Protein AF-G2XDV9-F1 (afdb_monomer)

Nearest PDB structures (foldseek):
  8iwf-assembly1_A  TM=9.002E-01  e=3.139E-41  Aspergillus niger
  8iwd-assembly1_A  TM=8.915E-01  e=2.566E-41  Aspergillus niger
  8hmm-assembly1_A  TM=8.867E-01  e=1.184E-39  Aspergillus oryzae
  6i60-assembly2_B  TM=7.124E-01  e=4.767E-10  Dictyoglomus thermophilum H-6-12
  6i60-assembly1_A  TM=6.905E-01  e=2.738E-10  Dictyoglomus thermophilum H-6-12

InterPro domains:
  IPR008928 Six-hairpin glycosidase superfamily [SSF48208] (320-596)
  IPR012341 Six-hairpin glycosidase-like superfamily [G3DSA:1.50.10.10] (250-614)

Mean predicted aligned error: 11.82 Å

pLDDT: mean 77.3, std 23.19, range [18.5, 98.44]

Structure (mmCIF, N/CA/C/O backbone):
data_AF-G2XDV9-F1
#
_entry.id   AF-G2XDV9-F1
#
loop_
_atom_site.group_PDB
_atom_site.id
_atom_site.type_symbol
_atom_site.label_atom_id
_atom_site.label_alt_id
_atom_site.label_comp_id
_atom_site.label_asym_id
_atom_site.label_entity_id
_atom_site.label_seq_id
_atom_site.pdbx_PDB_ins_code
_atom_site.Cartn_x
_atom_site.Cartn_y
_atom_site.Cartn_z
_atom_site.occupancy
_atom_site.B_iso_or_equiv
_atom_site.auth_seq_id
_atom_site.auth_comp_id
_atom_site.auth_asym_id
_atom_site.auth_atom_id
_atom_site.pdbx_PDB_model_num
ATOM 1 N N . MET A 1 1 ? 11.248 -58.256 -5.709 1.00 43.44 1 MET A N 1
ATOM 2 C CA . MET A 1 1 ? 10.356 -57.790 -6.803 1.00 43.44 1 MET A CA 1
ATOM 3 C C . MET A 1 1 ? 9.010 -57.218 -6.330 1.00 43.44 1 MET A C 1
ATOM 5 O O . MET A 1 1 ? 8.464 -56.381 -7.036 1.00 43.44 1 MET A O 1
ATOM 9 N N . ALA A 1 2 ? 8.487 -57.565 -5.144 1.00 38.88 2 ALA A N 1
ATOM 10 C CA . ALA A 1 2 ? 7.235 -56.987 -4.617 1.00 38.88 2 ALA A CA 1
ATOM 11 C C . ALA A 1 2 ? 7.352 -55.524 -4.117 1.00 38.88 2 ALA A C 1
ATOM 13 O O . ALA A 1 2 ? 6.370 -54.787 -4.118 1.00 38.88 2 ALA A O 1
ATOM 14 N N . THR A 1 3 ? 8.554 -55.069 -3.756 1.00 36.50 3 THR A N 1
ATOM 15 C CA . THR A 1 3 ? 8.840 -53.697 -3.292 1.00 36.50 3 THR A CA 1
ATOM 16 C C . THR A 1 3 ? 8.934 -52.665 -4.421 1.00 36.50 3 THR A C 1
ATOM 18 O O . THR A 1 3 ? 8.594 -51.505 -4.214 1.00 36.50 3 THR A O 1
ATOM 21 N N . ILE A 1 4 ? 9.285 -53.082 -5.641 1.00 38.97 4 ILE A N 1
ATOM 22 C CA . ILE A 1 4 ? 9.376 -52.187 -6.812 1.00 38.97 4 ILE A CA 1
ATOM 23 C C . ILE A 1 4 ? 7.982 -51.889 -7.398 1.00 38.97 4 ILE A C 1
ATOM 25 O O . ILE A 1 4 ? 7.730 -50.784 -7.869 1.00 38.97 4 ILE A O 1
ATOM 29 N N . ARG A 1 5 ? 7.023 -52.821 -7.275 1.00 36.06 5 ARG A N 1
ATOM 30 C CA . ARG A 1 5 ? 5.629 -52.598 -7.707 1.00 36.06 5 ARG A CA 1
ATOM 31 C C . ARG A 1 5 ? 4.846 -51.638 -6.799 1.00 36.06 5 ARG A C 1
ATOM 33 O O . ARG A 1 5 ? 3.952 -50.961 -7.291 1.00 36.06 5 ARG A O 1
ATOM 40 N N . ARG A 1 6 ? 5.197 -51.519 -5.510 1.00 36.56 6 ARG A N 1
ATOM 41 C CA . ARG A 1 6 ? 4.569 -50.539 -4.598 1.00 36.56 6 ARG A CA 1
ATOM 42 C C . ARG A 1 6 ? 5.089 -49.112 -4.805 1.00 36.56 6 ARG A C 1
ATOM 44 O O . ARG A 1 6 ? 4.310 -48.178 -4.668 1.00 36.56 6 ARG A O 1
ATOM 51 N N . LEU A 1 7 ? 6.349 -48.945 -5.219 1.00 34.62 7 LEU A N 1
ATOM 52 C CA . LEU A 1 7 ? 6.898 -47.629 -5.575 1.00 34.62 7 LEU A CA 1
ATOM 53 C C . LEU A 1 7 ? 6.308 -47.098 -6.894 1.00 34.62 7 LEU A C 1
ATOM 55 O O . LEU A 1 7 ? 6.000 -45.917 -6.998 1.00 34.62 7 LEU A O 1
ATOM 59 N N . ALA A 1 8 ? 6.080 -47.979 -7.875 1.00 34.00 8 ALA A N 1
ATOM 60 C CA . ALA A 1 8 ? 5.455 -47.606 -9.144 1.00 34.00 8 ALA A CA 1
ATOM 61 C C . ALA A 1 8 ? 3.977 -47.204 -8.984 1.00 34.00 8 ALA A C 1
ATOM 63 O O . ALA A 1 8 ? 3.538 -46.268 -9.639 1.00 34.00 8 ALA A O 1
ATOM 64 N N . ALA A 1 9 ? 3.227 -47.837 -8.074 1.00 33.62 9 ALA A N 1
ATOM 65 C CA . ALA A 1 9 ? 1.855 -47.427 -7.761 1.00 33.62 9 ALA A CA 1
ATOM 66 C C . ALA A 1 9 ? 1.796 -46.066 -7.036 1.00 33.62 9 ALA A C 1
ATOM 68 O O . ALA A 1 9 ? 0.880 -45.290 -7.281 1.00 33.62 9 ALA A O 1
ATOM 69 N N . PHE A 1 10 ? 2.795 -45.743 -6.206 1.00 35.25 10 PHE A N 1
ATOM 70 C CA . PHE A 1 10 ? 2.893 -44.441 -5.533 1.00 35.25 10 PHE A CA 1
ATOM 71 C C . PHE A 1 10 ? 3.323 -43.315 -6.491 1.00 35.25 10 PHE A C 1
ATOM 73 O O . PHE A 1 10 ? 2.856 -42.189 -6.369 1.00 35.25 10 PHE A O 1
ATOM 80 N N . ILE A 1 11 ? 4.158 -43.628 -7.489 1.00 38.69 11 ILE A N 1
ATOM 81 C CA . ILE A 1 11 ? 4.560 -42.683 -8.544 1.00 38.69 11 ILE A CA 1
ATOM 82 C C . ILE A 1 11 ? 3.448 -42.508 -9.592 1.00 38.69 11 ILE A C 1
ATOM 84 O O . ILE A 1 11 ? 3.249 -41.396 -10.065 1.00 38.69 11 ILE A O 1
ATOM 88 N N . LEU A 1 12 ? 2.656 -43.543 -9.907 1.00 29.66 12 LEU A N 1
ATOM 89 C CA . LEU A 1 12 ? 1.487 -43.391 -10.786 1.00 29.66 12 LEU A CA 1
ATOM 90 C C . LEU A 1 12 ? 0.306 -42.664 -10.118 1.00 29.66 12 LEU A C 1
ATOM 92 O O . LEU A 1 12 ? -0.451 -42.008 -10.824 1.00 29.66 12 LEU A O 1
ATOM 96 N N . LEU A 1 13 ? 0.179 -42.696 -8.786 1.00 31.47 13 LEU A N 1
ATOM 97 C CA . LEU A 1 13 ? -0.764 -41.843 -8.037 1.00 31.47 13 LEU A CA 1
ATOM 98 C C . LEU A 1 13 ? -0.297 -40.381 -7.909 1.00 31.47 13 LEU A C 1
ATOM 100 O O . LEU A 1 13 ? -1.106 -39.509 -7.617 1.00 31.47 13 LEU A O 1
ATOM 104 N N . LEU A 1 14 ? 0.983 -40.095 -8.177 1.00 33.75 14 LEU A N 1
ATOM 105 C CA . LEU A 1 14 ? 1.517 -38.731 -8.312 1.00 33.75 14 LEU A CA 1
ATOM 106 C C . LEU A 1 14 ? 1.452 -38.199 -9.757 1.00 33.75 14 LEU A C 1
ATOM 108 O O . LEU A 1 14 ? 1.726 -37.024 -9.982 1.00 33.75 14 LEU A O 1
ATOM 112 N N . VAL A 1 15 ? 1.078 -39.043 -10.728 1.00 33.62 15 VAL A N 1
ATOM 113 C CA . VAL A 1 15 ? 0.924 -38.683 -12.153 1.00 33.62 15 VAL A CA 1
ATOM 114 C C . VAL A 1 15 ? -0.518 -38.900 -12.639 1.00 33.62 15 VAL A C 1
ATOM 116 O O . VAL A 1 15 ? -0.808 -38.763 -13.824 1.00 33.62 15 VAL A O 1
ATOM 119 N N . SER A 1 16 ? -1.481 -39.133 -11.738 1.00 28.83 16 SER A N 1
ATOM 120 C CA . SER A 1 16 ? -2.850 -38.704 -12.023 1.00 28.83 16 SER A CA 1
ATOM 121 C C . SER A 1 16 ? -2.833 -37.183 -12.028 1.00 28.83 16 SER A C 1
ATOM 123 O O . SER A 1 16 ? -2.873 -36.543 -10.977 1.00 28.83 16 SER A O 1
ATOM 125 N N . SER A 1 17 ? -2.701 -36.631 -13.229 1.00 35.69 17 SER A N 1
ATOM 126 C CA . SER A 1 17 ? -3.070 -35.275 -13.581 1.00 35.69 17 SER A CA 1
ATOM 127 C C . SER A 1 17 ? -4.449 -34.988 -13.000 1.00 35.69 17 SER A C 1
ATOM 129 O O . SER A 1 17 ? -5.481 -35.191 -13.638 1.00 35.69 17 SER A O 1
ATOM 131 N N . VAL A 1 18 ? -4.467 -34.456 -11.778 1.00 32.19 18 VAL A N 1
ATOM 132 C CA . VAL A 1 18 ? -5.367 -33.350 -11.526 1.00 32.19 18 VAL A CA 1
ATOM 133 C C . VAL A 1 18 ? -4.889 -32.319 -12.531 1.00 32.19 18 VAL A C 1
ATOM 135 O O . VAL A 1 18 ? -3.884 -31.642 -12.320 1.00 32.19 18 VAL A O 1
ATOM 138 N N . ASP A 1 19 ? -5.557 -32.277 -13.680 1.00 31.42 19 ASP A N 1
ATOM 139 C CA . ASP A 1 19 ? -5.714 -31.036 -14.405 1.00 31.42 19 ASP A CA 1
ATOM 140 C C . ASP A 1 19 ? -6.297 -30.058 -13.380 1.00 31.42 19 ASP A C 1
ATOM 142 O O . ASP A 1 19 ? -7.503 -29.825 -13.313 1.00 31.42 19 ASP A O 1
ATOM 146 N N . VAL A 1 20 ? -5.430 -29.455 -12.561 1.00 35.72 20 VAL A N 1
ATOM 147 C CA . VAL A 1 20 ? -5.667 -28.123 -12.038 1.00 35.72 20 VAL A CA 1
ATOM 148 C C . VAL A 1 20 ? -5.490 -27.234 -13.260 1.00 35.72 20 VAL A C 1
ATOM 150 O O . VAL A 1 20 ? -4.555 -26.450 -13.384 1.00 35.72 20 VAL A O 1
ATOM 153 N N . ARG A 1 21 ? -6.426 -27.366 -14.207 1.00 32.84 21 ARG A N 1
ATOM 154 C CA . ARG A 1 21 ? -6.928 -26.212 -14.922 1.00 32.84 21 ARG A CA 1
ATOM 155 C C . ARG A 1 21 ? -7.231 -25.265 -13.780 1.00 32.84 21 ARG A C 1
ATOM 157 O O . ARG A 1 21 ? -8.092 -25.609 -12.968 1.00 32.84 21 ARG A O 1
ATOM 164 N N . ALA A 1 22 ? -6.411 -24.224 -13.611 1.00 42.19 22 ALA A N 1
ATOM 165 C CA . ALA A 1 22 ? -6.617 -23.239 -12.565 1.00 42.19 22 ALA A CA 1
ATOM 166 C C . ALA A 1 22 ? -8.118 -22.967 -12.571 1.00 42.19 22 ALA A C 1
ATOM 168 O O . ALA A 1 22 ? -8.659 -22.534 -13.592 1.00 42.19 22 ALA A O 1
ATOM 169 N N . LYS A 1 23 ? -8.830 -23.389 -11.517 1.00 44.78 23 LYS A N 1
ATOM 170 C CA . LYS A 1 23 ? -10.194 -22.920 -11.333 1.00 44.78 23 LYS A CA 1
ATOM 171 C C . LYS A 1 23 ? -9.968 -21.428 -11.215 1.00 44.78 23 LYS A C 1
ATOM 173 O O . LYS A 1 23 ? -9.404 -21.009 -10.209 1.00 44.78 23 LYS A O 1
ATOM 178 N N . ASN A 1 24 ? -10.230 -20.684 -12.291 1.00 60.16 24 ASN A N 1
ATOM 179 C CA . ASN A 1 24 ? -10.074 -19.241 -12.294 1.00 60.16 24 ASN A CA 1
ATOM 180 C C . ASN A 1 24 ? -10.861 -18.774 -11.078 1.00 60.16 24 ASN A C 1
ATOM 182 O O . ASN A 1 24 ? -12.074 -18.986 -11.031 1.00 60.16 24 ASN A O 1
ATOM 186 N N . ILE A 1 25 ? -10.158 -18.288 -10.055 1.00 68.56 25 ILE A N 1
ATOM 187 C CA . ILE A 1 25 ? -10.817 -17.741 -8.882 1.00 68.56 25 ILE A CA 1
ATOM 188 C C . ILE A 1 25 ? -11.606 -16.570 -9.436 1.00 68.56 25 ILE A C 1
ATOM 190 O O . ILE A 1 25 ? -11.028 -15.641 -10.008 1.00 68.56 25 ILE A O 1
ATOM 194 N N . ASP A 1 26 ? -12.928 -16.655 -9.341 1.00 79.44 26 ASP A N 1
ATOM 195 C CA . ASP A 1 26 ? -13.757 -15.522 -9.684 1.00 79.44 26 ASP A CA 1
ATOM 196 C C . ASP A 1 26 ? -13.510 -14.468 -8.612 1.00 79.44 26 ASP A C 1
ATOM 198 O O . ASP A 1 26 ? -14.063 -14.513 -7.519 1.00 79.44 26 ASP A O 1
ATOM 202 N N . TYR A 1 27 ? -12.619 -13.527 -8.901 1.00 80.94 27 TYR A N 1
ATOM 203 C CA . TYR A 1 27 ? -12.292 -12.463 -7.965 1.00 80.94 27 TYR A CA 1
ATOM 204 C C . TYR A 1 27 ? -13.477 -11.500 -7.745 1.00 80.94 27 TYR A C 1
ATOM 206 O O . TYR A 1 27 ? -13.374 -10.604 -6.910 1.00 80.94 27 TYR A O 1
ATOM 214 N N . ALA A 1 28 ? -14.594 -11.652 -8.474 1.00 76.06 28 ALA A N 1
ATOM 215 C CA . ALA A 1 28 ? -15.863 -10.993 -8.165 1.00 76.06 28 ALA A CA 1
ATOM 216 C C . ALA A 1 28 ? -16.699 -11.748 -7.110 1.00 76.06 28 ALA A C 1
ATOM 218 O O . ALA A 1 28 ? -17.626 -11.162 -6.552 1.00 76.06 28 ALA A O 1
ATOM 219 N N . ALA A 1 29 ? -16.361 -13.006 -6.816 1.00 83.69 29 ALA A N 1
ATOM 220 C CA . ALA A 1 29 ? -17.000 -13.870 -5.828 1.00 83.69 29 ALA A CA 1
ATOM 221 C C . ALA A 1 29 ? -15.931 -14.708 -5.097 1.00 83.69 29 ALA A C 1
ATOM 223 O O . ALA A 1 29 ? -15.752 -15.900 -5.358 1.00 83.69 29 ALA A O 1
ATOM 224 N N . LEU A 1 30 ? -15.183 -14.050 -4.204 1.00 88.94 30 LEU A N 1
ATOM 225 C CA . LEU A 1 30 ? -14.141 -14.697 -3.405 1.00 88.94 30 LEU A CA 1
ATOM 226 C C . LEU A 1 30 ? -14.729 -15.825 -2.538 1.00 88.94 30 LEU A C 1
ATOM 228 O O . LEU A 1 30 ? -15.885 -15.738 -2.128 1.00 88.94 30 LEU A O 1
ATOM 232 N N . PRO A 1 31 ? -13.953 -16.887 -2.261 1.00 84.94 31 PRO A N 1
ATOM 233 C CA . PRO A 1 31 ? -14.451 -18.021 -1.497 1.00 84.94 31 PRO A CA 1
ATOM 234 C C . PRO A 1 31 ? -14.746 -17.632 -0.042 1.00 84.94 31 PRO A C 1
ATOM 236 O O . PRO A 1 31 ? -13.997 -16.880 0.578 1.00 84.94 31 PRO A O 1
ATOM 239 N N . ASP A 1 32 ? -15.809 -18.214 0.515 1.00 88.50 32 ASP A N 1
ATOM 240 C CA . ASP A 1 32 ? -16.180 -18.058 1.930 1.00 88.50 32 ASP A CA 1
ATOM 241 C C . ASP A 1 32 ? -15.477 -19.078 2.847 1.00 88.50 32 ASP A C 1
ATOM 243 O O . ASP A 1 32 ? -15.557 -18.996 4.072 1.00 88.50 32 ASP A O 1
ATOM 247 N N . GLU A 1 33 ? -14.739 -20.022 2.260 1.00 89.81 33 GLU A N 1
ATOM 248 C CA . GLU A 1 33 ? -13.895 -20.987 2.960 1.00 89.81 33 GLU A CA 1
ATOM 249 C C . GLU A 1 33 ? -12.459 -20.931 2.430 1.00 89.81 33 GLU A C 1
ATOM 251 O O . GLU A 1 33 ? -12.198 -20.588 1.276 1.00 89.81 33 GLU A O 1
ATOM 256 N N . THR A 1 34 ? -11.504 -21.279 3.289 1.00 90.00 34 THR A N 1
ATOM 257 C CA . THR A 1 34 ? -10.095 -21.432 2.912 1.00 90.00 34 THR A CA 1
ATOM 258 C C . THR A 1 34 ? -9.958 -22.446 1.769 1.00 90.00 34 THR A C 1
ATOM 260 O O . THR A 1 34 ? -10.478 -23.561 1.843 1.00 90.00 34 THR A O 1
ATOM 263 N N . LEU A 1 35 ? -9.253 -22.091 0.691 1.00 89.19 35 LEU A N 1
ATOM 264 C CA . LEU A 1 35 ? -9.034 -23.044 -0.411 1.00 89.19 35 LEU A CA 1
ATOM 265 C C . LEU A 1 35 ? -8.011 -24.123 -0.037 1.00 89.19 35 LEU A C 1
ATOM 267 O O . LEU A 1 35 ? -8.008 -25.214 -0.606 1.00 89.19 35 LEU A O 1
ATOM 271 N N . PHE A 1 36 ? -7.149 -23.809 0.930 1.00 89.50 36 PHE A N 1
ATOM 272 C CA . PHE A 1 36 ? -6.073 -24.667 1.399 1.00 89.50 36 PHE A CA 1
ATOM 273 C C . PHE A 1 36 ? -6.065 -24.672 2.937 1.00 89.50 36 PHE A C 1
ATOM 275 O O . PHE A 1 36 ? -5.301 -23.919 3.551 1.00 89.50 36 PHE A O 1
ATOM 282 N N . PRO A 1 37 ? -6.912 -25.499 3.577 1.00 92.44 37 PRO A N 1
ATOM 283 C CA . PRO A 1 37 ? -6.923 -25.631 5.030 1.00 92.44 37 PRO A CA 1
ATOM 284 C C . PRO A 1 37 ? -5.638 -26.307 5.513 1.00 92.44 37 PRO A C 1
ATOM 286 O O . PRO A 1 37 ? -5.152 -27.262 4.900 1.00 92.44 37 PRO A O 1
ATOM 289 N N . GLY A 1 38 ? -5.088 -25.853 6.640 1.00 93.38 38 GLY A N 1
ATOM 290 C CA . GLY A 1 38 ? -3.859 -26.442 7.160 1.00 93.38 38 GLY A CA 1
ATOM 291 C C . GLY A 1 38 ? -3.318 -25.817 8.444 1.00 93.38 38 GLY A C 1
ATOM 292 O O . GLY A 1 38 ? -3.852 -24.840 8.969 1.00 93.38 38 GLY A O 1
ATOM 293 N N . PRO A 1 39 ? -2.204 -26.351 8.977 1.00 93.38 39 PRO A N 1
ATOM 294 C CA . PRO A 1 39 ? -1.637 -25.900 10.247 1.00 93.38 39 PRO A CA 1
ATOM 295 C C . PRO A 1 39 ? -1.184 -24.432 10.229 1.00 93.38 39 PRO A C 1
ATOM 297 O O . PRO A 1 39 ? -0.995 -23.841 11.295 1.00 93.38 39 PRO A O 1
ATOM 300 N N . TRP A 1 40 ? -0.982 -23.844 9.049 1.00 92.44 40 TRP A N 1
ATOM 301 C CA . TRP A 1 40 ? -0.597 -22.446 8.867 1.00 92.44 40 TRP A CA 1
ATOM 302 C C . TRP A 1 40 ? -1.709 -21.446 9.194 1.00 92.44 40 TRP A C 1
ATOM 304 O O . TRP A 1 40 ? -1.410 -20.288 9.472 1.00 92.44 40 TRP A O 1
ATOM 314 N N . GLU A 1 41 ? -2.970 -21.871 9.256 1.00 94.38 41 GLU A N 1
ATOM 315 C CA . GLU A 1 41 ? -4.101 -20.978 9.536 1.00 94.38 41 GLU A CA 1
ATOM 316 C C . GLU A 1 41 ? -4.032 -20.319 10.918 1.00 94.38 41 GLU A C 1
ATOM 318 O O . GLU A 1 41 ? -4.579 -19.235 11.130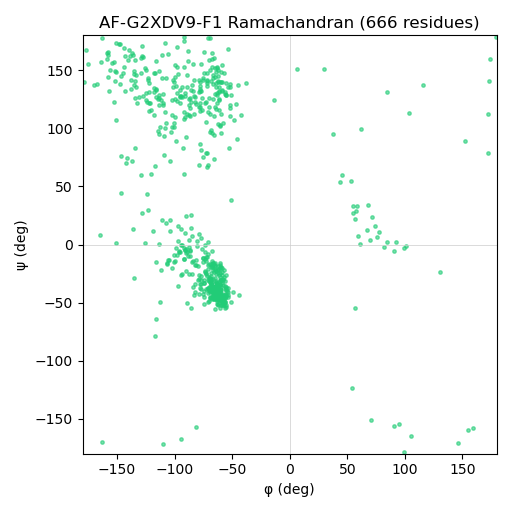 1.00 94.38 41 GLU A O 1
ATOM 323 N N . ARG A 1 42 ? -3.266 -20.905 11.849 1.00 95.25 42 ARG A N 1
ATOM 324 C CA . ARG A 1 42 ? -2.942 -20.292 13.149 1.00 95.25 42 ARG A CA 1
ATOM 325 C C . ARG A 1 42 ? -2.184 -18.964 13.036 1.00 95.25 42 ARG A C 1
ATOM 327 O O . ARG A 1 42 ? -2.099 -18.233 14.015 1.00 95.25 42 ARG A O 1
ATOM 334 N N . TYR A 1 43 ? -1.582 -18.676 11.881 1.00 95.50 43 TYR A N 1
ATOM 335 C CA . TYR A 1 43 ? -0.892 -17.414 11.625 1.00 95.50 43 TYR A CA 1
ATOM 336 C C . TYR A 1 43 ? -1.803 -16.357 10.991 1.00 95.50 43 TYR A C 1
ATOM 338 O O . TYR A 1 43 ? -1.408 -15.193 10.971 1.00 95.50 43 TYR A O 1
ATOM 346 N N . ILE A 1 44 ? -2.997 -16.719 10.499 1.00 95.62 44 ILE A N 1
ATOM 347 C CA . ILE A 1 44 ? -3.944 -15.763 9.910 1.00 95.62 44 ILE A CA 1
ATOM 348 C C . ILE A 1 44 ? -4.378 -14.765 10.982 1.00 95.62 44 ILE A C 1
ATOM 350 O O . ILE A 1 44 ? -4.928 -15.152 12.016 1.00 95.62 44 ILE A O 1
ATOM 354 N N . LYS A 1 45 ? -4.139 -13.481 10.701 1.00 95.56 45 LYS A N 1
ATOM 355 C CA . LYS A 1 45 ? -4.420 -12.358 11.605 1.00 95.56 45 LYS A CA 1
ATOM 356 C C . LYS A 1 45 ? -5.800 -11.736 11.411 1.00 95.56 45 LYS A C 1
ATOM 358 O O . LYS A 1 45 ? -6.244 -10.980 12.267 1.00 95.56 45 LYS A O 1
ATOM 363 N N . ALA A 1 46 ? -6.482 -12.077 10.318 1.00 95.19 46 ALA A N 1
ATOM 364 C CA . ALA A 1 46 ? -7.849 -11.641 10.094 1.00 95.19 46 ALA A CA 1
ATOM 365 C C . ALA A 1 46 ? -8.788 -12.154 11.203 1.00 95.19 46 ALA A C 1
ATOM 367 O O . ALA A 1 46 ? -8.655 -13.312 11.634 1.00 95.19 46 ALA A O 1
ATOM 368 N N . PRO A 1 47 ? -9.734 -11.314 11.661 1.00 93.75 47 PRO A N 1
ATOM 369 C CA . PRO A 1 47 ? -10.691 -11.682 12.697 1.00 93.75 47 PRO A CA 1
ATOM 370 C C . PRO A 1 47 ? -11.571 -12.844 12.228 1.00 93.75 47 PRO A C 1
ATOM 372 O O . PRO A 1 47 ? -11.909 -12.943 11.049 1.00 93.75 47 PRO A O 1
ATOM 375 N N . ALA A 1 48 ? -11.939 -13.729 13.156 1.00 90.56 48 ALA A N 1
ATOM 376 C CA . ALA A 1 48 ? -12.876 -14.816 12.870 1.00 90.56 48 ALA A CA 1
ATOM 377 C C . ALA A 1 48 ? -14.310 -14.304 12.680 1.00 90.56 48 ALA A C 1
ATOM 379 O O . ALA A 1 48 ? -15.014 -14.791 11.805 1.00 90.56 48 ALA A O 1
ATOM 380 N N . ASP A 1 49 ? -14.703 -13.298 13.462 1.00 91.94 49 ASP A N 1
ATOM 381 C CA . ASP A 1 49 ? -15.969 -12.584 13.327 1.00 91.94 49 ASP A CA 1
ATOM 382 C C . ASP A 1 49 ? -15.677 -11.110 13.024 1.00 91.94 49 ASP A C 1
ATOM 384 O O . ASP A 1 49 ? -15.151 -10.378 13.866 1.00 91.94 49 ASP A O 1
ATOM 388 N N . LYS A 1 50 ? -15.994 -10.678 11.798 1.00 93.00 50 LYS A N 1
ATOM 389 C CA . LYS A 1 50 ? -15.831 -9.280 11.373 1.00 93.00 50 LYS A CA 1
ATOM 390 C C . LYS A 1 50 ? -16.796 -8.342 12.093 1.00 93.00 50 LYS A C 1
ATOM 392 O O . LYS A 1 50 ? -16.458 -7.181 12.283 1.00 93.00 50 LYS A O 1
ATOM 397 N N . THR A 1 51 ? -17.969 -8.828 12.485 1.00 93.06 51 THR A N 1
ATOM 398 C CA . THR A 1 51 ? -19.053 -7.994 13.020 1.00 93.06 51 THR A CA 1
ATOM 399 C C . THR A 1 51 ? -18.838 -7.626 14.485 1.00 93.06 51 THR A C 1
ATOM 401 O O . THR A 1 51 ? -19.435 -6.671 14.987 1.00 93.06 51 THR A O 1
ATOM 404 N N . ARG A 1 52 ? -17.975 -8.374 15.188 1.00 92.94 52 ARG A N 1
ATOM 405 C CA . ARG A 1 52 ? -17.791 -8.227 16.631 1.00 92.94 52 ARG A CA 1
ATOM 406 C C . ARG A 1 52 ? -16.360 -8.502 17.091 1.00 92.94 52 ARG A C 1
ATOM 408 O O . ARG A 1 52 ? -16.068 -9.511 17.726 1.00 92.94 52 ARG A O 1
ATOM 415 N N . ILE A 1 53 ? -15.465 -7.547 16.850 1.00 94.25 53 ILE A N 1
ATOM 416 C CA . ILE A 1 53 ? -14.084 -7.595 17.355 1.00 94.25 53 ILE A CA 1
ATOM 417 C C . ILE A 1 53 ? -14.013 -6.886 18.708 1.00 94.25 53 ILE A C 1
ATOM 419 O O . ILE A 1 53 ? -14.191 -5.672 18.789 1.00 94.25 53 ILE A O 1
ATOM 423 N N . THR A 1 54 ? -13.738 -7.618 19.783 1.00 93.00 54 THR A N 1
ATOM 424 C CA . THR A 1 54 ? -13.674 -7.066 21.146 1.00 93.00 54 THR A CA 1
ATOM 425 C C . THR A 1 54 ? -12.236 -6.771 21.571 1.00 93.00 54 THR A C 1
ATOM 427 O O . THR A 1 54 ? -11.316 -7.446 21.102 1.00 93.00 54 THR A O 1
ATOM 430 N N . PRO A 1 55 ? -12.000 -5.805 22.474 1.00 92.25 55 PRO A N 1
ATOM 431 C CA . PRO A 1 55 ? -10.664 -5.582 23.005 1.00 92.25 55 PRO A CA 1
ATOM 432 C C . PRO A 1 55 ? -10.181 -6.787 23.819 1.00 92.25 55 PRO A C 1
ATOM 434 O O . PRO A 1 55 ? -10.947 -7.415 24.546 1.00 92.25 55 PRO A O 1
ATOM 437 N N . ALA A 1 56 ? -8.888 -7.079 23.728 1.00 90.25 56 ALA A N 1
ATOM 438 C CA . ALA A 1 56 ? -8.245 -8.178 24.435 1.00 90.25 56 ALA A CA 1
ATOM 439 C C . ALA A 1 56 ? -8.000 -7.843 25.911 1.00 90.25 56 ALA A C 1
ATOM 441 O O . ALA A 1 56 ? -8.139 -8.692 26.791 1.00 90.25 56 ALA A O 1
ATOM 442 N N . ARG A 1 57 ? -7.628 -6.588 26.198 1.00 85.75 57 ARG A N 1
ATOM 443 C CA . ARG A 1 57 ? -7.337 -6.129 27.562 1.00 85.75 57 ARG A CA 1
ATOM 444 C C . ARG A 1 57 ? -7.445 -4.618 27.726 1.00 85.75 57 ARG A C 1
ATOM 446 O O . ARG A 1 57 ? -7.395 -3.855 26.760 1.00 85.75 57 ARG A O 1
ATOM 453 N N . ILE A 1 58 ? -7.508 -4.196 28.985 1.00 88.94 58 ILE A N 1
ATOM 454 C CA . ILE A 1 58 ? -7.298 -2.806 29.386 1.00 88.94 58 ILE A CA 1
ATOM 455 C C . ILE A 1 58 ? -5.789 -2.555 29.486 1.00 88.94 58 ILE A C 1
ATOM 457 O O . ILE A 1 58 ? -5.084 -3.239 30.225 1.00 88.94 58 ILE A O 1
ATOM 461 N N . LEU A 1 59 ? -5.284 -1.578 28.732 1.00 86.00 59 LEU A N 1
ATOM 462 C CA . LEU A 1 59 ? -3.878 -1.175 28.768 1.00 86.00 59 LEU A CA 1
ATOM 463 C C . LEU A 1 59 ? -3.602 -0.202 29.919 1.00 86.00 59 LEU A C 1
ATOM 465 O O . LEU A 1 59 ? -2.570 -0.300 30.581 1.00 86.00 59 LEU A O 1
ATOM 469 N N . THR A 1 60 ? -4.480 0.781 30.128 1.00 86.50 60 THR A N 1
ATOM 470 C CA . THR A 1 60 ? -4.304 1.821 31.155 1.00 86.50 60 THR A CA 1
ATOM 471 C C . THR A 1 60 ? -5.646 2.447 31.521 1.00 86.50 60 THR A C 1
ATOM 473 O O . THR A 1 60 ? -6.479 2.669 30.640 1.00 86.50 60 THR A O 1
ATOM 476 N N . THR A 1 61 ? -5.818 2.786 32.797 1.00 85.94 61 THR A N 1
ATOM 477 C CA . THR A 1 61 ? -6.916 3.610 33.317 1.00 85.94 61 THR A CA 1
ATOM 478 C C . THR A 1 61 ? -6.369 4.807 34.090 1.00 85.94 61 THR A C 1
ATOM 480 O O . THR A 1 61 ? -5.274 4.752 34.652 1.00 85.94 61 THR A O 1
ATOM 483 N N . PHE A 1 62 ? -7.115 5.907 34.095 1.00 82.81 62 PHE A N 1
ATOM 484 C CA . PHE A 1 62 ? -6.827 7.107 34.875 1.00 82.81 62 PHE A CA 1
ATOM 485 C C . PHE A 1 62 ? -8.136 7.835 35.204 1.00 82.81 62 PHE A C 1
ATOM 487 O O . PHE A 1 62 ? -9.058 7.803 34.394 1.00 82.81 62 PHE A O 1
ATOM 494 N N . GLY A 1 63 ? -8.194 8.528 36.342 1.00 83.94 63 GLY A N 1
ATOM 495 C CA . GLY A 1 63 ? -9.363 9.321 36.733 1.00 83.94 63 GLY A CA 1
ATOM 496 C C . GLY A 1 63 ? -10.572 8.463 37.106 1.00 83.94 63 GLY A C 1
ATOM 497 O O . GLY A 1 63 ? -10.414 7.338 37.584 1.00 83.94 63 GLY A O 1
ATOM 498 N N . ASP A 1 64 ? -11.768 9.009 36.893 1.00 82.00 64 ASP A N 1
ATOM 499 C CA . ASP A 1 64 ? -13.038 8.364 37.232 1.00 82.00 64 ASP A CA 1
ATOM 500 C C . ASP A 1 64 ? -13.414 7.280 36.208 1.00 82.00 64 ASP A C 1
ATOM 502 O O . ASP A 1 64 ? -14.158 7.503 35.250 1.00 82.00 64 ASP A O 1
ATOM 506 N N . VAL A 1 65 ? -12.816 6.098 36.369 1.00 84.06 65 VAL A N 1
ATOM 507 C CA . VAL A 1 65 ? -13.129 4.900 35.584 1.00 84.06 65 VAL A CA 1
ATOM 508 C C . VAL A 1 65 ? -13.297 3.718 36.526 1.00 84.06 65 VAL A C 1
ATOM 510 O O . VAL A 1 65 ? -12.358 3.341 37.227 1.00 84.06 65 VAL A O 1
ATOM 513 N N . THR A 1 66 ? -14.465 3.081 36.485 1.00 80.62 66 THR A N 1
ATOM 514 C CA . THR A 1 66 ? -14.728 1.841 37.226 1.00 80.62 66 THR A CA 1
ATOM 515 C C . THR A 1 66 ? -14.937 0.696 36.245 1.00 80.62 66 THR A C 1
ATOM 517 O O . THR A 1 66 ? -15.744 0.799 35.323 1.00 80.62 66 THR A O 1
ATOM 520 N N . THR A 1 67 ? -14.211 -0.408 36.434 1.00 75.94 67 THR A N 1
ATOM 521 C CA . THR A 1 67 ? -14.332 -1.610 35.596 1.00 75.94 67 THR A CA 1
ATOM 522 C C . THR A 1 67 ? -14.567 -2.832 36.467 1.00 75.94 67 THR A C 1
ATOM 524 O O . THR A 1 67 ? -13.784 -3.105 37.375 1.00 75.94 67 THR A O 1
ATOM 527 N N . SER A 1 68 ? -15.608 -3.600 36.163 1.00 63.66 68 SER A N 1
ATOM 528 C CA . SER A 1 68 ? -15.964 -4.818 36.904 1.00 63.66 68 SER A CA 1
ATOM 529 C C . SER A 1 68 ? -15.045 -6.019 36.643 1.00 63.66 68 SER A C 1
ATOM 531 O O . SER A 1 68 ? -15.111 -7.009 37.370 1.00 63.66 68 SER A O 1
ATOM 533 N N . SER A 1 69 ? -14.186 -5.964 35.617 1.00 56.97 69 SER A N 1
ATOM 534 C CA . SER A 1 69 ? -13.176 -6.992 35.346 1.00 56.97 69 SER A CA 1
ATOM 535 C C . SER A 1 69 ? -11.951 -6.431 34.609 1.00 56.97 69 SER A C 1
ATOM 537 O O . SER A 1 69 ? -12.029 -5.405 33.937 1.00 56.97 69 SER A O 1
ATOM 539 N N . ALA A 1 70 ? -10.806 -7.115 34.731 1.00 49.25 70 ALA A N 1
ATOM 540 C CA . ALA A 1 70 ? -9.541 -6.724 34.091 1.00 49.25 70 ALA A CA 1
ATOM 541 C C . ALA A 1 70 ? -9.521 -6.944 32.560 1.00 49.25 70 ALA A C 1
ATOM 543 O O . ALA A 1 70 ? -8.609 -6.482 31.870 1.00 49.25 70 ALA A O 1
ATOM 544 N N . THR A 1 71 ? -10.522 -7.645 32.024 1.00 50.50 71 THR A N 1
ATOM 545 C CA . THR A 1 71 ? -10.702 -7.917 30.594 1.00 50.50 71 THR A CA 1
ATOM 546 C C . THR A 1 71 ? -12.062 -7.379 30.164 1.00 50.50 71 THR A C 1
ATOM 548 O O . THR A 1 71 ? -13.057 -7.837 30.717 1.00 50.50 71 THR A O 1
ATOM 551 N N . PRO A 1 72 ? -12.163 -6.468 29.184 1.00 54.56 72 PRO A N 1
ATOM 552 C CA . PRO A 1 72 ? -13.448 -5.995 28.676 1.00 54.56 72 PRO A CA 1
ATOM 553 C C . PRO A 1 72 ? -14.090 -7.127 27.861 1.00 54.56 72 PRO A C 1
ATOM 555 O O . PRO A 1 72 ? -13.965 -7.198 26.643 1.00 54.56 72 PRO A O 1
ATOM 558 N N . ARG A 1 73 ? -14.688 -8.098 28.549 1.00 49.91 73 ARG A N 1
ATOM 559 C CA . ARG A 1 73 ? -15.283 -9.270 27.916 1.00 49.91 73 ARG A CA 1
ATOM 560 C C . ARG A 1 73 ? -16.632 -8.861 27.338 1.00 49.91 73 ARG A C 1
ATOM 562 O O . ARG A 1 73 ? -17.414 -8.219 28.032 1.00 49.91 73 ARG A O 1
ATOM 569 N N . ALA A 1 74 ? -16.909 -9.253 26.095 1.00 42.53 74 ALA A N 1
ATOM 570 C CA . ALA A 1 74 ? -18.267 -9.189 25.577 1.00 42.53 74 ALA A CA 1
ATOM 571 C C . ALA A 1 74 ? -19.165 -10.066 26.451 1.00 42.53 74 ALA A C 1
ATOM 573 O O . ALA A 1 74 ? -19.020 -11.287 26.467 1.00 42.53 74 ALA A O 1
ATOM 574 N N . VAL A 1 75 ? -20.080 -9.439 27.178 1.00 44.72 75 VAL A N 1
ATOM 575 C CA . VAL A 1 75 ? -21.190 -10.128 27.815 1.00 44.72 75 VAL A CA 1
ATOM 576 C C . VAL A 1 75 ? -22.172 -10.492 26.704 1.00 44.72 75 VAL A C 1
ATOM 578 O O . VAL A 1 75 ? -22.615 -9.635 25.930 1.00 44.72 75 VAL A O 1
ATOM 581 N N . THR A 1 76 ? -22.453 -11.781 26.562 1.00 41.72 76 THR A N 1
ATOM 582 C CA . THR A 1 76 ? -23.499 -12.309 25.685 1.00 41.72 76 THR A CA 1
ATOM 583 C C . THR A 1 76 ? -24.852 -11.722 26.104 1.00 41.72 76 THR A C 1
ATOM 585 O O . THR A 1 76 ? -25.098 -11.603 27.307 1.00 41.72 76 THR A O 1
ATOM 588 N N . PRO A 1 77 ? -25.743 -11.344 25.162 1.00 37.31 77 PRO A N 1
ATOM 589 C CA . PRO A 1 77 ? -27.086 -10.888 25.514 1.00 37.31 77 PRO A CA 1
ATOM 590 C C . PRO A 1 77 ? -27.805 -11.988 26.312 1.00 37.31 77 PRO A C 1
ATOM 592 O O . PRO A 1 77 ? -28.174 -13.014 25.748 1.00 37.31 77 PRO A O 1
ATOM 595 N N . GLY A 1 78 ? -27.931 -11.806 27.629 1.00 39.06 78 GLY A N 1
ATOM 596 C CA . GLY A 1 78 ? -28.509 -12.797 28.550 1.00 39.06 78 GLY A CA 1
ATOM 597 C C . GLY A 1 78 ? -27.676 -13.092 29.804 1.00 39.06 78 GLY A C 1
ATOM 598 O O . GLY A 1 78 ? -28.258 -13.444 30.822 1.00 39.06 78 GLY A O 1
ATOM 599 N N . ASP A 1 79 ? -26.359 -12.854 29.779 1.00 44.25 79 ASP A N 1
ATOM 600 C CA . ASP A 1 79 ? -25.449 -13.122 30.915 1.00 44.25 79 ASP A CA 1
ATOM 601 C C . ASP A 1 79 ? -25.157 -11.870 31.770 1.00 44.25 79 ASP A C 1
ATOM 603 O O . ASP A 1 79 ? -24.197 -11.825 32.543 1.00 44.25 79 ASP A O 1
ATOM 607 N N . HIS A 1 80 ? -25.960 -10.813 31.623 1.00 42.50 80 HIS A N 1
ATOM 608 C CA . HIS A 1 80 ? -25.745 -9.554 32.333 1.00 42.50 80 HIS A CA 1
ATOM 609 C C . H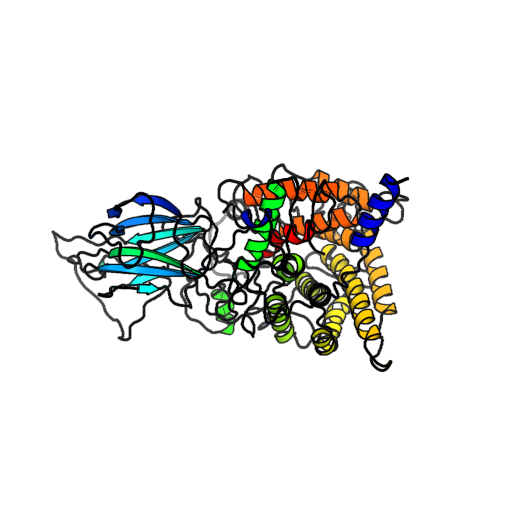IS A 1 80 ? -26.012 -9.697 33.833 1.00 42.50 80 HIS A C 1
ATOM 611 O O . HIS A 1 80 ? -27.158 -9.800 34.267 1.00 42.50 80 HIS A O 1
ATOM 617 N N . VAL A 1 81 ? -24.951 -9.592 34.632 1.00 48.16 81 VAL A N 1
ATOM 618 C CA . VAL A 1 81 ? -25.056 -9.257 36.054 1.00 48.16 81 VAL A CA 1
ATOM 619 C C . VAL A 1 81 ? -25.053 -7.725 36.171 1.00 48.16 81 VAL A C 1
ATOM 621 O O . VAL A 1 81 ? -24.078 -7.101 35.741 1.00 48.16 81 VAL A O 1
ATOM 624 N N . PRO A 1 82 ? -26.105 -7.089 36.724 1.00 43.00 82 PRO A N 1
ATOM 625 C CA . PRO A 1 82 ? -26.111 -5.651 36.994 1.00 43.00 82 PRO A CA 1
ATOM 626 C C . PRO A 1 82 ? -24.855 -5.236 37.776 1.00 43.00 82 PRO A C 1
ATOM 628 O O . PRO A 1 82 ? -24.517 -5.863 38.779 1.00 43.00 82 PRO A O 1
ATOM 631 N N . GLY A 1 83 ? -24.140 -4.213 37.300 1.00 47.94 83 GLY A N 1
ATOM 632 C CA . GLY A 1 83 ? -22.855 -3.787 37.874 1.00 47.94 83 GLY A CA 1
ATOM 633 C C . GLY A 1 83 ? -21.610 -4.427 37.243 1.00 47.94 83 GLY A C 1
ATOM 634 O O . GLY A 1 83 ? -20.496 -4.121 37.667 1.00 47.94 83 GLY A O 1
ATOM 635 N N . GLN A 1 84 ? -21.759 -5.276 36.215 1.00 59.03 84 GLN A N 1
ATOM 636 C CA . GLN A 1 84 ? -20.647 -5.724 35.376 1.00 59.03 84 GLN A CA 1
ATOM 637 C C . GLN A 1 84 ? -20.562 -4.926 34.062 1.00 59.03 84 GLN A C 1
ATOM 639 O O . GLN A 1 84 ? -21.126 -5.329 33.050 1.00 59.03 84 GLN A O 1
ATOM 644 N N . GLY A 1 85 ? -19.832 -3.806 34.082 1.00 71.31 85 GLY A N 1
ATOM 645 C CA . GLY A 1 85 ? -19.614 -2.934 32.923 1.00 71.31 85 GLY A CA 1
ATOM 646 C C . GLY A 1 85 ? -18.438 -1.970 33.115 1.00 71.31 85 GLY A C 1
ATOM 647 O O . GLY A 1 85 ? -17.654 -2.097 34.063 1.00 71.31 85 GLY A O 1
ATOM 648 N N . ILE A 1 86 ? -18.306 -1.018 32.193 1.00 85.94 86 ILE A N 1
ATOM 649 C CA . ILE A 1 86 ? -17.331 0.076 32.253 1.00 85.94 86 ILE A CA 1
ATOM 650 C C . ILE A 1 86 ? -18.094 1.365 32.554 1.00 85.94 86 ILE A C 1
ATOM 652 O O . ILE A 1 86 ? -18.858 1.831 31.712 1.00 85.94 86 ILE A O 1
ATOM 656 N N . LEU A 1 87 ? -17.852 1.957 33.721 1.00 86.94 87 LEU A N 1
ATOM 657 C CA . LEU A 1 87 ? -18.314 3.303 34.049 1.00 86.94 87 LEU A CA 1
ATOM 658 C C . LEU A 1 87 ? -17.193 4.300 33.748 1.00 86.94 87 LEU A C 1
ATOM 660 O O . LEU A 1 87 ? -16.071 4.118 34.226 1.00 86.94 87 LEU A O 1
ATOM 664 N N . ILE A 1 88 ? -17.492 5.345 32.979 1.00 87.62 88 ILE A N 1
ATOM 665 C CA . ILE A 1 88 ? -16.573 6.456 32.704 1.00 87.62 88 ILE A CA 1
ATOM 666 C C . ILE A 1 88 ? -17.241 7.750 33.162 1.00 87.62 88 ILE A C 1
ATOM 668 O O . ILE A 1 88 ? -18.264 8.139 32.598 1.00 87.62 88 ILE A O 1
ATOM 672 N N . GLY A 1 89 ? -16.659 8.396 34.168 1.00 86.69 89 GLY A N 1
ATOM 673 C CA . GLY A 1 89 ? -17.058 9.706 34.679 1.00 86.69 89 GLY A CA 1
ATOM 674 C C . GLY A 1 89 ? -16.033 10.800 34.351 1.00 86.69 89 GLY A C 1
ATOM 675 O O . GLY A 1 89 ? -15.100 10.561 33.573 1.00 86.69 89 GLY A O 1
ATOM 676 N N . PRO A 1 90 ? -16.186 12.013 34.913 1.00 85.62 90 PRO A N 1
ATOM 677 C CA . PRO A 1 90 ? -15.360 13.174 34.589 1.00 85.62 90 PRO A CA 1
ATOM 678 C C . PRO A 1 90 ? -13.863 12.912 34.779 1.00 85.62 90 PRO A C 1
ATOM 680 O O . PRO A 1 90 ? -13.436 12.286 35.744 1.00 85.62 90 PRO A O 1
ATOM 683 N N . GLU A 1 91 ? -13.043 13.402 33.846 1.00 85.06 91 GLU A N 1
ATOM 684 C CA . GLU A 1 91 ? -11.591 13.135 33.785 1.00 85.06 91 GLU A CA 1
ATOM 685 C C . GLU A 1 91 ? -11.188 11.656 33.618 1.00 85.06 91 GLU A C 1
ATOM 687 O O . GLU A 1 91 ? -9.992 11.353 33.523 1.00 85.06 91 GLU A O 1
ATOM 692 N N . GLY A 1 92 ? -12.160 10.743 33.532 1.00 85.31 92 GLY A N 1
ATOM 693 C CA . GLY A 1 92 ? -11.943 9.332 33.274 1.00 85.31 92 GLY A CA 1
ATOM 694 C C . GLY A 1 92 ? -11.285 9.108 31.916 1.00 85.31 92 GLY A C 1
ATOM 695 O O . GLY A 1 92 ? -11.700 9.659 30.894 1.00 85.31 92 GLY A O 1
ATOM 696 N N . LEU A 1 93 ? -10.238 8.288 31.894 1.00 89.81 93 LEU A N 1
ATOM 697 C CA . LEU A 1 93 ? -9.533 7.865 30.692 1.00 89.81 93 LEU A CA 1
ATOM 698 C C . LEU A 1 93 ? -9.287 6.363 30.748 1.00 89.81 93 LEU A C 1
ATOM 700 O O . LEU A 1 93 ? -8.664 5.851 31.674 1.00 89.81 93 LEU A O 1
ATOM 704 N N . LEU A 1 94 ? -9.720 5.673 29.703 1.00 91.19 94 LEU A N 1
ATOM 705 C CA . LEU A 1 94 ? -9.578 4.238 29.523 1.00 91.19 94 LEU A CA 1
ATOM 706 C C . LEU A 1 94 ? -8.883 3.969 28.193 1.00 91.19 94 LEU A C 1
ATOM 708 O O . LEU A 1 94 ? -9.356 4.409 27.153 1.00 91.19 94 LEU A O 1
ATOM 712 N N . THR A 1 95 ? -7.775 3.231 28.201 1.00 91.44 95 THR A N 1
ATOM 713 C CA . THR A 1 95 ? -7.119 2.756 26.975 1.00 91.44 95 THR A CA 1
ATOM 714 C C . THR A 1 95 ? -7.247 1.249 26.858 1.00 91.44 95 THR A C 1
ATOM 716 O O . THR A 1 95 ? -6.836 0.511 27.751 1.00 91.44 95 THR A O 1
ATOM 719 N N . LEU A 1 96 ? -7.793 0.808 25.733 1.00 93.50 96 LEU A N 1
ATOM 720 C CA . LEU A 1 96 ? -8.061 -0.576 25.375 1.00 93.50 96 LEU A CA 1
ATOM 721 C C . LEU A 1 96 ? -7.069 -1.036 24.305 1.00 93.50 96 LEU A C 1
ATOM 723 O O . LEU A 1 96 ? -6.712 -0.256 23.421 1.00 93.50 96 LEU A O 1
ATOM 727 N N . GLU A 1 97 ? -6.645 -2.296 24.375 1.00 92.44 97 GLU A N 1
ATOM 728 C CA . GLU A 1 97 ? -5.822 -2.954 23.355 1.00 92.44 97 GLU A CA 1
ATOM 729 C C . GLU A 1 97 ? -6.593 -4.116 22.722 1.00 92.44 97 GLU A C 1
ATOM 731 O O . GLU A 1 97 ? -7.169 -4.940 23.432 1.00 92.44 97 GLU A O 1
ATOM 736 N N . PHE A 1 98 ? -6.569 -4.193 21.394 1.00 94.19 98 PHE A N 1
ATOM 737 C CA . PHE A 1 98 ? -7.042 -5.331 20.603 1.00 94.19 98 PHE A CA 1
ATOM 738 C C . PHE A 1 98 ? -5.886 -6.306 20.332 1.00 94.19 98 PHE A C 1
ATOM 740 O O . PHE A 1 98 ? -4.732 -5.882 20.291 1.00 94.19 98 PHE A O 1
ATOM 747 N N . ASP A 1 99 ? -6.169 -7.598 20.131 1.00 92.75 99 ASP A N 1
ATOM 748 C CA . ASP A 1 99 ? -5.122 -8.608 19.877 1.00 92.75 99 ASP A CA 1
ATOM 749 C C . ASP A 1 99 ? -4.312 -8.291 18.613 1.00 92.75 99 ASP A C 1
ATOM 751 O O . ASP A 1 99 ? -3.074 -8.250 18.618 1.00 92.75 99 ASP A O 1
ATOM 755 N N . GLU A 1 100 ? -5.032 -7.978 17.540 1.00 95.06 100 GLU A N 1
ATOM 756 C CA . GLU A 1 100 ? -4.500 -7.645 16.227 1.00 95.06 100 GLU A CA 1
ATOM 757 C C . GLU A 1 100 ? -4.865 -6.189 15.878 1.00 95.06 100 GLU A C 1
ATOM 759 O O . GLU A 1 100 ? -5.808 -5.615 16.425 1.00 95.06 100 GLU A O 1
ATOM 764 N N . ASN A 1 101 ? -4.116 -5.561 14.966 1.00 94.81 101 ASN A N 1
ATOM 765 C CA . ASN A 1 101 ? -4.520 -4.277 14.389 1.00 94.81 101 ASN A CA 1
ATOM 766 C C . ASN A 1 101 ? -5.881 -4.467 13.701 1.00 94.81 101 ASN A C 1
ATOM 768 O O . ASN A 1 101 ? -6.052 -5.433 12.969 1.00 94.81 101 ASN A O 1
ATOM 772 N N . THR A 1 102 ? -6.846 -3.587 13.916 1.00 94.25 102 THR A N 1
ATOM 773 C CA . THR A 1 102 ? -8.202 -3.705 13.359 1.00 94.25 102 THR A CA 1
ATOM 774 C C . THR A 1 102 ? -8.609 -2.415 12.658 1.00 94.25 102 THR A C 1
ATOM 776 O O . THR A 1 102 ? -7.895 -1.425 12.725 1.00 94.25 102 THR A O 1
ATOM 779 N N . GLY A 1 103 ? -9.723 -2.405 11.937 1.00 92.38 103 GLY A N 1
ATOM 780 C CA . GLY A 1 103 ? -10.220 -1.227 11.235 1.00 92.38 103 GLY A CA 1
ATOM 781 C C . GLY A 1 103 ? -11.714 -1.352 10.999 1.00 92.38 103 GLY A C 1
ATOM 782 O O . GLY A 1 103 ? -12.185 -2.401 10.563 1.00 92.38 103 GLY A O 1
ATOM 783 N N . GLY A 1 104 ? -12.457 -0.297 11.317 1.00 92.31 104 GLY A N 1
ATOM 784 C CA . GLY A 1 104 ? -13.911 -0.315 11.245 1.00 92.31 104 GLY A CA 1
ATOM 785 C C . GLY A 1 104 ? -14.571 0.686 12.182 1.00 92.31 104 GLY A C 1
ATOM 786 O O . GLY A 1 104 ? -13.944 1.658 12.619 1.00 92.31 104 GLY A O 1
ATOM 787 N N . ARG A 1 105 ? -15.846 0.440 12.480 1.00 93.06 105 ARG A N 1
ATOM 788 C CA . ARG A 1 105 ? -16.696 1.297 13.313 1.00 93.06 105 ARG A CA 1
ATOM 789 C C . ARG A 1 105 ? -16.672 0.799 14.747 1.00 93.06 105 ARG A C 1
ATOM 791 O O . ARG A 1 105 ? -16.902 -0.376 15.003 1.00 93.06 105 ARG A O 1
ATOM 798 N N . VAL A 1 106 ? -16.387 1.697 15.686 1.00 93.75 106 VAL A N 1
ATOM 799 C CA . VAL A 1 106 ? -16.484 1.383 17.116 1.00 93.75 106 VAL A CA 1
ATOM 800 C C . VAL A 1 106 ? -17.949 1.443 17.519 1.00 93.75 106 VAL A C 1
ATOM 802 O O . VAL A 1 106 ? -18.624 2.425 17.214 1.00 93.75 106 VAL A O 1
ATOM 805 N N . CYS A 1 107 ? -18.413 0.413 18.212 1.00 92.62 107 CYS A N 1
ATOM 806 C CA . CYS A 1 107 ? -19.767 0.293 18.722 1.00 92.62 107 CYS A CA 1
ATOM 807 C C . CYS A 1 107 ? -19.751 0.081 20.237 1.00 92.62 107 CYS A C 1
ATOM 809 O O . CYS A 1 107 ? -18.889 -0.615 20.779 1.00 92.62 107 CYS A O 1
ATOM 811 N N . PHE A 1 108 ? -20.730 0.683 20.900 1.00 89.44 108 PHE A N 1
ATOM 812 C CA . PHE A 1 108 ? -20.965 0.631 22.333 1.00 89.44 108 PHE A CA 1
ATOM 813 C C . PHE A 1 108 ? -22.363 0.078 22.575 1.00 89.44 108 PHE A C 1
ATOM 815 O O . PHE A 1 108 ? -23.298 0.467 21.887 1.00 89.44 108 PHE A O 1
ATOM 822 N N . ASP A 1 109 ? -22.514 -0.783 23.570 1.00 89.25 109 ASP A N 1
ATOM 823 C CA . ASP A 1 109 ? -23.808 -1.105 24.168 1.00 89.25 109 ASP A CA 1
ATOM 824 C C . ASP A 1 109 ? -23.927 -0.306 25.467 1.00 89.25 109 ASP A C 1
ATOM 826 O O . ASP A 1 109 ? -23.272 -0.620 26.465 1.00 89.25 109 ASP A O 1
ATOM 830 N N . VAL A 1 110 ? -24.670 0.795 25.411 1.00 88.81 110 VAL A N 1
ATOM 831 C CA . VAL A 1 110 ? -24.781 1.782 26.485 1.00 88.81 110 VAL A CA 1
ATOM 832 C C . VAL A 1 110 ? -25.881 1.350 27.448 1.00 88.81 110 VAL A C 1
ATOM 834 O O . VAL A 1 110 ? -27.050 1.265 27.077 1.00 88.81 110 VAL A O 1
ATOM 837 N N . GLU A 1 111 ? -25.518 1.089 28.702 1.00 86.38 111 GLU A N 1
ATOM 838 C CA . GLU A 1 111 ? -26.474 0.706 29.743 1.00 86.38 111 GLU A CA 1
ATOM 839 C C . GLU A 1 111 ? -27.302 1.894 30.215 1.00 86.38 111 GLU A C 1
ATOM 841 O O . GLU A 1 111 ? -28.526 1.818 30.289 1.00 86.38 111 GLU A O 1
ATOM 846 N N . SER A 1 112 ? -26.609 2.971 30.571 1.00 86.12 112 SER A N 1
ATOM 847 C CA . SER A 1 112 ? -27.193 4.165 31.161 1.00 86.12 112 SER A CA 1
ATOM 848 C C . SER A 1 112 ? -26.210 5.325 31.067 1.00 86.12 112 SER A C 1
ATOM 850 O O . SER A 1 112 ? -24.996 5.131 30.952 1.00 86.12 112 SER A O 1
ATOM 852 N N . VAL A 1 113 ? -26.749 6.535 31.126 1.00 87.38 113 VAL A N 1
ATOM 853 C CA . VAL A 1 113 ? -26.017 7.789 30.965 1.00 87.38 113 VAL A CA 1
ATOM 854 C C . VAL A 1 113 ? -26.427 8.773 32.057 1.00 87.38 113 VAL A C 1
ATOM 856 O O . VAL A 1 113 ? -27.576 8.757 32.500 1.00 87.38 113 VAL A O 1
ATOM 859 N N . GLY A 1 114 ? -25.477 9.594 32.498 1.00 84.50 114 GLY A N 1
ATOM 860 C CA . GLY A 1 114 ? -25.710 10.749 33.364 1.00 84.50 114 GLY A CA 1
ATOM 861 C C . GLY A 1 114 ? -26.177 11.979 32.581 1.00 84.50 114 GLY A C 1
ATOM 862 O O . GLY A 1 114 ? -26.693 11.862 31.470 1.00 84.50 114 GLY A O 1
ATOM 863 N N . ASP A 1 115 ? -25.967 13.166 33.146 1.00 82.12 115 ASP A N 1
ATOM 864 C CA . ASP A 1 115 ? -26.410 14.425 32.534 1.00 82.12 115 ASP A CA 1
ATOM 865 C C . ASP A 1 115 ? -25.464 14.873 31.405 1.00 82.12 115 ASP A C 1
ATOM 867 O O . ASP A 1 115 ? -24.292 15.144 31.659 1.00 82.12 115 ASP A O 1
ATOM 871 N N . ASP A 1 116 ? -25.970 14.971 30.169 1.00 78.00 116 ASP A N 1
ATOM 872 C CA . ASP A 1 116 ? -25.245 15.455 28.971 1.00 78.00 116 ASP A CA 1
ATOM 873 C C . ASP A 1 116 ? -23.797 14.912 28.824 1.00 78.00 116 ASP A C 1
ATOM 875 O O . ASP A 1 116 ? -22.834 15.689 28.722 1.00 78.00 116 ASP A O 1
ATOM 879 N N . PRO A 1 117 ? -23.579 13.578 28.858 1.00 83.00 117 PRO A N 1
ATOM 880 C CA . PRO A 1 117 ? -22.233 13.046 28.794 1.00 83.00 117 PRO A CA 1
ATOM 881 C C . PRO A 1 117 ? -21.701 13.067 27.364 1.00 83.00 117 PRO A C 1
ATOM 883 O O . PRO A 1 117 ? -22.372 12.689 26.397 1.00 83.00 117 PRO A O 1
ATOM 886 N N . GLU A 1 118 ? -20.424 13.417 27.256 1.00 84.94 118 GLU A N 1
ATOM 887 C CA . GLU A 1 118 ? -19.655 13.296 26.026 1.00 84.94 118 GLU A CA 1
ATOM 888 C C . GLU A 1 118 ? -18.406 12.440 26.251 1.00 84.94 118 GLU A C 1
ATOM 890 O O . GLU A 1 118 ? -17.723 12.541 27.277 1.00 84.94 118 GLU A O 1
ATOM 895 N N . LEU A 1 119 ? -18.078 11.616 25.260 1.00 88.56 119 LEU A N 1
ATOM 896 C CA . LEU A 1 119 ? -16.826 10.872 25.219 1.00 88.56 119 LEU A CA 1
ATOM 897 C C . LEU A 1 119 ? -16.005 11.287 24.005 1.00 88.56 119 LEU A C 1
ATOM 899 O O . LEU A 1 119 ? -16.526 11.593 22.938 1.00 88.56 119 LEU A O 1
ATOM 903 N N . TYR A 1 120 ? -14.689 11.247 24.167 1.00 90.19 120 TYR A N 1
ATOM 904 C CA . TYR A 1 120 ? -13.732 11.487 23.098 1.00 90.19 120 TYR A CA 1
ATOM 905 C C . TYR A 1 120 ? -12.951 10.212 22.823 1.00 90.19 120 TYR A C 1
ATOM 907 O O . TYR A 1 120 ? -12.307 9.660 23.720 1.00 90.19 120 TYR A O 1
ATOM 915 N N . LEU A 1 121 ? -12.972 9.777 21.568 1.00 92.44 121 LEU A N 1
ATOM 916 C CA . LEU A 1 121 ? -12.248 8.610 21.094 1.00 92.44 121 LEU A CA 1
ATOM 917 C C . LEU A 1 121 ? -10.937 9.021 20.433 1.00 92.44 121 LEU A C 1
ATOM 919 O O . LEU A 1 121 ? -10.889 9.885 19.554 1.00 92.44 121 LEU A O 1
ATOM 923 N N . SER A 1 122 ? -9.862 8.361 20.843 1.00 91.75 122 SER A N 1
ATOM 924 C CA . SER A 1 122 ? -8.537 8.477 20.249 1.00 91.75 122 SER A CA 1
ATOM 925 C C . SER A 1 122 ? -8.040 7.104 19.838 1.00 91.75 122 SER A C 1
ATOM 927 O O . SER A 1 122 ? -8.062 6.154 20.611 1.00 91.75 122 SER A O 1
ATOM 929 N N . TYR A 1 123 ? -7.566 7.008 18.608 1.00 92.38 123 TYR A N 1
ATOM 930 C CA . TYR A 1 123 ? -7.139 5.762 17.996 1.00 92.38 123 TYR A CA 1
ATOM 931 C C . TYR A 1 123 ? -5.627 5.775 17.819 1.00 92.38 123 TYR A C 1
ATOM 933 O O . TYR A 1 123 ? -5.063 6.813 17.472 1.00 92.38 123 TYR A O 1
ATOM 941 N N . SER A 1 124 ? -4.974 4.631 18.011 1.00 91.25 124 SER A N 1
ATOM 942 C CA . SER A 1 124 ? -3.540 4.490 17.769 1.00 91.25 124 SER A CA 1
ATOM 943 C C . SER A 1 124 ? -3.171 3.101 17.256 1.00 91.25 124 SER A C 1
ATOM 945 O O . SER A 1 124 ? -3.752 2.095 17.650 1.00 91.25 124 SER A O 1
ATOM 947 N N . GLU A 1 125 ? -2.178 3.027 16.372 1.00 89.94 125 GLU A N 1
ATOM 948 C CA . GLU A 1 125 ? -1.538 1.757 15.976 1.00 89.94 125 GLU A CA 1
ATOM 949 C C . GLU A 1 125 ? -0.314 1.417 16.828 1.00 89.94 125 GLU A C 1
ATOM 951 O O . GLU A 1 125 ? 0.299 0.370 16.652 1.00 89.94 125 GLU A O 1
ATOM 956 N N . SER A 1 126 ? 0.059 2.301 17.754 1.00 87.19 126 SER A N 1
ATOM 957 C CA . SER A 1 126 ? 1.223 2.121 18.612 1.00 87.19 126 SER A CA 1
ATOM 958 C C . SER A 1 126 ? 0.886 2.429 20.068 1.00 87.19 126 SER A C 1
ATOM 960 O O . SER A 1 126 ? 0.322 3.495 20.341 1.00 87.19 126 SER A O 1
ATOM 962 N N . PRO A 1 127 ? 1.325 1.596 21.024 1.00 82.06 127 PRO A N 1
ATOM 963 C CA . PRO A 1 127 ? 1.182 1.918 22.442 1.00 82.06 127 PRO A CA 1
ATOM 964 C C . PRO A 1 127 ? 2.018 3.152 22.830 1.00 82.06 127 PRO A C 1
ATOM 966 O O . PRO A 1 127 ? 1.733 3.829 23.808 1.00 82.06 127 PRO A O 1
ATOM 969 N N . LEU A 1 128 ? 3.039 3.505 22.039 1.00 83.44 128 LEU A N 1
ATOM 970 C CA . LEU A 1 128 ? 3.866 4.698 22.270 1.00 83.44 128 LEU A CA 1
ATOM 971 C C . LEU A 1 128 ? 3.157 6.006 21.891 1.00 83.44 128 LEU A C 1
ATOM 973 O O . LEU A 1 128 ? 3.674 7.094 22.144 1.00 83.44 128 LEU A O 1
ATOM 977 N N . LEU A 1 129 ? 2.026 5.890 21.198 1.00 82.25 129 LEU A N 1
ATOM 978 C CA . LEU A 1 129 ? 1.252 6.997 20.649 1.00 82.25 129 LEU A CA 1
ATOM 979 C C . LEU A 1 129 ? -0.208 6.948 21.118 1.00 82.25 129 LEU A C 1
ATOM 981 O O . LEU A 1 129 ? -0.991 7.798 20.707 1.00 82.25 129 LEU A O 1
ATOM 985 N N . SER A 1 130 ? -0.577 5.971 21.955 1.00 83.94 130 SER A N 1
ATOM 986 C CA . SER A 1 130 ? -1.886 5.932 22.605 1.00 83.94 130 SER A CA 1
ATOM 987 C C . SER A 1 130 ? -1.975 7.014 23.678 1.00 83.94 130 SER A C 1
ATOM 989 O O . SER A 1 130 ? -1.009 7.270 24.398 1.00 83.94 130 SER A O 1
ATOM 991 N N . GLY A 1 131 ? -3.135 7.650 23.790 1.00 83.12 131 GLY A N 1
ATOM 992 C CA . GLY A 1 131 ? -3.363 8.741 24.725 1.00 83.12 131 GLY A CA 1
ATOM 993 C C . GLY A 1 131 ? -4.547 9.603 24.305 1.00 83.12 131 GLY A C 1
ATOM 994 O O . GLY A 1 131 ? -5.408 9.172 23.547 1.00 83.12 131 GLY A O 1
ATOM 995 N N . LYS A 1 132 ? -4.577 10.846 24.798 1.00 83.56 132 LYS A N 1
ATOM 996 C CA . LYS A 1 132 ? -5.696 11.787 24.589 1.00 83.56 132 LYS A CA 1
ATOM 997 C C . LYS A 1 132 ? -5.870 12.271 23.148 1.00 83.56 132 LYS A C 1
ATOM 999 O O . LYS A 1 132 ? -6.919 12.827 22.837 1.00 83.56 132 LYS A O 1
ATOM 1004 N N . LEU A 1 133 ? -4.828 12.155 22.326 1.00 82.81 133 LEU A N 1
ATOM 1005 C CA . LEU A 1 133 ? -4.863 12.542 20.922 1.00 82.81 133 LEU A CA 1
ATOM 1006 C C . LEU A 1 133 ? -4.661 11.300 20.055 1.00 82.81 133 LEU A C 1
ATOM 1008 O O . LEU A 1 133 ? -3.731 10.533 20.327 1.00 82.81 133 LEU A O 1
ATOM 1012 N N . PRO A 1 134 ? -5.470 11.115 19.001 1.00 83.38 134 PRO A N 1
ATOM 1013 C CA . PRO A 1 134 ? -5.225 10.079 18.020 1.00 83.38 134 PRO A CA 1
ATOM 1014 C C . PRO A 1 134 ? -3.922 10.338 17.264 1.00 83.38 134 PRO A C 1
ATOM 1016 O O . PRO A 1 134 ? -3.478 11.469 17.043 1.00 83.38 134 PRO A O 1
ATOM 1019 N N . ASP A 1 135 ? -3.318 9.255 16.806 1.00 81.94 135 ASP A N 1
ATOM 1020 C CA . ASP A 1 135 ? -2.103 9.283 16.017 1.00 81.94 135 ASP A CA 1
ATOM 1021 C C . ASP A 1 135 ? -2.379 9.847 14.603 1.00 81.94 135 ASP A C 1
ATOM 1023 O O . ASP A 1 135 ? -3.218 9.334 13.892 1.00 81.94 135 ASP A O 1
ATOM 1027 N N . ALA A 1 136 ? -1.660 10.872 14.136 1.00 76.44 136 ALA A N 1
ATOM 1028 C CA . ALA A 1 136 ? -1.999 11.580 12.888 1.00 76.44 136 ALA A CA 1
ATOM 1029 C C . ALA A 1 136 ? -2.208 10.704 11.622 1.00 76.44 136 ALA A C 1
ATOM 1031 O O . ALA A 1 136 ? -1.404 9.806 11.337 1.00 76.44 136 ALA A O 1
ATOM 1032 N N . THR A 1 137 ? -3.241 11.040 10.834 1.00 74.62 137 THR A N 1
ATOM 1033 C CA . THR A 1 137 ? -3.542 10.504 9.482 1.00 74.62 137 THR A CA 1
ATOM 1034 C C . THR A 1 137 ? -2.910 11.305 8.350 1.00 74.62 137 THR A C 1
ATOM 1036 O O . THR A 1 137 ? -2.995 10.901 7.189 1.00 74.62 137 THR A O 1
ATOM 1039 N N . THR A 1 138 ? -2.247 12.418 8.673 1.00 65.69 138 THR A N 1
ATOM 1040 C CA . THR A 1 138 ? -1.504 13.260 7.726 1.00 65.69 138 THR A CA 1
ATOM 1041 C C . THR A 1 138 ? -0.189 13.753 8.347 1.00 65.69 138 THR A C 1
ATOM 1043 O O . THR A 1 138 ? 0.019 13.651 9.553 1.00 65.69 138 THR A O 1
ATOM 1046 N N . ASP A 1 139 ? 0.714 14.318 7.541 1.00 57.78 139 ASP A N 1
ATOM 1047 C CA . ASP A 1 139 ? 2.026 14.807 8.017 1.00 57.78 139 ASP A CA 1
ATOM 1048 C C . ASP A 1 139 ? 1.999 16.230 8.597 1.00 57.78 139 ASP A C 1
ATOM 1050 O O . ASP A 1 139 ? 3.053 16.828 8.829 1.00 57.78 139 ASP A O 1
ATOM 1054 N N . ARG A 1 140 ? 0.814 16.827 8.761 1.00 60.56 140 ARG A N 1
ATOM 1055 C CA . ARG A 1 140 ? 0.695 18.251 9.109 1.00 60.56 140 ARG A CA 1
ATOM 1056 C C . ARG A 1 140 ? 0.729 18.517 10.612 1.00 60.56 140 ARG A C 1
ATOM 1058 O O . ARG A 1 140 ? 1.135 19.607 11.007 1.00 60.56 140 ARG A O 1
ATOM 1065 N N . SER A 1 141 ? 0.347 17.545 11.436 1.00 62.69 141 SER A N 1
ATOM 1066 C CA . SER A 1 141 ? 0.252 17.682 12.891 1.00 62.69 141 SER A CA 1
ATOM 1067 C C . SER A 1 141 ? 0.825 16.465 13.623 1.00 62.69 141 SER A C 1
ATOM 1069 O O . SER A 1 141 ? 1.069 15.405 13.049 1.00 62.69 141 SER A O 1
ATOM 1071 N N . HIS A 1 142 ? 1.077 16.627 14.925 1.00 62.62 142 HIS A N 1
ATOM 1072 C CA . HIS A 1 142 ? 1.553 15.540 15.787 1.00 62.62 142 HIS A CA 1
ATOM 1073 C C . HIS A 1 142 ? 0.470 14.491 16.101 1.00 62.62 142 HIS A C 1
ATOM 1075 O O . HIS A 1 142 ? 0.803 13.338 16.380 1.00 62.62 142 HIS A O 1
ATOM 1081 N N . GLY A 1 143 ? -0.797 14.891 16.027 1.00 71.50 143 GLY A N 1
ATOM 1082 C CA . GLY A 1 143 ? -1.988 14.073 16.215 1.00 71.50 143 GLY A CA 1
ATOM 1083 C C . GLY A 1 143 ? -3.176 14.745 15.537 1.00 71.50 143 GLY A C 1
ATOM 1084 O O . GLY A 1 143 ? -3.103 15.936 15.208 1.00 71.50 143 GLY A O 1
ATOM 1085 N N . ASP A 1 144 ? -4.236 13.984 15.306 1.00 76.06 144 ASP A N 1
ATOM 1086 C CA . ASP A 1 144 ? -5.483 14.544 14.781 1.00 76.06 144 ASP A CA 1
ATOM 1087 C C . ASP A 1 144 ? -6.420 14.943 15.934 1.00 76.06 144 ASP A C 1
ATOM 1089 O O . ASP A 1 144 ? -6.123 14.692 17.104 1.00 76.06 144 ASP A O 1
ATOM 1093 N N . LEU A 1 145 ? -7.555 15.569 15.622 1.00 81.00 145 LEU A N 1
ATOM 1094 C CA . LEU A 1 145 ? -8.606 15.808 16.613 1.00 81.00 145 LEU A CA 1
ATOM 1095 C C . LEU A 1 145 ? -9.234 14.477 17.068 1.00 81.00 145 LEU A C 1
ATOM 1097 O O . LEU A 1 145 ? -9.480 13.613 16.225 1.00 81.00 145 LEU A O 1
ATOM 1101 N N . PRO A 1 146 ? -9.511 14.275 18.366 1.00 84.94 146 PRO A N 1
ATOM 1102 C CA . PRO A 1 146 ? -10.282 13.119 18.815 1.00 84.94 146 PRO A CA 1
ATOM 1103 C C . PRO A 1 146 ? -11.706 13.147 18.241 1.00 84.94 146 PRO A C 1
ATOM 1105 O O . PRO A 1 146 ? -12.250 14.214 17.956 1.00 84.94 146 PRO A O 1
ATOM 1108 N N . LEU A 1 147 ? -12.324 11.977 18.083 1.00 86.44 147 LEU A N 1
ATOM 1109 C CA . LEU A 1 147 ? -13.728 11.891 17.679 1.00 86.44 147 LEU A CA 1
ATOM 1110 C C . LEU A 1 147 ? -14.615 12.109 18.901 1.00 86.44 147 LEU A C 1
ATOM 1112 O O . LEU A 1 147 ? -14.509 11.352 19.862 1.00 86.44 147 LEU A O 1
ATOM 1116 N N . GLN A 1 148 ? -15.469 13.124 18.863 1.00 85.62 148 GLN A N 1
ATOM 1117 C CA . GLN A 1 148 ? -16.447 13.371 19.918 1.00 85.62 148 GLN A CA 1
ATOM 1118 C C . GLN A 1 148 ? -17.698 12.521 19.668 1.00 85.62 148 GLN A C 1
ATOM 1120 O O . GLN A 1 148 ? -18.165 12.419 18.532 1.00 85.62 148 GLN A O 1
ATOM 1125 N N . ILE A 1 149 ? -18.220 11.921 20.735 1.00 82.69 149 ILE A N 1
ATOM 1126 C CA . ILE A 1 149 ? -19.499 11.217 20.770 1.00 82.69 149 ILE A CA 1
ATOM 1127 C C . ILE A 1 149 ? -20.341 11.845 21.871 1.00 82.69 149 ILE A C 1
ATOM 1129 O O . ILE A 1 149 ? -19.937 11.860 23.034 1.00 82.69 149 ILE A O 1
ATOM 1133 N N . GLU A 1 150 ? -21.512 12.334 21.489 1.00 80.56 150 GLU A N 1
ATOM 1134 C CA . GLU A 1 150 ? -22.546 12.806 22.403 1.00 80.56 150 GLU A CA 1
ATOM 1135 C C . GLU A 1 150 ? -23.621 11.723 22.501 1.00 80.56 150 GLU A C 1
ATOM 1137 O O . GLU A 1 150 ? -24.154 11.279 21.483 1.00 80.56 150 GLU A O 1
ATOM 1142 N N . PHE A 1 151 ? -23.921 11.271 23.719 1.00 73.00 151 PHE A N 1
ATOM 1143 C CA . PHE A 1 151 ? -24.927 10.224 23.932 1.00 73.00 151 PHE A CA 1
ATOM 1144 C C . PHE A 1 151 ? -26.327 10.808 24.148 1.00 73.00 151 PHE A C 1
ATOM 1146 O O . PHE A 1 151 ? -27.324 10.124 23.923 1.00 73.00 151 PHE A O 1
ATOM 1153 N N . GLY A 1 152 ? -26.433 12.072 24.577 1.00 74.62 152 GLY A N 1
ATOM 1154 C CA . GLY A 1 152 ? -27.702 12.637 25.037 1.00 74.62 152 GLY A CA 1
ATOM 1155 C C . GLY A 1 152 ? -28.308 11.750 26.130 1.00 74.62 152 GLY A C 1
ATOM 1156 O O . GLY A 1 152 ? -27.647 11.453 27.118 1.00 74.62 152 GLY A O 1
ATOM 1157 N N . THR A 1 153 ? -29.539 11.278 25.921 1.00 70.44 153 THR A N 1
ATOM 1158 C CA . THR A 1 153 ? -30.222 10.293 26.786 1.00 70.44 153 THR A CA 1
ATOM 1159 C C . THR A 1 153 ? -30.251 8.876 26.191 1.00 70.44 153 THR A C 1
ATOM 1161 O O . THR A 1 153 ? -31.007 8.021 26.656 1.00 70.44 153 THR A O 1
ATOM 1164 N N . GLN A 1 154 ? -29.482 8.616 25.127 1.00 75.19 154 GLN A N 1
ATOM 1165 C CA . GLN A 1 154 ? -29.541 7.356 24.385 1.00 75.19 154 GLN A CA 1
ATOM 1166 C C . GLN A 1 154 ? -28.939 6.192 25.183 1.00 75.19 154 GLN A C 1
ATOM 1168 O O . GLN A 1 154 ? -27.861 6.294 25.766 1.00 75.19 154 GLN A O 1
ATOM 1173 N N . THR A 1 155 ? -29.638 5.059 25.150 1.00 85.31 155 THR A N 1
ATOM 1174 C CA . THR A 1 155 ? -29.206 3.761 25.685 1.00 85.31 155 THR A CA 1
ATOM 1175 C C . THR A 1 155 ? -29.336 2.693 24.594 1.00 85.31 155 THR A C 1
ATOM 1177 O O . THR A 1 155 ? -30.032 2.898 23.597 1.00 85.31 155 THR A O 1
ATOM 1180 N N . GLY A 1 156 ? -28.650 1.562 24.756 1.00 87.06 156 GLY A N 1
ATOM 1181 C CA . GLY A 1 156 ? -28.547 0.505 23.750 1.00 87.06 156 GLY A CA 1
ATOM 1182 C C . GLY A 1 156 ? -27.357 0.685 22.807 1.00 87.06 156 GLY A C 1
ATOM 1183 O O . GLY A 1 156 ? -26.347 1.297 23.159 1.00 87.06 156 GLY A O 1
ATOM 1184 N N . VAL A 1 157 ? -27.450 0.108 21.606 1.00 88.88 157 VAL A N 1
ATOM 1185 C CA . VAL A 1 157 ? -26.318 0.049 20.672 1.00 88.88 157 VAL A CA 1
ATOM 1186 C C . VAL A 1 157 ? -26.104 1.386 19.960 1.00 88.88 157 VAL A C 1
ATOM 1188 O O . VAL A 1 157 ? -26.948 1.828 19.184 1.00 88.88 157 VAL A O 1
ATOM 1191 N N . VAL A 1 158 ? -24.932 1.984 20.171 1.00 89.06 158 VAL A N 1
ATOM 1192 C CA . VAL A 1 158 ? -24.473 3.220 19.526 1.00 89.06 158 VAL A CA 1
ATOM 1193 C C . VAL A 1 158 ? -23.172 2.939 18.782 1.00 89.06 158 VAL A C 1
ATOM 1195 O O . VAL A 1 158 ? -22.185 2.528 19.387 1.00 89.06 158 VAL A O 1
ATOM 1198 N N . CYS A 1 159 ? -23.142 3.184 17.472 1.00 89.62 159 CYS A N 1
ATOM 1199 C CA . CYS A 1 159 ? -21.954 2.993 16.640 1.00 89.62 159 CYS A CA 1
ATOM 1200 C C . CYS A 1 159 ? -21.466 4.308 16.034 1.00 89.62 159 CYS A C 1
ATOM 1202 O O . CYS A 1 159 ? -22.251 5.186 15.673 1.00 89.62 159 CYS A O 1
ATOM 1204 N N . VAL A 1 160 ? -20.152 4.409 15.855 1.00 88.81 160 VAL A N 1
ATOM 1205 C CA . VAL A 1 160 ? -19.524 5.477 15.080 1.00 88.81 160 VAL A CA 1
ATOM 1206 C C . VAL A 1 160 ? -20.008 5.415 13.625 1.00 88.81 160 VAL A C 1
ATOM 1208 O O . VAL A 1 160 ? -20.005 4.358 12.996 1.00 88.81 160 VAL A O 1
ATOM 1211 N N . GLY A 1 161 ? -20.424 6.561 13.087 1.00 83.38 161 GLY A N 1
ATOM 1212 C CA . GLY A 1 161 ? -20.953 6.710 11.733 1.00 83.38 161 GLY A CA 1
ATOM 1213 C C . GLY A 1 161 ? -19.920 6.433 10.639 1.00 83.38 161 GLY A C 1
ATOM 1214 O O . GLY A 1 161 ? -18.711 6.495 10.861 1.00 83.38 161 GLY A O 1
ATOM 1215 N N . LYS A 1 162 ? -20.412 6.157 9.426 1.00 82.12 162 LYS A N 1
ATOM 1216 C CA . LYS A 1 162 ? -19.591 5.743 8.273 1.00 82.12 162 LYS A CA 1
ATOM 1217 C C . LYS A 1 162 ? -18.461 6.723 7.922 1.00 82.12 162 LYS A C 1
ATOM 1219 O O . LYS A 1 162 ? -17.351 6.293 7.643 1.00 82.12 162 LYS A O 1
ATOM 1224 N N . ASP A 1 163 ? -18.705 8.026 8.045 1.00 80.81 163 ASP A N 1
ATOM 1225 C CA . ASP A 1 163 ? -17.733 9.063 7.668 1.00 80.81 163 ASP A CA 1
ATOM 1226 C C . ASP A 1 163 ? -16.558 9.167 8.664 1.00 80.81 163 ASP A C 1
ATOM 1228 O O . ASP A 1 163 ? -15.545 9.818 8.394 1.00 80.81 163 ASP A O 1
ATOM 1232 N N . PHE A 1 164 ? -16.682 8.495 9.814 1.00 82.44 164 PHE A N 1
ATOM 1233 C CA . PHE A 1 164 ? -15.755 8.523 10.947 1.00 82.44 164 PHE A CA 1
ATOM 1234 C C . PHE A 1 164 ? -15.020 7.197 11.137 1.00 82.44 164 PHE A C 1
ATOM 1236 O O . PHE A 1 164 ? -14.478 6.917 12.211 1.00 82.44 164 PHE A O 1
ATOM 1243 N N . VAL A 1 165 ? -14.949 6.375 10.087 1.00 85.00 165 VAL A N 1
ATOM 1244 C CA . VAL A 1 165 ? -14.058 5.217 10.079 1.00 85.00 165 VAL A CA 1
ATOM 1245 C C . VAL A 1 165 ? -12.623 5.727 10.101 1.00 85.00 165 VAL A C 1
ATOM 1247 O O . VAL A 1 165 ? -12.124 6.312 9.138 1.00 85.00 165 VAL A O 1
ATOM 1250 N N . ARG A 1 166 ? -11.938 5.504 11.221 1.00 84.81 166 ARG A N 1
ATOM 1251 C CA . ARG A 1 166 ? -10.567 5.980 11.430 1.00 84.81 166 ARG A CA 1
ATOM 1252 C C . ARG A 1 166 ? -9.552 5.336 10.485 1.00 84.81 166 ARG A C 1
ATOM 1254 O O . ARG A 1 166 ? -8.515 5.935 10.197 1.00 84.81 166 ARG A O 1
ATOM 1261 N N . GLY A 1 167 ? -9.831 4.112 10.053 1.00 87.81 167 GLY A N 1
ATOM 1262 C CA . GLY A 1 167 ? -8.839 3.233 9.454 1.00 87.81 167 GLY A CA 1
ATOM 1263 C C . GLY A 1 167 ? -8.225 2.279 10.480 1.00 87.81 167 GLY A C 1
ATOM 1264 O O . GLY A 1 167 ? -8.860 1.984 11.487 1.00 87.81 167 GLY A O 1
ATOM 1265 N N . GLY A 1 168 ? -7.001 1.805 10.237 1.00 91.44 168 GLY A N 1
ATOM 1266 C CA . GLY A 1 168 ? -6.324 0.822 11.100 1.00 91.44 168 GLY A CA 1
ATOM 1267 C C . GLY A 1 168 ? -6.031 1.329 12.524 1.00 91.44 168 GLY A C 1
ATOM 1268 O O . GLY A 1 168 ? -5.540 2.434 12.679 1.00 91.44 168 GLY A O 1
ATOM 1269 N N . PHE A 1 169 ? -6.273 0.574 13.588 1.00 94.00 169 PHE A N 1
ATOM 1270 C CA . PHE A 1 169 ? -5.840 0.864 14.960 1.00 94.00 169 PHE A CA 1
ATOM 1271 C C . PHE A 1 169 ? -5.765 -0.415 15.797 1.00 94.00 169 PHE A C 1
ATOM 1273 O O . PHE A 1 169 ? -6.528 -1.353 15.600 1.00 94.00 169 PHE A O 1
ATOM 1280 N N . LYS A 1 170 ? -4.860 -0.433 16.776 1.00 93.94 170 LYS A N 1
ATOM 1281 C CA . LYS A 1 170 ? -4.746 -1.511 17.772 1.00 93.94 170 LYS A CA 1
ATOM 1282 C C . LYS A 1 170 ? -5.131 -1.041 19.176 1.00 93.94 170 LYS A C 1
ATOM 1284 O O . LYS A 1 170 ? -5.494 -1.846 20.026 1.00 93.94 170 LYS A O 1
ATOM 1289 N N . TYR A 1 171 ? -5.073 0.267 19.407 1.00 94.19 171 TYR A N 1
ATOM 1290 C CA . TYR A 1 171 ? -5.348 0.894 20.689 1.00 94.19 171 TYR A CA 1
ATOM 1291 C C . TYR A 1 171 ? -6.472 1.912 20.539 1.00 94.19 171 TYR A C 1
ATOM 1293 O O . TYR A 1 171 ? -6.426 2.758 19.640 1.00 94.19 171 TYR A O 1
ATOM 1301 N N . LEU A 1 172 ? -7.451 1.840 21.436 1.00 95.50 172 LEU A N 1
ATOM 1302 C CA . LEU A 1 172 ? -8.558 2.785 21.536 1.00 95.50 172 LEU A CA 1
ATOM 1303 C C . LEU A 1 172 ? -8.534 3.418 22.924 1.00 95.50 172 LEU A C 1
ATOM 1305 O O . LEU A 1 172 ? -8.718 2.733 23.926 1.00 95.50 172 LEU A O 1
ATOM 1309 N N . THR A 1 173 ? -8.316 4.724 22.983 1.00 94.56 173 THR A N 1
ATOM 1310 C CA . THR A 1 173 ? -8.453 5.515 24.202 1.00 94.56 173 THR A CA 1
ATOM 1311 C C . THR A 1 173 ? -9.803 6.221 24.192 1.00 94.56 173 THR A C 1
ATOM 1313 O O . THR A 1 173 ? -10.120 6.951 23.256 1.00 94.56 173 THR A O 1
ATOM 1316 N N . ILE A 1 174 ? -10.577 6.016 25.248 1.00 93.94 174 ILE A N 1
ATOM 1317 C CA . ILE A 1 174 ? -11.863 6.648 25.519 1.00 93.94 174 ILE A CA 1
ATOM 1318 C C . ILE A 1 174 ? -11.636 7.580 26.696 1.00 93.94 174 ILE A C 1
ATOM 1320 O O . ILE A 1 174 ? -11.055 7.170 27.703 1.00 93.94 174 ILE A O 1
ATOM 1324 N N . ARG A 1 175 ? -12.062 8.833 26.580 1.00 91.56 175 ARG A N 1
ATOM 1325 C CA . ARG A 1 175 ? -11.982 9.771 27.697 1.00 91.56 175 ARG A CA 1
ATOM 1326 C C . ARG A 1 175 ? -13.258 10.569 27.853 1.00 91.56 175 ARG A C 1
ATOM 1328 O O . ARG A 1 175 ? -13.869 10.940 26.852 1.00 91.56 175 ARG A O 1
ATOM 1335 N N . MET A 1 176 ? -13.552 10.930 29.088 1.00 88.62 176 MET A N 1
ATOM 1336 C CA . MET A 1 176 ? -14.444 12.031 29.397 1.00 88.62 176 MET A CA 1
ATOM 1337 C C . MET A 1 176 ? -13.600 13.278 29.722 1.00 88.62 176 MET A C 1
ATOM 1339 O O . MET A 1 176 ? -12.557 13.182 30.379 1.00 88.62 176 MET A O 1
ATOM 1343 N N . PRO A 1 177 ? -13.966 14.456 29.204 1.00 81.00 177 PRO A N 1
ATOM 1344 C CA . PRO A 1 177 ? -13.293 15.717 29.512 1.00 81.00 177 PRO A CA 1
ATOM 1345 C C . PRO A 1 177 ? -13.525 16.175 30.960 1.00 81.00 177 PRO A C 1
ATOM 1347 O O . PRO A 1 177 ? -14.245 15.550 31.738 1.00 81.00 177 PRO A O 1
ATOM 1350 N N . VAL A 1 178 ? -12.894 17.293 31.319 1.00 76.12 178 VAL A N 1
ATOM 1351 C CA . VAL A 1 178 ? -13.061 17.918 32.636 1.00 76.12 178 VAL A CA 1
ATOM 1352 C C . VAL A 1 178 ? -14.333 18.765 32.647 1.00 76.12 178 VAL A C 1
ATOM 1354 O O . VAL A 1 178 ? -14.467 19.678 31.828 1.00 76.12 178 VAL A O 1
ATOM 1357 N N . TYR A 1 179 ? -15.215 18.542 33.618 1.00 65.31 179 TYR A N 1
ATOM 1358 C CA . TYR A 1 179 ? -16.397 19.375 33.849 1.00 65.31 179 TYR A CA 1
ATOM 1359 C C . TYR A 1 179 ? -16.154 20.357 35.009 1.00 65.31 179 TYR A C 1
ATOM 1361 O O . TYR A 1 179 ? -15.487 19.998 35.983 1.00 65.31 179 TYR A O 1
ATOM 1369 N N . PRO A 1 180 ? -16.604 21.624 34.915 1.00 56.41 180 PRO A N 1
ATOM 1370 C CA . PRO A 1 180 ? -16.519 22.554 36.035 1.00 56.41 180 PRO A CA 1
ATOM 1371 C C . PRO A 1 180 ? -17.507 22.134 37.128 1.00 56.41 180 PRO A C 1
ATOM 1373 O O . PRO A 1 180 ? -18.705 22.155 36.906 1.00 56.41 180 PRO A O 1
ATOM 1376 N N . VAL A 1 181 ? -17.021 21.800 38.319 1.00 47.94 181 VAL A N 1
ATOM 1377 C CA . VAL A 1 181 ? -17.879 21.643 39.501 1.00 47.94 181 VAL A CA 1
ATOM 1378 C C . VAL A 1 181 ? -17.912 22.997 40.214 1.00 47.94 181 VAL A C 1
ATOM 1380 O O . VAL A 1 181 ? -16.894 23.404 40.775 1.00 47.94 181 VAL A O 1
ATOM 1383 N N . LEU A 1 182 ? -19.031 23.734 40.178 1.00 44.06 182 LEU A N 1
ATOM 1384 C CA . LEU A 1 182 ? -19.182 24.981 40.951 1.00 44.06 182 LEU A CA 1
ATOM 1385 C C . LEU A 1 182 ? -20.166 24.822 42.117 1.00 44.06 182 LEU A C 1
ATOM 1387 O O . LEU A 1 182 ? -21.354 25.110 42.014 1.00 44.06 182 LEU A O 1
ATOM 1391 N N . GLY A 1 183 ? -19.604 24.493 43.280 1.00 40.75 183 GLY A N 1
ATOM 1392 C CA . GLY A 1 183 ? -19.818 25.268 44.504 1.00 40.75 183 GLY A CA 1
ATOM 1393 C C . GLY A 1 183 ? -18.463 25.885 44.864 1.00 40.75 183 GLY A C 1
ATOM 1394 O O . GLY A 1 183 ? -17.591 25.206 45.386 1.00 40.75 183 GLY A O 1
ATOM 1395 N N . SER A 1 184 ? -18.137 27.120 44.491 1.00 32.53 184 SER A N 1
ATOM 1396 C CA . SER A 1 184 ? -18.747 28.359 44.972 1.00 32.53 184 SER A CA 1
ATOM 1397 C C . SER A 1 184 ? -18.271 29.554 44.119 1.00 32.53 184 SER A C 1
ATOM 1399 O O . SER A 1 184 ? -17.082 29.673 43.835 1.00 32.53 184 SER A O 1
ATOM 1401 N N . GLY A 1 185 ? -19.190 30.461 43.760 1.00 30.61 185 GLY A N 1
ATOM 1402 C CA . GLY A 1 185 ? -18.889 31.802 43.221 1.00 30.61 185 GLY A CA 1
ATOM 1403 C C . GLY A 1 185 ? -19.354 32.057 41.773 1.00 30.61 185 GLY A C 1
ATOM 1404 O O . GLY A 1 185 ? -19.193 31.178 40.930 1.00 30.61 185 GLY A O 1
ATOM 1405 N N . PRO A 1 186 ? -19.943 33.235 41.462 1.00 34.50 186 PRO A N 1
ATOM 1406 C CA . PRO A 1 186 ? -20.682 33.462 40.219 1.00 34.50 186 PRO A CA 1
ATOM 1407 C C . PRO A 1 186 ? -19.772 33.816 39.033 1.00 34.50 186 PRO A C 1
ATOM 1409 O O . PRO A 1 186 ? -18.823 34.589 39.167 1.00 34.50 186 PRO A O 1
ATOM 1412 N N . ALA A 1 187 ? -20.117 33.302 37.851 1.00 32.19 187 ALA A N 1
ATOM 1413 C CA . ALA A 1 187 ? -19.497 33.657 36.575 1.00 32.19 187 ALA A CA 1
ATOM 1414 C C . ALA A 1 187 ? -20.358 34.683 35.803 1.00 32.19 187 ALA A C 1
ATOM 1416 O O . ALA A 1 187 ? -21.586 34.578 35.836 1.00 32.19 187 ALA A O 1
ATOM 1417 N N . PRO A 1 188 ? -19.761 35.642 35.066 1.00 34.31 188 PRO A N 1
ATOM 1418 C CA . PRO A 1 188 ? -20.489 36.486 34.125 1.00 34.31 188 PRO A CA 1
ATOM 1419 C C . PRO A 1 188 ? -20.461 35.925 32.686 1.00 34.31 188 PRO A C 1
ATOM 1421 O O . PRO A 1 188 ? -19.407 35.510 32.214 1.00 34.31 188 PRO A O 1
ATOM 1424 N N . PHE A 1 189 ? -21.647 35.962 32.049 1.00 27.95 189 PHE A N 1
ATOM 1425 C CA . PHE A 1 189 ? -22.039 36.182 30.630 1.00 27.95 189 PHE A CA 1
ATOM 1426 C C . PHE A 1 189 ? -21.101 35.763 29.467 1.00 27.95 189 PHE A C 1
ATOM 1428 O O . PHE A 1 189 ? -19.900 35.974 29.526 1.00 27.95 189 PHE A O 1
ATOM 1435 N N . SER A 1 190 ? -21.521 35.400 28.244 1.00 30.72 190 SER A N 1
ATOM 1436 C CA . SER A 1 190 ? -22.704 34.826 27.557 1.00 30.72 190 SER A CA 1
ATOM 1437 C C . SER A 1 190 ? -22.378 34.901 26.044 1.00 30.72 190 SER A C 1
ATOM 1439 O O . SER A 1 190 ? -21.841 35.934 25.655 1.00 30.72 190 SER A O 1
ATOM 1441 N N . HIS A 1 191 ? -22.708 33.902 25.202 1.00 25.81 191 HIS A N 1
ATOM 1442 C CA . HIS A 1 191 ? -23.366 34.058 23.872 1.00 25.81 191 HIS A CA 1
ATOM 1443 C C . HIS A 1 191 ? -23.440 32.740 23.043 1.00 25.81 191 HIS A C 1
ATOM 1445 O O . HIS A 1 191 ? -22.419 32.218 22.610 1.00 25.81 191 HIS A O 1
ATOM 1451 N N . ARG A 1 192 ? -24.692 32.261 22.879 1.00 27.47 192 ARG A N 1
ATOM 1452 C CA . ARG A 1 192 ? -25.457 31.657 21.741 1.00 27.47 192 ARG A CA 1
ATOM 1453 C C . ARG A 1 192 ? -24.759 31.340 20.388 1.00 27.47 192 ARG A C 1
ATOM 1455 O O . ARG A 1 192 ? -23.854 32.068 20.013 1.00 27.47 192 ARG A O 1
ATOM 1462 N N . ASP A 1 193 ? -25.138 30.351 19.553 1.00 29.34 193 ASP A N 1
ATOM 1463 C CA . ASP A 1 193 ? -26.402 29.608 19.288 1.00 29.34 193 ASP A CA 1
ATOM 1464 C C . ASP A 1 193 ? -26.139 28.192 18.687 1.00 29.34 193 ASP A C 1
ATOM 1466 O O . ASP A 1 193 ? -25.128 27.982 18.016 1.00 29.34 193 ASP A O 1
ATOM 1470 N N . VAL A 1 194 ? -27.089 27.252 18.853 1.00 24.17 194 VAL A N 1
ATOM 1471 C CA . VAL A 1 194 ? -27.149 25.907 18.224 1.00 24.17 194 VAL A CA 1
ATOM 1472 C C . VAL A 1 194 ? -28.411 25.804 17.347 1.00 24.17 194 VAL A C 1
ATOM 1474 O O . VAL A 1 194 ? -29.493 26.194 17.782 1.00 24.17 194 VAL A O 1
ATOM 1477 N N . LEU A 1 195 ? -28.282 25.271 16.124 1.00 27.72 195 LEU A N 1
ATOM 1478 C CA . LEU A 1 195 ? -29.394 24.924 15.217 1.00 27.72 195 LEU A CA 1
ATOM 1479 C C . LEU A 1 195 ? -29.872 23.470 15.461 1.00 27.72 195 LEU A C 1
ATOM 1481 O O . LEU A 1 195 ? -29.033 22.618 15.752 1.00 27.72 195 LEU A O 1
ATOM 1485 N N . PRO A 1 196 ? -31.176 23.147 15.323 1.00 29.53 196 PRO A N 1
ATOM 1486 C CA . PRO A 1 196 ? -31.710 21.821 15.642 1.00 29.53 196 PRO A CA 1
ATOM 1487 C C . PRO A 1 196 ? -31.673 20.840 14.454 1.00 29.53 196 PRO A C 1
ATOM 1489 O O . PRO A 1 196 ? -32.073 21.175 13.340 1.00 29.53 196 PRO A O 1
ATOM 1492 N N . GLY A 1 197 ? -31.243 19.604 14.736 1.00 25.23 197 GLY A N 1
ATOM 1493 C CA . GLY A 1 197 ? -31.210 18.452 13.824 1.00 25.23 197 GLY A CA 1
ATOM 1494 C C . GLY A 1 197 ? -30.092 17.479 14.219 1.00 25.23 197 GLY A C 1
ATOM 1495 O O . GLY A 1 197 ? -28.956 17.643 13.789 1.00 25.23 197 GLY A O 1
ATOM 1496 N N . GLN A 1 198 ? -30.390 16.518 15.100 1.00 33.41 198 GLN A N 1
ATOM 1497 C CA . GLN A 1 198 ? -29.415 15.584 15.683 1.00 33.41 198 GLN A CA 1
ATOM 1498 C C . GLN A 1 198 ? -28.662 14.742 14.638 1.00 33.41 198 GLN A C 1
ATOM 1500 O O . GLN A 1 198 ? -29.287 14.136 13.776 1.00 33.41 198 GLN A O 1
ATOM 1505 N N . HIS A 1 199 ? -27.332 14.691 14.790 1.00 31.80 199 HIS A N 1
ATOM 1506 C CA . HIS A 1 199 ? -26.405 13.548 14.672 1.00 31.80 199 HIS A CA 1
ATOM 1507 C C . HIS A 1 199 ? -24.978 14.128 14.755 1.00 31.80 199 HIS A C 1
ATOM 1509 O O . HIS A 1 199 ? -24.326 14.357 13.737 1.00 31.80 199 HIS A O 1
ATOM 1515 N N . VAL A 1 200 ? -24.497 14.446 15.963 1.00 35.69 200 VAL A N 1
ATOM 1516 C CA . VAL A 1 200 ? -23.155 15.023 16.147 1.00 35.69 200 VAL A CA 1
ATOM 1517 C C . VAL A 1 200 ? -22.145 13.896 16.342 1.00 35.69 200 VAL A C 1
ATOM 1519 O O . VAL A 1 200 ? -21.894 13.419 17.442 1.00 35.69 200 VAL A O 1
ATOM 1522 N N . LEU A 1 201 ? -21.554 13.467 15.234 1.00 46.22 201 LEU A N 1
ATOM 1523 C CA . LEU A 1 201 ? -20.203 12.931 15.218 1.00 46.22 201 LEU A CA 1
ATOM 1524 C C . LEU A 1 201 ? -19.381 13.990 14.496 1.00 46.22 201 LEU A C 1
ATOM 1526 O O . LEU A 1 201 ? -19.705 14.398 13.383 1.00 46.22 201 LEU A O 1
ATOM 1530 N N . SER A 1 202 ? -18.380 14.547 15.153 1.00 47.97 202 SER A N 1
ATOM 1531 C CA . SER A 1 202 ? -17.476 15.512 14.536 1.00 47.97 202 SER A CA 1
ATOM 1532 C C . SER A 1 202 ? -16.085 15.297 15.119 1.00 47.97 202 SER A C 1
ATOM 1534 O O . SER A 1 202 ? -15.962 14.903 16.283 1.00 47.97 202 SER A O 1
ATOM 1536 N N . PRO A 1 203 ? -15.010 15.528 14.351 1.00 49.88 203 PRO A N 1
ATOM 1537 C CA . PRO A 1 203 ? -13.667 15.625 14.894 1.00 49.88 203 PRO A CA 1
ATOM 1538 C C . PRO A 1 203 ? -13.687 16.822 15.845 1.00 49.88 203 PRO A C 1
ATOM 1540 O O . PRO A 1 203 ? -13.790 17.974 15.417 1.00 49.88 203 PRO A O 1
ATOM 1543 N N . GLY A 1 204 ? -13.733 16.526 17.137 1.00 46.28 204 GLY A N 1
ATOM 1544 C CA . GLY A 1 204 ? -14.177 17.466 18.150 1.00 46.28 204 GLY A CA 1
ATOM 1545 C C . GLY A 1 204 ? -13.048 18.382 18.585 1.00 46.28 204 GLY A C 1
ATOM 1546 O O . GLY A 1 204 ? -11.951 17.927 18.921 1.00 46.28 204 GLY A O 1
ATOM 1547 N N . VAL A 1 205 ? -13.334 19.680 18.634 1.00 56.47 205 VAL A N 1
ATOM 1548 C CA . VAL A 1 205 ? -12.630 20.592 19.537 1.00 56.47 205 VAL A CA 1
ATOM 1549 C C . VAL A 1 205 ? -13.392 20.542 20.852 1.00 56.47 205 VAL A C 1
ATOM 1551 O O . VAL A 1 205 ? -14.599 20.752 20.865 1.00 56.47 205 VAL A O 1
ATOM 1554 N N . GLU A 1 206 ? -12.697 20.235 21.944 1.00 57.88 206 GLU A N 1
ATOM 1555 C CA . GLU A 1 206 ? -13.327 20.086 23.256 1.00 57.88 206 GLU A CA 1
ATOM 1556 C C . GLU A 1 206 ? -14.121 21.343 23.641 1.00 57.88 206 GLU A C 1
ATOM 1558 O O . GLU A 1 206 ? -13.580 22.455 23.582 1.00 57.88 206 GLU A O 1
ATOM 1563 N N . ARG A 1 207 ? -15.394 21.169 24.042 1.00 61.50 207 ARG A N 1
ATOM 1564 C CA . ARG A 1 207 ? -16.239 22.266 24.553 1.00 61.50 207 ARG A CA 1
ATOM 1565 C C . ARG A 1 207 ? -15.500 22.995 25.670 1.00 61.50 207 ARG A C 1
ATOM 1567 O O . ARG A 1 207 ? -14.923 22.346 26.556 1.00 61.50 207 ARG A O 1
ATOM 1574 N N . ARG A 1 208 ? -15.529 24.335 25.663 1.00 58.31 208 ARG A N 1
ATOM 1575 C CA . ARG A 1 208 ? -14.890 25.116 26.730 1.00 58.31 208 ARG A CA 1
ATOM 1576 C C . ARG A 1 208 ? -15.567 24.783 28.052 1.00 58.31 208 ARG A C 1
ATOM 1578 O O . ARG A 1 208 ? -16.761 24.502 28.093 1.00 58.31 208 ARG A O 1
ATOM 1585 N N . LYS A 1 209 ? -14.818 24.870 29.155 1.00 59.09 209 LYS A N 1
ATOM 1586 C CA . LYS A 1 209 ? -15.389 24.676 30.497 1.00 59.09 209 LYS A CA 1
ATOM 1587 C C . LYS A 1 209 ? -16.599 25.590 30.741 1.00 59.09 209 LYS A C 1
ATOM 1589 O O . LYS A 1 209 ? -17.562 25.138 31.330 1.00 59.09 209 LYS A O 1
ATOM 1594 N N . SER A 1 210 ? -16.574 26.825 30.235 1.00 56.75 210 SER A N 1
ATOM 1595 C CA . SER A 1 210 ? -17.677 27.796 30.343 1.00 56.75 210 SER A CA 1
ATOM 1596 C C . SER A 1 210 ? -18.984 27.368 29.675 1.00 56.75 210 SER A C 1
ATOM 1598 O O . SER A 1 210 ? -20.028 27.906 30.019 1.00 56.75 210 SER A O 1
ATOM 1600 N N . ASP A 1 211 ? -18.926 26.445 28.712 1.00 64.50 211 ASP A N 1
ATOM 1601 C CA . ASP A 1 211 ? -20.074 26.064 27.883 1.00 64.50 211 ASP A CA 1
ATOM 1602 C C . ASP A 1 211 ? -20.811 24.845 28.462 1.00 64.50 211 ASP A C 1
ATOM 1604 O O . ASP A 1 211 ? -21.771 24.364 27.861 1.00 64.50 211 ASP A O 1
ATOM 1608 N N . ARG A 1 212 ? -20.328 24.302 29.586 1.00 69.88 212 ARG A N 1
ATOM 1609 C CA . ARG A 1 212 ? -20.859 23.115 30.266 1.00 69.88 212 ARG A CA 1
ATOM 1610 C C . ARG A 1 212 ? -21.701 23.547 31.460 1.00 69.88 212 ARG A C 1
ATOM 1612 O O . ARG A 1 212 ? -21.309 24.474 32.168 1.00 69.88 212 ARG A O 1
ATOM 1619 N N . ASP A 1 213 ? -22.809 22.851 31.701 1.00 70.25 213 ASP A N 1
ATOM 1620 C CA . ASP A 1 213 ? -23.602 23.050 32.914 1.00 70.25 213 ASP A CA 1
ATOM 1621 C C . ASP A 1 213 ? -22.766 22.636 34.142 1.00 70.25 213 ASP A C 1
ATOM 1623 O O . ASP A 1 213 ? -22.352 21.476 34.227 1.00 70.25 213 ASP A O 1
ATOM 1627 N N . PRO A 1 214 ? -22.476 23.557 35.078 1.00 65.88 214 PRO A N 1
ATOM 1628 C CA . PRO A 1 214 ? -21.673 23.250 36.254 1.00 65.88 214 PRO A CA 1
ATOM 1629 C C . PRO A 1 214 ? -22.374 22.351 37.286 1.00 65.88 214 PRO A C 1
ATOM 1631 O O . PRO A 1 214 ? -21.729 21.937 38.253 1.00 65.88 214 PRO A O 1
ATOM 1634 N N . TYR A 1 215 ? -23.672 22.082 37.113 1.00 69.69 215 TYR A N 1
ATOM 1635 C CA . TYR A 1 215 ? -24.458 21.180 37.956 1.00 69.69 215 TYR A CA 1
ATOM 1636 C C . TYR A 1 215 ? -24.668 19.795 37.335 1.00 69.69 215 TYR A C 1
ATOM 1638 O O . TYR A 1 215 ? -25.147 18.899 38.028 1.00 69.69 215 TYR A O 1
ATOM 1646 N N . ALA A 1 216 ? -24.306 19.605 36.063 1.00 73.56 216 ALA A N 1
ATOM 1647 C CA . ALA A 1 216 ? -24.429 18.316 35.398 1.00 73.56 216 ALA A CA 1
ATOM 1648 C C . ALA A 1 216 ? -23.520 17.268 36.056 1.00 73.56 216 ALA A C 1
ATOM 1650 O O . ALA A 1 216 ? -22.356 17.536 36.374 1.00 73.56 216 ALA A O 1
ATOM 1651 N N . THR A 1 217 ? -24.039 16.049 36.201 1.00 80.06 217 THR A N 1
ATOM 1652 C CA . THR A 1 217 ? -23.288 14.872 36.651 1.00 80.06 217 THR A CA 1
ATOM 1653 C C . THR A 1 217 ? -23.094 13.885 35.491 1.00 80.06 217 THR A C 1
ATOM 1655 O O . THR A 1 217 ? -23.801 12.880 35.389 1.00 80.06 217 THR A O 1
ATOM 1658 N N . PRO A 1 218 ? -22.160 14.160 34.561 1.00 85.69 218 PRO A N 1
ATOM 1659 C CA . PRO A 1 218 ? -21.972 13.343 33.371 1.00 85.69 218 PRO A CA 1
ATOM 1660 C C . PRO A 1 218 ? -21.221 12.061 33.720 1.00 85.69 218 PRO A C 1
ATOM 1662 O O . PRO A 1 218 ? -20.173 12.080 34.360 1.00 85.69 218 PRO A O 1
ATOM 1665 N N . TRP A 1 219 ? -21.740 10.941 33.243 1.00 87.25 219 TRP A N 1
ATOM 1666 C CA . TRP A 1 219 ? -21.073 9.644 33.261 1.00 87.25 219 TRP A CA 1
ATOM 1667 C C . TRP A 1 219 ? -21.705 8.753 32.189 1.00 87.25 219 TRP A C 1
ATOM 1669 O O . TRP A 1 219 ? -22.821 9.008 31.733 1.00 87.25 219 TRP A O 1
ATOM 1679 N N . VAL A 1 220 ? -21.000 7.709 31.763 1.00 87.31 220 VAL A N 1
ATOM 1680 C CA . VAL A 1 220 ? -21.526 6.699 30.833 1.00 87.31 220 VAL A CA 1
ATOM 1681 C C . VAL A 1 220 ? -21.231 5.316 31.397 1.00 87.31 220 VAL A C 1
ATOM 1683 O O . VAL A 1 220 ? -20.075 5.021 31.699 1.00 87.31 220 VAL A O 1
ATOM 1686 N N . SER A 1 221 ? -22.259 4.472 31.524 1.00 88.12 221 SER A N 1
ATOM 1687 C CA . SER A 1 221 ? -22.104 3.036 31.781 1.00 88.12 221 SER A CA 1
ATOM 1688 C C . SER A 1 221 ? -22.212 2.264 30.469 1.00 88.12 221 SER A C 1
ATOM 1690 O O . SER A 1 221 ? -23.207 2.366 29.749 1.00 88.12 221 SER A O 1
ATOM 1692 N N . ILE A 1 222 ? -21.181 1.488 30.149 1.00 87.19 222 ILE A N 1
ATOM 1693 C CA . ILE A 1 222 ? -21.066 0.694 28.925 1.00 87.19 222 ILE A CA 1
ATOM 1694 C C . ILE A 1 222 ? -21.088 -0.786 29.311 1.00 87.19 222 ILE A C 1
ATOM 1696 O O . ILE A 1 222 ? -20.201 -1.254 30.030 1.00 87.19 222 ILE A O 1
ATOM 1700 N N . ARG A 1 223 ? -22.069 -1.535 28.791 1.00 85.19 223 ARG A N 1
ATOM 1701 C CA . ARG A 1 223 ? -22.155 -2.997 28.939 1.00 85.19 223 ARG A CA 1
ATOM 1702 C C . ARG A 1 223 ? -21.074 -3.684 28.119 1.00 85.19 223 ARG A C 1
ATOM 1704 O O . ARG A 1 223 ? -20.374 -4.551 28.623 1.00 85.19 223 ARG A O 1
ATOM 1711 N N . ASN A 1 224 ? -20.956 -3.292 26.849 1.00 85.56 224 ASN A N 1
ATOM 1712 C CA . ASN A 1 224 ? -20.063 -3.907 25.871 1.00 85.56 224 ASN A CA 1
ATOM 1713 C C . ASN A 1 224 ? -19.464 -2.879 24.910 1.00 85.56 224 ASN A C 1
ATOM 1715 O O . ASN A 1 224 ? -20.084 -1.867 24.592 1.00 85.56 224 ASN A O 1
ATOM 1719 N N . LEU A 1 225 ? -18.279 -3.197 24.385 1.00 90.50 225 LEU A N 1
ATOM 1720 C CA . LEU A 1 225 ? -17.614 -2.439 23.330 1.00 90.50 225 LEU A CA 1
ATOM 1721 C C . LEU A 1 225 ? -17.005 -3.393 22.306 1.00 90.50 225 LEU A C 1
ATOM 1723 O O . LEU A 1 225 ? -16.326 -4.353 22.674 1.00 90.50 225 LEU A O 1
ATOM 1727 N N . TRP A 1 226 ? -17.221 -3.113 21.024 1.00 94.25 226 TRP A N 1
ATOM 1728 C CA . TRP A 1 226 ? -16.622 -3.873 19.929 1.00 94.25 226 TRP A CA 1
ATOM 1729 C C . TRP A 1 226 ? -16.345 -2.988 18.713 1.00 94.25 226 TRP A C 1
ATOM 1731 O O . TRP A 1 226 ? -16.723 -1.818 18.664 1.00 94.25 226 TRP A O 1
ATOM 1741 N N . VAL A 1 227 ? -15.654 -3.558 17.733 1.00 95.25 227 VAL A N 1
ATOM 1742 C CA . VAL A 1 227 ? -15.443 -2.982 16.409 1.00 95.25 227 VAL A CA 1
ATOM 1743 C C . VAL A 1 227 ? -16.171 -3.847 15.389 1.00 95.25 227 VAL A C 1
ATOM 1745 O O . VAL A 1 227 ? -15.939 -5.055 15.334 1.00 95.25 227 VAL A O 1
ATOM 1748 N N . ASP A 1 228 ? -17.025 -3.214 14.591 1.00 95.00 228 ASP A N 1
ATOM 1749 C CA . ASP A 1 228 ? -17.580 -3.773 13.359 1.00 95.00 228 ASP A CA 1
ATOM 1750 C C . ASP A 1 228 ? -16.620 -3.462 12.202 1.00 95.00 228 ASP A C 1
ATOM 1752 O O . ASP A 1 228 ? -16.387 -2.297 11.855 1.00 95.00 228 ASP A O 1
ATOM 1756 N N . CYS A 1 229 ? -15.978 -4.495 11.663 1.00 95.06 229 CYS A N 1
ATOM 1757 C CA . CYS A 1 229 ? -14.889 -4.374 10.706 1.00 95.06 229 CYS A CA 1
ATOM 1758 C C . CYS A 1 229 ? -15.396 -4.050 9.298 1.00 95.06 229 CYS A C 1
ATOM 1760 O O . CYS A 1 229 ? -16.011 -4.885 8.636 1.00 95.06 229 CYS A O 1
ATOM 1762 N N . THR A 1 230 ? -15.049 -2.858 8.807 1.00 93.62 230 THR A N 1
ATOM 1763 C CA . THR A 1 230 ? -15.422 -2.387 7.459 1.00 93.62 230 THR A CA 1
ATOM 1764 C C . THR A 1 230 ? -14.331 -2.607 6.413 1.00 93.62 230 THR A C 1
ATOM 1766 O O . THR A 1 230 ? -14.551 -2.378 5.224 1.00 93.62 230 THR A O 1
ATOM 1769 N N . ALA A 1 231 ? -13.144 -3.052 6.831 1.00 93.62 231 ALA A N 1
ATOM 1770 C CA . ALA A 1 231 ? -12.058 -3.358 5.913 1.00 93.62 231 ALA A CA 1
ATOM 1771 C C . ALA A 1 231 ? -12.357 -4.623 5.086 1.00 93.62 231 ALA A C 1
ATOM 1773 O O . ALA A 1 231 ? -13.172 -5.472 5.471 1.00 93.62 231 ALA A O 1
ATOM 1774 N N . PHE A 1 232 ? -11.672 -4.732 3.939 1.00 94.50 232 PHE A N 1
ATOM 1775 C CA . PHE A 1 232 ? -11.775 -5.844 2.986 1.00 94.50 232 PHE A CA 1
ATOM 1776 C C . PHE A 1 232 ? -13.244 -6.234 2.699 1.00 94.50 232 PHE A C 1
ATOM 1778 O O . PHE A 1 232 ? -13.660 -7.358 2.994 1.00 94.50 232 PHE A O 1
ATOM 1785 N N . PRO A 1 233 ? -14.068 -5.302 2.168 1.00 94.06 233 PRO A N 1
ATOM 1786 C CA . PRO A 1 233 ? -15.519 -5.493 2.028 1.00 94.06 233 PRO A CA 1
ATOM 1787 C C . PRO A 1 233 ? -15.909 -6.610 1.046 1.00 94.06 233 PRO A C 1
ATOM 1789 O O . PRO A 1 233 ? -16.972 -7.203 1.184 1.00 94.06 233 PRO A O 1
ATOM 1792 N N . SER A 1 234 ? -15.034 -6.939 0.098 1.00 92.56 234 SER A N 1
ATOM 1793 C CA . SER A 1 234 ? -15.132 -8.077 -0.833 1.00 92.56 234 SER A CA 1
ATOM 1794 C C . SER A 1 234 ? -15.005 -9.452 -0.164 1.00 92.56 234 SER A C 1
ATOM 1796 O O . SER A 1 234 ? -15.293 -10.461 -0.799 1.00 92.56 234 SER A O 1
ATOM 1798 N N . GLN A 1 235 ? -14.548 -9.510 1.089 1.00 91.94 235 GLN A N 1
ATOM 1799 C CA . GLN A 1 235 ? -14.286 -10.749 1.817 1.00 91.94 235 GLN A CA 1
ATOM 1800 C C . GLN A 1 235 ? -15.260 -10.851 2.992 1.00 91.94 235 GLN A C 1
ATOM 1802 O O . GLN A 1 235 ? -15.035 -10.248 4.051 1.00 91.94 235 GLN A O 1
ATOM 1807 N N . ALA A 1 236 ? -16.349 -11.602 2.797 1.00 86.75 236 ALA A N 1
ATOM 1808 C CA . ALA A 1 236 ? -17.329 -11.878 3.847 1.00 86.75 236 ALA A CA 1
ATOM 1809 C C . ALA A 1 236 ? -16.667 -12.631 5.009 1.00 86.75 236 ALA A C 1
ATOM 1811 O O . ALA A 1 236 ? -16.765 -12.204 6.159 1.00 86.75 236 ALA A O 1
ATOM 1812 N N . GLN A 1 237 ? -15.882 -13.663 4.682 1.00 90.62 237 GLN A N 1
ATOM 1813 C CA . GLN A 1 237 ? -15.063 -14.409 5.631 1.00 90.62 237 GLN A CA 1
ATOM 1814 C C . GLN A 1 237 ? -13.591 -14.013 5.516 1.00 90.62 237 GLN A C 1
ATOM 1816 O O . GLN A 1 237 ? -12.838 -14.536 4.701 1.00 90.62 237 GLN A O 1
ATOM 1821 N N . GLY A 1 238 ? -13.138 -13.104 6.385 1.00 91.38 238 GLY A N 1
ATOM 1822 C CA . GLY A 1 238 ? -11.775 -12.555 6.331 1.00 91.38 238 GLY A CA 1
ATOM 1823 C C . GLY A 1 238 ? -10.651 -13.589 6.494 1.00 91.38 238 GLY A C 1
ATOM 1824 O O . GLY A 1 238 ? -9.503 -13.297 6.171 1.00 91.38 238 GLY A O 1
ATOM 1825 N N . ARG A 1 239 ? -10.952 -14.796 6.986 1.00 94.62 239 ARG A N 1
ATOM 1826 C CA . ARG A 1 239 ? -9.982 -15.892 7.160 1.00 94.62 239 ARG A CA 1
ATOM 1827 C C . ARG A 1 239 ? -9.959 -16.886 5.992 1.00 94.62 239 ARG A C 1
ATOM 1829 O O . ARG A 1 239 ? -9.092 -17.755 5.981 1.00 94.62 239 ARG A O 1
ATOM 1836 N N . ALA A 1 240 ? -10.863 -16.758 5.021 1.00 93.00 240 ALA A N 1
ATOM 1837 C CA . ALA A 1 240 ? -10.976 -17.637 3.859 1.00 93.00 240 ALA A CA 1
ATOM 1838 C C . ALA A 1 240 ? -9.922 -17.297 2.793 1.00 93.00 240 ALA A C 1
ATOM 1840 O O . ALA A 1 240 ? -10.209 -16.749 1.731 1.00 93.00 240 ALA A O 1
ATOM 1841 N N . TYR A 1 241 ? -8.653 -17.564 3.101 1.00 92.88 241 TYR A N 1
ATOM 1842 C CA . TYR A 1 241 ? -7.568 -17.260 2.176 1.00 92.88 241 TYR A CA 1
ATOM 1843 C C . TYR A 1 241 ? -7.584 -18.223 0.983 1.00 92.88 241 TYR A C 1
ATOM 1845 O O . TYR A 1 241 ? -7.750 -19.437 1.116 1.00 92.88 241 TYR A O 1
ATOM 1853 N N . SER A 1 242 ? -7.343 -17.666 -0.199 1.00 90.94 242 SER A N 1
ATOM 1854 C CA . SER A 1 242 ? -7.188 -18.424 -1.441 1.00 90.94 242 SER A CA 1
ATOM 1855 C C . SER A 1 242 ? -5.791 -19.017 -1.638 1.00 90.94 242 SER A C 1
ATOM 1857 O O . SER A 1 242 ? -5.607 -19.859 -2.506 1.00 90.94 242 SER A O 1
ATOM 1859 N N . GLY A 1 243 ? -4.803 -18.582 -0.858 1.00 90.25 243 GLY A N 1
ATOM 1860 C CA . GLY A 1 243 ? -3.425 -19.053 -0.916 1.00 90.25 243 GLY A CA 1
ATOM 1861 C C . GLY A 1 243 ? -2.802 -19.139 0.473 1.00 90.25 243 GLY A C 1
ATOM 1862 O O . GLY A 1 243 ? -3.300 -18.557 1.438 1.00 90.25 243 GLY A O 1
ATOM 1863 N N . TYR A 1 244 ? -1.703 -19.881 0.583 1.00 91.38 244 TYR A N 1
ATOM 1864 C CA . TYR A 1 244 ? -1.010 -20.094 1.849 1.00 91.38 244 TYR A CA 1
ATOM 1865 C C . TYR A 1 244 ? 0.506 -20.072 1.682 1.00 91.38 244 TYR A C 1
ATOM 1867 O O . TYR A 1 244 ? 1.050 -20.321 0.608 1.00 91.38 244 TYR A O 1
ATOM 1875 N N . PHE A 1 245 ? 1.190 -19.819 2.791 1.00 91.00 245 PHE A N 1
ATOM 1876 C CA . PHE A 1 245 ? 2.624 -20.030 2.922 1.00 91.00 245 PHE A CA 1
ATOM 1877 C C . PHE A 1 245 ? 2.914 -20.709 4.253 1.00 91.00 245 PHE A C 1
ATOM 1879 O O . PHE A 1 245 ? 2.355 -20.336 5.293 1.00 91.00 245 PHE A O 1
ATOM 1886 N N . PHE A 1 246 ? 3.812 -21.688 4.235 1.00 91.56 246 PHE A N 1
ATOM 1887 C CA . PHE A 1 246 ? 4.316 -22.310 5.447 1.00 91.56 246 PHE A CA 1
ATOM 1888 C C . PHE A 1 246 ? 5.765 -22.754 5.273 1.00 91.56 246 PHE A C 1
ATOM 1890 O O . PHE A 1 246 ? 6.149 -23.283 4.236 1.00 91.56 246 PHE A O 1
ATOM 1897 N N . SER A 1 247 ? 6.578 -22.526 6.300 1.00 89.56 247 SER A N 1
ATOM 1898 C CA . SER A 1 247 ? 7.985 -22.913 6.338 1.00 89.56 247 SER A CA 1
ATOM 1899 C C . SER A 1 247 ? 8.404 -23.355 7.739 1.00 89.56 247 SER A C 1
ATOM 1901 O O . SER A 1 247 ? 7.712 -23.099 8.732 1.00 89.56 247 SER A O 1
ATOM 1903 N N . SER A 1 248 ? 9.600 -23.935 7.826 1.00 90.75 248 SER A N 1
ATOM 1904 C CA . SER A 1 248 ? 10.280 -24.254 9.088 1.00 90.75 248 SER A CA 1
ATOM 1905 C C . SER A 1 248 ? 10.571 -23.024 9.968 1.00 90.75 248 SER A C 1
ATOM 1907 O O . SER A 1 248 ? 10.734 -23.153 11.182 1.00 90.75 248 SER A O 1
ATOM 1909 N N . SER A 1 249 ? 10.602 -21.812 9.398 1.00 91.69 249 SER A N 1
ATOM 1910 C CA . SER A 1 249 ? 10.837 -20.577 10.148 1.00 91.69 249 SER A CA 1
ATOM 1911 C C . SER A 1 249 ? 9.529 -19.951 10.622 1.00 91.69 249 SER A C 1
ATOM 1913 O O . SER A 1 249 ? 8.781 -19.349 9.849 1.00 91.69 249 SER A O 1
ATOM 1915 N N . ASN A 1 250 ? 9.289 -20.007 11.935 1.00 93.31 250 ASN A N 1
ATOM 1916 C CA . ASN A 1 250 ? 8.138 -19.355 12.561 1.00 93.31 250 ASN A CA 1
ATOM 1917 C C . ASN A 1 250 ? 8.079 -17.848 12.248 1.00 93.31 250 ASN A C 1
ATOM 1919 O O . ASN A 1 250 ? 7.005 -17.318 11.976 1.00 93.31 250 ASN A O 1
ATOM 1923 N N . LEU A 1 251 ? 9.234 -17.179 12.225 1.00 91.94 251 LEU A N 1
ATOM 1924 C CA . LEU A 1 251 ? 9.331 -15.758 11.909 1.00 91.94 251 LEU A CA 1
ATOM 1925 C C . LEU A 1 251 ? 8.919 -15.459 10.460 1.00 91.94 251 LEU A C 1
ATOM 1927 O O . LEU A 1 251 ? 8.175 -14.510 10.238 1.00 91.94 251 LEU A O 1
ATOM 1931 N N . LEU A 1 252 ? 9.333 -16.278 9.484 1.00 91.00 252 LEU A N 1
ATOM 1932 C CA . LEU A 1 252 ? 8.900 -16.100 8.090 1.00 91.00 252 LEU A CA 1
ATOM 1933 C C . LEU A 1 252 ? 7.395 -16.286 7.940 1.00 91.00 252 LEU A C 1
ATOM 1935 O O . LEU A 1 252 ? 6.753 -15.484 7.268 1.00 91.00 252 LEU A O 1
ATOM 1939 N N . ASN A 1 253 ? 6.835 -17.296 8.609 1.00 93.00 253 ASN A N 1
ATOM 1940 C CA . ASN A 1 253 ? 5.393 -17.524 8.608 1.00 93.00 253 ASN A CA 1
ATOM 1941 C C . ASN A 1 253 ? 4.675 -16.281 9.158 1.00 93.00 253 ASN A C 1
ATOM 1943 O O . ASN A 1 253 ? 3.817 -15.715 8.490 1.00 93.00 253 ASN A O 1
ATOM 1947 N N . ARG A 1 254 ? 5.090 -15.771 10.325 1.00 94.69 254 ARG A N 1
ATOM 1948 C CA . ARG A 1 254 ? 4.499 -14.563 10.927 1.00 94.69 254 ARG A CA 1
ATOM 1949 C C . ARG A 1 254 ? 4.615 -13.329 10.026 1.00 94.69 254 ARG A C 1
ATOM 1951 O O . ARG A 1 254 ? 3.637 -12.602 9.893 1.00 94.69 254 ARG A O 1
ATOM 1958 N N . ILE A 1 255 ? 5.765 -13.111 9.382 1.00 92.44 255 ILE A N 1
ATOM 1959 C CA . ILE A 1 255 ? 5.963 -11.995 8.441 1.00 92.44 255 ILE A CA 1
ATOM 1960 C C . ILE A 1 255 ? 5.005 -12.107 7.250 1.00 92.44 255 ILE A C 1
ATOM 1962 O O . ILE A 1 255 ? 4.397 -11.108 6.868 1.00 92.44 255 ILE A O 1
ATOM 1966 N N . TRP A 1 256 ? 4.847 -13.306 6.683 1.00 93.38 256 TRP A N 1
ATOM 1967 C CA . TRP A 1 256 ? 3.961 -13.527 5.543 1.00 93.38 256 TRP A CA 1
ATOM 1968 C C . TRP A 1 256 ? 2.503 -13.212 5.895 1.00 93.38 256 TRP A C 1
ATOM 1970 O O . TRP A 1 256 ? 1.875 -12.392 5.230 1.00 93.38 256 TRP A O 1
ATOM 1980 N N . TYR A 1 257 ? 1.977 -13.766 6.991 1.00 95.31 257 TYR A N 1
ATOM 1981 C CA . TYR A 1 257 ? 0.580 -13.518 7.367 1.00 95.31 257 TYR A CA 1
ATOM 1982 C C . TYR A 1 257 ? 0.334 -12.093 7.875 1.00 95.31 257 TYR A C 1
ATOM 1984 O O . TYR A 1 257 ? -0.738 -11.547 7.621 1.00 95.31 257 TYR A O 1
ATOM 1992 N N . ALA A 1 258 ? 1.323 -11.449 8.504 1.00 94.75 258 ALA A N 1
ATOM 1993 C CA . ALA A 1 258 ? 1.233 -10.027 8.831 1.00 94.75 258 ALA A CA 1
ATOM 1994 C C . ALA A 1 258 ? 1.191 -9.154 7.568 1.00 94.75 258 ALA A C 1
ATOM 1996 O O . ALA A 1 258 ? 0.459 -8.166 7.511 1.00 94.75 258 ALA A O 1
ATOM 1997 N N . GLY A 1 259 ? 1.945 -9.520 6.528 1.00 93.62 259 GLY A N 1
ATOM 1998 C CA . GLY A 1 259 ? 1.878 -8.854 5.233 1.00 93.62 259 GLY A CA 1
ATOM 1999 C C . GLY A 1 259 ? 0.525 -9.051 4.549 1.00 93.62 259 GLY A C 1
ATOM 2000 O O . GLY A 1 259 ? -0.083 -8.066 4.140 1.00 93.62 259 GLY A O 1
ATOM 2001 N N . ALA A 1 260 ? 0.007 -10.280 4.504 1.00 94.81 260 ALA A N 1
ATOM 2002 C CA . ALA A 1 260 ? -1.304 -10.563 3.918 1.00 94.81 260 ALA A CA 1
ATOM 2003 C C . ALA A 1 260 ? -2.420 -9.786 4.635 1.00 94.81 260 ALA A C 1
ATOM 2005 O O . ALA A 1 260 ? -3.250 -9.142 3.996 1.00 94.81 260 ALA A O 1
ATOM 2006 N N . TYR A 1 261 ? -2.375 -9.746 5.967 1.00 95.88 261 TYR A N 1
ATOM 2007 C CA . TYR A 1 261 ? -3.341 -8.983 6.749 1.00 95.88 261 TYR A CA 1
ATOM 2008 C C . TYR A 1 261 ? -3.185 -7.463 6.589 1.00 95.88 261 TYR A C 1
ATOM 2010 O O . TYR A 1 261 ? -4.171 -6.733 6.578 1.00 95.88 261 TYR A O 1
ATOM 2018 N N . THR A 1 262 ? -1.961 -6.965 6.375 1.00 95.44 262 THR A N 1
ATOM 2019 C CA . THR A 1 262 ? -1.730 -5.550 6.030 1.00 95.44 262 THR A CA 1
ATOM 2020 C C . THR A 1 262 ? -2.415 -5.179 4.711 1.00 95.44 262 THR A C 1
ATOM 2022 O O . THR A 1 262 ? -2.970 -4.086 4.606 1.00 95.44 262 THR A O 1
ATOM 2025 N N . LEU A 1 263 ? -2.410 -6.079 3.721 1.00 94.75 263 LEU A N 1
ATOM 2026 C CA . LEU A 1 263 ? -3.089 -5.878 2.436 1.00 94.75 263 LEU A CA 1
ATOM 2027 C C . LEU A 1 263 ? -4.611 -5.896 2.589 1.00 94.75 263 LEU A C 1
ATOM 2029 O O . LEU A 1 263 ? -5.276 -4.986 2.094 1.00 94.75 263 LEU A O 1
ATOM 2033 N N . GLN A 1 264 ? -5.153 -6.864 3.335 1.00 93.69 264 GLN A N 1
ATOM 2034 C CA . GLN A 1 264 ? -6.577 -6.887 3.677 1.00 93.69 264 GLN A CA 1
ATOM 2035 C C . GLN A 1 264 ? -7.000 -5.587 4.364 1.00 93.69 264 GLN A C 1
ATOM 2037 O O . GLN A 1 264 ? -7.904 -4.910 3.886 1.00 93.69 264 GLN A O 1
ATOM 2042 N N . LEU A 1 265 ? -6.311 -5.185 5.436 1.00 94.44 265 LEU A N 1
ATOM 2043 C CA . LEU A 1 265 ? -6.668 -3.998 6.215 1.00 94.44 265 LEU A CA 1
ATOM 2044 C C . LEU A 1 265 ? -6.531 -2.686 5.416 1.00 94.44 265 LEU A C 1
ATOM 2046 O O . LEU A 1 265 ? -7.160 -1.688 5.754 1.00 94.44 265 LEU A O 1
ATOM 2050 N N . SER A 1 266 ? -5.719 -2.682 4.353 1.00 95.25 266 SER A N 1
ATOM 2051 C CA . SER A 1 266 ? -5.567 -1.547 3.427 1.00 95.25 266 SER A CA 1
ATOM 2052 C C . SER A 1 266 ? -6.589 -1.559 2.281 1.00 95.25 266 SER A C 1
ATOM 2054 O O . SER A 1 266 ? -6.594 -0.646 1.458 1.00 95.25 266 SER A O 1
ATOM 2056 N N . THR A 1 267 ? -7.447 -2.576 2.219 1.00 95.38 267 THR A N 1
ATOM 2057 C CA . THR A 1 267 ? -8.560 -2.675 1.273 1.00 95.38 267 THR A CA 1
ATOM 2058 C C . THR A 1 267 ? -9.816 -2.112 1.930 1.00 95.38 267 THR A C 1
ATOM 2060 O O . THR A 1 267 ? -10.164 -2.508 3.042 1.00 95.38 267 THR A O 1
ATOM 2063 N N . LEU A 1 268 ? -10.489 -1.171 1.273 1.00 94.00 268 LEU A N 1
ATOM 2064 C CA . LEU A 1 268 ? -11.584 -0.395 1.863 1.00 94.00 268 LEU A CA 1
ATOM 2065 C C . LEU A 1 268 ? -12.753 -0.205 0.892 1.00 94.00 268 LEU A C 1
ATOM 2067 O O . LEU A 1 268 ? -12.597 -0.378 -0.318 1.00 94.00 268 LEU A O 1
ATOM 2071 N N . ASP A 1 269 ? -13.920 0.157 1.432 1.00 95.00 269 ASP A N 1
ATOM 2072 C CA . ASP A 1 269 ? -15.044 0.670 0.642 1.00 95.00 269 ASP A CA 1
ATOM 2073 C C . ASP A 1 269 ? -14.603 1.966 -0.062 1.00 95.00 269 ASP A C 1
ATOM 2075 O O . ASP A 1 269 ? -14.159 2.889 0.626 1.00 95.00 269 ASP A O 1
ATOM 2079 N N . PRO A 1 270 ? -14.709 2.081 -1.401 1.00 95.50 270 PRO A N 1
ATOM 2080 C CA . PRO A 1 270 ? -14.208 3.241 -2.133 1.00 95.50 270 PRO A CA 1
ATOM 2081 C C . PRO A 1 270 ? -14.775 4.594 -1.693 1.00 95.50 270 PRO A C 1
ATOM 2083 O O . PRO A 1 270 ? -14.128 5.609 -1.953 1.00 95.50 270 PRO A O 1
ATOM 2086 N N . SER A 1 271 ? -15.943 4.621 -1.042 1.00 93.44 271 SER A N 1
ATOM 2087 C CA . SER A 1 271 ? -16.567 5.828 -0.487 1.00 93.44 271 SER A CA 1
ATOM 2088 C C . SER A 1 271 ? -16.007 6.239 0.879 1.00 93.44 271 SER A C 1
ATOM 2090 O O . SER A 1 271 ? -16.127 7.402 1.260 1.00 93.44 271 SER A O 1
ATOM 2092 N N . GLU A 1 272 ? -15.323 5.329 1.579 1.00 91.56 272 GLU A N 1
ATOM 2093 C CA . GLU A 1 272 ? -14.659 5.578 2.865 1.00 91.56 272 GLU A CA 1
ATOM 2094 C C . GLU A 1 272 ? -13.203 6.049 2.693 1.00 91.56 272 GLU A C 1
ATOM 2096 O O . GLU A 1 272 ? -12.327 5.824 3.536 1.00 91.56 272 GLU A O 1
ATOM 2101 N N . GLY A 1 273 ? -12.913 6.639 1.540 1.00 88.12 273 GLY A N 1
ATOM 2102 C CA . GLY A 1 273 ? -11.596 7.089 1.154 1.00 88.12 273 GLY A CA 1
ATOM 2103 C C . GLY A 1 273 ? -11.327 8.556 1.472 1.00 88.12 273 GLY A C 1
ATOM 2104 O O . GLY A 1 273 ? -12.024 9.224 2.234 1.00 88.12 273 GLY A O 1
ATOM 2105 N N . SER A 1 274 ? -10.233 8.994 0.863 1.00 90.38 274 SER A N 1
ATOM 2106 C CA . SER A 1 274 ? -9.141 9.774 1.429 1.00 90.38 274 SER A CA 1
ATOM 2107 C C . SER A 1 274 ? -9.324 10.450 2.790 1.00 90.38 274 SER A C 1
ATOM 2109 O O . SER A 1 274 ? -10.104 11.383 2.955 1.00 90.38 274 SER A O 1
ATOM 2111 N N . SER A 1 275 ? -8.406 10.132 3.707 1.00 85.19 275 SER A N 1
ATOM 2112 C CA . SER A 1 275 ? -8.194 10.867 4.959 1.00 85.19 275 SER A CA 1
ATOM 2113 C C . SER A 1 275 ? -7.424 12.190 4.771 1.00 85.19 275 SER A C 1
ATOM 2115 O O . SER A 1 275 ? -7.040 12.833 5.750 1.00 85.19 275 SER A O 1
ATOM 2117 N N . MET A 1 276 ? -7.132 12.610 3.532 1.00 83.69 276 MET A N 1
ATOM 2118 C CA . MET A 1 276 ? -6.357 13.816 3.213 1.00 83.69 276 MET A CA 1
ATOM 2119 C C . MET A 1 276 ? -7.259 15.037 3.012 1.00 83.69 276 MET A C 1
ATOM 2121 O O . MET A 1 276 ? -7.224 15.661 1.953 1.00 83.69 276 MET A O 1
ATOM 2125 N N . ILE A 1 277 ? -8.017 15.432 4.041 1.00 81.25 277 ILE A N 1
ATOM 2126 C CA . ILE A 1 277 ? -9.028 16.511 3.968 1.00 81.25 277 ILE A CA 1
ATOM 2127 C C . ILE A 1 277 ? -8.544 17.754 3.222 1.00 81.25 277 ILE A C 1
ATOM 2129 O O . ILE A 1 277 ? -9.281 18.334 2.431 1.00 81.25 277 ILE A O 1
ATOM 2133 N N . ASP A 1 278 ? -7.308 18.188 3.470 1.00 79.94 278 ASP A N 1
ATOM 2134 C CA . ASP A 1 278 ? -6.790 19.408 2.857 1.00 79.94 278 ASP A CA 1
ATOM 2135 C C . ASP A 1 278 ? -6.603 19.311 1.342 1.00 79.94 278 ASP A C 1
ATOM 2137 O O . ASP A 1 278 ? -6.698 20.329 0.662 1.00 79.94 278 ASP A O 1
ATOM 2141 N N . TYR A 1 279 ? -6.326 18.112 0.831 1.00 84.38 279 TYR A N 1
ATOM 2142 C CA . TYR A 1 279 ? -6.311 17.842 -0.603 1.00 84.38 279 TYR A CA 1
ATOM 2143 C C . TYR A 1 279 ? -7.723 17.588 -1.123 1.00 84.38 279 TYR A C 1
ATOM 2145 O O . TYR A 1 279 ? -8.070 18.139 -2.162 1.00 84.38 279 TYR A O 1
ATOM 2153 N N . ASN A 1 280 ? -8.556 16.857 -0.374 1.00 88.00 280 ASN A N 1
ATOM 2154 C CA . ASN A 1 280 ? -9.965 16.643 -0.714 1.00 88.00 280 ASN A CA 1
ATOM 2155 C C . ASN A 1 280 ? -10.683 17.979 -0.934 1.00 88.00 280 ASN A C 1
ATOM 2157 O O . ASN A 1 280 ? -11.381 18.138 -1.927 1.00 88.00 280 ASN A O 1
ATOM 2161 N N . ARG A 1 281 ? -10.398 18.981 -0.087 1.00 86.31 281 ARG A N 1
ATOM 2162 C CA . ARG A 1 281 ? -10.969 20.334 -0.148 1.00 86.31 281 ARG A CA 1
ATOM 2163 C C . ARG A 1 281 ? -10.731 21.046 -1.477 1.00 86.31 281 ARG A C 1
ATOM 2165 O O . ARG A 1 281 ? -11.526 21.905 -1.846 1.00 86.31 281 ARG A O 1
ATOM 2172 N N . LEU A 1 282 ? -9.649 20.717 -2.185 1.00 86.44 282 LEU A N 1
ATOM 2173 C CA . LEU A 1 282 ? -9.372 21.268 -3.515 1.00 86.44 282 LEU A CA 1
ATOM 2174 C C . LEU A 1 282 ? -10.349 20.741 -4.577 1.00 86.44 282 LEU A C 1
ATOM 2176 O O . LEU A 1 282 ? -10.442 21.330 -5.648 1.00 86.44 282 LEU A O 1
ATOM 2180 N N . VAL A 1 283 ? -11.055 19.649 -4.278 1.00 88.69 283 VAL A N 1
ATOM 2181 C CA . VAL A 1 283 ? -11.976 18.950 -5.178 1.00 88.69 283 VAL A CA 1
ATOM 2182 C C . VAL A 1 283 ? -13.426 19.083 -4.695 1.00 88.69 283 VAL A C 1
ATOM 2184 O O . VAL A 1 283 ? -14.293 19.476 -5.468 1.00 88.69 283 VAL A O 1
ATOM 2187 N N . ASP A 1 284 ? -13.699 18.804 -3.417 1.00 87.62 284 ASP A N 1
ATOM 2188 C CA . ASP A 1 284 ? -15.056 18.734 -2.848 1.00 87.62 284 ASP A CA 1
ATOM 2189 C C . ASP A 1 284 ? -15.522 20.027 -2.147 1.00 87.62 284 ASP A C 1
ATOM 2191 O O . ASP A 1 284 ? -16.672 20.131 -1.725 1.00 87.62 284 ASP A O 1
ATOM 2195 N N . ASN A 1 285 ? -14.645 21.030 -2.018 1.00 83.69 285 ASN A N 1
ATOM 2196 C CA . ASN A 1 285 ? -14.894 22.289 -1.308 1.00 83.69 285 ASN A CA 1
ATOM 2197 C C . ASN A 1 285 ? -15.307 22.153 0.176 1.00 83.69 285 ASN A C 1
ATOM 2199 O O . ASN A 1 285 ? -15.871 23.106 0.733 1.00 83.69 285 ASN A O 1
ATOM 2203 N N . ASN A 1 286 ? -14.995 21.035 0.846 1.00 78.88 286 ASN A N 1
ATOM 2204 C CA . ASN A 1 286 ? -15.355 20.816 2.249 1.00 78.88 286 ASN A CA 1
ATOM 2205 C C . ASN A 1 286 ? -14.805 21.922 3.178 1.00 78.88 286 ASN A C 1
ATOM 2207 O O . ASN A 1 286 ? -13.741 22.506 2.955 1.00 78.88 286 ASN A O 1
ATOM 2211 N N . LYS A 1 287 ? -15.534 22.238 4.253 1.00 78.12 287 LYS A N 1
ATOM 2212 C CA . LYS A 1 287 ? -15.178 23.312 5.208 1.00 78.12 287 LYS A CA 1
ATOM 2213 C C . LYS A 1 287 ? -14.674 22.788 6.550 1.00 78.12 287 LYS A C 1
ATOM 2215 O O . LYS A 1 287 ? -14.643 23.519 7.534 1.00 78.12 287 LYS A O 1
ATOM 2220 N N . SER A 1 288 ? -14.252 21.530 6.575 1.00 72.94 288 SER A N 1
ATOM 2221 C CA . SER A 1 288 ? -13.788 20.851 7.777 1.00 72.94 288 SER A CA 1
ATOM 2222 C C . SER A 1 288 ? -12.579 21.554 8.417 1.00 72.94 288 SER A C 1
ATOM 2224 O O . SER A 1 288 ? -11.687 21.987 7.676 1.00 72.94 288 SER A O 1
ATOM 2226 N N . PRO A 1 289 ? -12.503 21.660 9.760 1.00 68.50 289 PRO A N 1
ATOM 2227 C CA . PRO A 1 289 ? -11.396 22.325 10.451 1.00 68.50 289 PRO A CA 1
ATOM 2228 C C . PRO A 1 289 ? -10.025 21.706 10.150 1.00 68.50 289 PRO A C 1
ATOM 2230 O O . PRO A 1 289 ? -9.909 20.513 9.866 1.00 68.50 289 PRO A O 1
ATOM 2233 N N . ALA A 1 290 ? -8.949 22.485 10.267 1.00 65.94 290 ALA A N 1
ATOM 2234 C CA . ALA A 1 290 ? -7.595 21.937 10.179 1.00 65.94 290 ALA A CA 1
ATOM 2235 C C . ALA A 1 290 ? -7.344 20.916 11.309 1.00 65.94 290 ALA A C 1
ATOM 2237 O O . ALA A 1 290 ? -7.688 21.170 12.461 1.00 65.94 290 ALA A O 1
ATOM 2238 N N . GLY A 1 291 ? -6.743 19.767 10.986 1.00 63.56 291 GLY A N 1
ATOM 2239 C CA . GLY A 1 291 ? -6.506 18.677 11.948 1.00 63.56 291 GLY A CA 1
ATOM 2240 C C . GLY A 1 291 ? -7.708 17.752 12.184 1.00 63.56 291 GLY A C 1
ATOM 2241 O O . GLY A 1 291 ? -7.584 16.771 12.918 1.00 63.56 291 GLY A O 1
ATOM 2242 N N . SER A 1 292 ? -8.851 18.031 11.551 1.00 71.69 292 SER A N 1
ATOM 2243 C CA . SER A 1 292 ? -9.930 17.051 11.433 1.00 71.69 292 SER A CA 1
ATOM 2244 C C . SER A 1 292 ? -9.513 15.883 10.530 1.00 71.69 292 SER A C 1
ATOM 2246 O O . SER A 1 292 ? -8.517 15.955 9.805 1.00 71.69 292 SER A O 1
ATOM 2248 N N . TRP A 1 293 ? -10.273 14.795 10.589 1.00 77.19 293 TRP A N 1
ATOM 2249 C CA . TRP A 1 293 ? -10.129 13.634 9.715 1.00 77.19 293 TRP A CA 1
ATOM 2250 C C . TRP A 1 293 ? -11.528 13.095 9.403 1.00 77.19 293 TRP A C 1
ATOM 2252 O O . TRP A 1 293 ? -12.342 12.940 10.309 1.00 77.19 293 TRP A O 1
ATOM 2262 N N . TYR A 1 294 ? -11.792 12.841 8.124 1.00 81.50 294 TYR A N 1
ATOM 2263 C CA . TYR A 1 294 ? -12.989 12.163 7.634 1.00 81.50 294 TYR A CA 1
ATOM 2264 C C . TYR A 1 294 ? -12.548 11.154 6.589 1.00 81.50 294 TYR A C 1
ATOM 2266 O O . TYR A 1 294 ? -11.581 11.391 5.863 1.00 81.50 294 TYR A O 1
ATOM 2274 N N . SER A 1 295 ? -13.273 10.050 6.536 1.00 82.62 295 SER A N 1
ATOM 2275 C CA . SER A 1 295 ? -13.096 8.992 5.553 1.00 82.62 295 SER A CA 1
ATOM 2276 C C . SER A 1 295 ? -14.382 8.917 4.744 1.00 82.62 295 SER A C 1
ATOM 2278 O O . SER A 1 295 ? -15.165 7.994 4.919 1.00 82.62 295 SER A O 1
ATOM 2280 N N . ASN A 1 296 ? -14.660 9.960 3.965 1.00 86.44 296 ASN A N 1
ATOM 2281 C CA . ASN A 1 296 ? -15.909 10.130 3.213 1.00 86.44 296 ASN A CA 1
ATOM 2282 C C . ASN A 1 296 ? -15.677 10.626 1.777 1.00 86.44 296 ASN A C 1
ATOM 2284 O O . ASN A 1 296 ? -16.603 11.089 1.108 1.00 86.44 296 ASN A O 1
ATOM 2288 N N . PHE A 1 297 ? -14.430 10.579 1.310 1.00 90.94 297 PHE A N 1
ATOM 2289 C CA . PHE A 1 297 ? -14.069 10.976 -0.038 1.00 90.94 297 PHE A CA 1
ATOM 2290 C C . PHE A 1 297 ? -14.038 9.744 -0.942 1.00 90.94 297 PHE A C 1
ATOM 2292 O O . PHE A 1 297 ? -13.352 8.764 -0.657 1.00 90.94 297 PHE A O 1
ATOM 2299 N N . THR A 1 298 ? -14.756 9.790 -2.063 1.00 94.31 298 THR A N 1
ATOM 2300 C CA . THR A 1 298 ? -14.792 8.655 -2.993 1.00 94.31 298 THR A CA 1
ATOM 2301 C C . THR A 1 298 ? -13.506 8.593 -3.816 1.00 94.31 298 THR A C 1
ATOM 2303 O O . THR A 1 298 ? -13.225 9.508 -4.590 1.00 94.31 298 THR A O 1
ATOM 2306 N N . ILE A 1 299 ? -12.716 7.525 -3.655 1.00 95.31 299 ILE A N 1
ATOM 2307 C CA . ILE A 1 299 ? -11.399 7.386 -4.314 1.00 95.31 299 ILE A CA 1
ATOM 2308 C C . ILE A 1 299 ? -11.398 6.489 -5.555 1.00 95.31 299 ILE A C 1
ATOM 2310 O O . ILE A 1 299 ? -10.433 6.498 -6.318 1.00 95.31 299 ILE A O 1
ATOM 2314 N N . ALA A 1 300 ? -12.450 5.699 -5.751 1.00 96.88 300 ALA A N 1
ATOM 2315 C CA . ALA A 1 300 ? -12.623 4.817 -6.899 1.00 96.88 300 ALA A CA 1
ATOM 2316 C C . ALA A 1 300 ? -14.110 4.484 -7.093 1.00 96.88 300 ALA A C 1
ATOM 2318 O O . ALA A 1 300 ? -14.920 4.680 -6.191 1.00 96.88 300 ALA A O 1
ATOM 2319 N N . ASN A 1 301 ? -14.452 3.937 -8.259 1.00 96.06 301 ASN A N 1
ATOM 2320 C CA . ASN A 1 301 ? -15.752 3.305 -8.482 1.00 96.06 301 ASN A CA 1
ATOM 2321 C C . ASN A 1 301 ? -15.694 1.819 -8.085 1.00 96.06 301 ASN A C 1
ATOM 2323 O O . ASN A 1 301 ? -14.625 1.209 -8.100 1.00 96.06 301 ASN A O 1
ATOM 2327 N N . GLY A 1 302 ? -16.854 1.225 -7.798 1.00 94.12 302 GLY A N 1
ATOM 2328 C CA . GLY A 1 302 ? -16.984 -0.184 -7.416 1.00 94.12 302 GLY A CA 1
ATOM 2329 C C . GLY A 1 302 ? -17.266 -0.371 -5.926 1.00 94.12 302 GLY A C 1
ATOM 2330 O O . GLY A 1 302 ? -17.669 0.564 -5.244 1.00 94.12 302 GLY A O 1
ATOM 2331 N N . THR A 1 303 ? -17.083 -1.597 -5.435 1.00 94.94 303 THR A N 1
ATOM 2332 C CA . THR A 1 303 ? -17.426 -2.006 -4.057 1.00 94.94 303 THR A CA 1
ATOM 2333 C C . THR A 1 303 ? -16.213 -2.186 -3.143 1.00 94.94 303 THR A C 1
ATOM 2335 O O . THR A 1 303 ? -16.360 -2.287 -1.931 1.00 94.94 303 THR A O 1
ATOM 2338 N N . THR A 1 304 ? -15.006 -2.241 -3.706 1.00 96.31 304 THR A N 1
ATOM 2339 C CA . THR A 1 304 ? -13.748 -2.439 -2.973 1.00 96.31 304 THR A CA 1
ATOM 2340 C C . THR A 1 304 ? -12.600 -1.760 -3.710 1.00 96.31 304 THR A C 1
ATOM 2342 O O . THR A 1 304 ? -12.618 -1.672 -4.940 1.00 96.31 304 THR A O 1
ATOM 2345 N N . VAL A 1 305 ? -11.592 -1.278 -2.989 1.00 97.19 305 VAL A N 1
ATOM 2346 C CA . VAL A 1 305 ? -10.371 -0.717 -3.575 1.00 97.19 305 VAL A CA 1
ATOM 2347 C C . VAL A 1 305 ? -9.192 -0.890 -2.622 1.00 97.19 305 VAL A C 1
ATOM 2349 O O . VAL A 1 305 ? -9.329 -0.721 -1.410 1.00 97.19 305 VAL A O 1
ATOM 2352 N N . ILE A 1 306 ? -8.020 -1.217 -3.170 1.00 95.75 306 ILE A N 1
ATOM 2353 C CA . ILE A 1 306 ? -6.769 -1.254 -2.406 1.00 95.75 306 ILE A CA 1
ATOM 2354 C C . ILE A 1 306 ? -6.162 0.154 -2.316 1.00 95.75 306 ILE A C 1
ATOM 2356 O O . ILE A 1 306 ? -5.978 0.832 -3.330 1.00 95.75 306 ILE A O 1
ATOM 2360 N N . ALA A 1 307 ? -5.841 0.588 -1.098 1.00 93.62 307 ALA A N 1
ATOM 2361 C CA . ALA A 1 307 ? -5.187 1.863 -0.816 1.00 93.62 307 ALA A CA 1
ATOM 2362 C C . ALA A 1 307 ? -3.724 1.684 -0.368 1.00 93.62 307 ALA A C 1
ATOM 2364 O O . ALA A 1 307 ? -3.247 0.575 -0.127 1.00 93.62 307 ALA A O 1
ATOM 2365 N N . ASP A 1 308 ? -3.008 2.800 -0.228 1.00 88.44 308 ASP A N 1
ATOM 2366 C CA . ASP A 1 308 ? -1.626 2.876 0.263 1.00 88.44 308 ASP A CA 1
ATOM 2367 C C . ASP A 1 308 ? -1.450 2.388 1.712 1.00 88.44 308 ASP A C 1
ATOM 2369 O O . ASP A 1 308 ? -0.370 1.945 2.118 1.00 88.44 308 ASP A O 1
ATOM 2373 N N . GLY A 1 309 ? -2.518 2.445 2.505 1.00 88.94 309 GLY A N 1
ATOM 2374 C CA . GLY A 1 309 ? -2.556 1.896 3.849 1.00 88.94 309 GLY A CA 1
ATOM 2375 C C . GLY A 1 309 ? -3.918 2.036 4.520 1.00 88.94 309 GLY A C 1
ATOM 2376 O O . GLY A 1 309 ? -4.775 2.807 4.100 1.00 88.94 309 GLY A O 1
ATOM 2377 N N . ALA A 1 310 ? -4.085 1.323 5.633 1.00 89.69 310 ALA A N 1
ATOM 2378 C CA . ALA A 1 310 ? -5.335 1.299 6.387 1.00 89.69 310 ALA A CA 1
ATOM 2379 C C . ALA A 1 310 ? -5.695 2.618 7.093 1.00 89.69 310 ALA A C 1
ATOM 2381 O O . ALA A 1 310 ? -6.865 2.844 7.363 1.00 89.69 310 ALA A O 1
ATOM 2382 N N . LYS A 1 311 ? -4.716 3.458 7.467 1.00 87.62 311 LYS A N 1
ATOM 2383 C CA . LYS A 1 311 ? -4.927 4.679 8.281 1.00 87.62 311 LYS A CA 1
ATOM 2384 C C . LYS A 1 311 ? -4.587 5.962 7.539 1.00 87.62 311 LYS A C 1
ATOM 2386 O O . LYS A 1 311 ? -5.429 6.833 7.378 1.00 87.62 311 LYS A O 1
ATOM 2391 N N . ARG A 1 312 ? -3.309 6.119 7.190 1.00 84.25 312 ARG A N 1
ATOM 2392 C CA . ARG A 1 312 ? -2.765 7.356 6.620 1.00 84.25 312 ARG A CA 1
ATOM 2393 C C . ARG A 1 312 ? -3.135 7.433 5.144 1.00 84.25 312 ARG A C 1
ATOM 2395 O O . ARG A 1 312 ? -3.052 6.418 4.470 1.00 84.25 312 ARG A O 1
ATOM 2402 N N . ASN A 1 313 ? -3.464 8.638 4.683 1.00 85.19 313 ASN A N 1
ATOM 2403 C CA . ASN A 1 313 ? -3.940 8.999 3.345 1.00 85.19 313 ASN A CA 1
ATOM 2404 C C . ASN A 1 313 ? -5.203 8.273 2.854 1.00 85.19 313 ASN A C 1
ATOM 2406 O O . ASN A 1 313 ? -6.137 8.956 2.439 1.00 85.19 313 ASN A O 1
ATOM 2410 N N . ARG A 1 314 ? -5.215 6.932 2.861 1.00 90.88 314 ARG A N 1
ATOM 2411 C CA . ARG A 1 314 ? -6.275 6.063 2.330 1.00 90.88 314 ARG A CA 1
ATOM 2412 C C . ARG A 1 314 ? -6.609 6.405 0.875 1.00 90.88 314 ARG A C 1
ATOM 2414 O O . ARG A 1 314 ? -7.751 6.727 0.556 1.00 90.88 314 ARG A O 1
ATOM 2421 N N . ILE A 1 315 ? -5.594 6.396 0.011 1.00 92.62 315 ILE A N 1
ATOM 2422 C CA . ILE A 1 315 ? -5.721 6.691 -1.427 1.00 92.62 315 ILE A CA 1
ATOM 2423 C C . ILE A 1 315 ? -5.082 5.599 -2.279 1.00 92.62 315 ILE A C 1
ATOM 2425 O O . ILE A 1 315 ? -4.225 4.849 -1.817 1.00 92.62 315 ILE A O 1
ATOM 2429 N N . VAL A 1 316 ? -5.436 5.555 -3.563 1.00 95.19 316 VAL A N 1
ATOM 2430 C CA . VAL A 1 316 ? -4.740 4.698 -4.529 1.00 95.19 316 VAL A CA 1
ATOM 2431 C C . VAL A 1 316 ? -3.346 5.264 -4.805 1.00 95.19 316 VAL A C 1
ATOM 2433 O O . VAL A 1 316 ? -3.206 6.335 -5.395 1.00 95.19 316 VAL A O 1
ATOM 2436 N N . SER A 1 317 ? -2.307 4.531 -4.415 1.00 92.75 317 SER A N 1
ATOM 2437 C CA . SER A 1 317 ? -0.905 4.872 -4.678 1.00 92.75 317 SER A CA 1
ATOM 2438 C C . SER A 1 317 ? -0.310 3.891 -5.698 1.00 92.75 317 SER A C 1
ATOM 2440 O O . SER A 1 317 ? -0.308 2.687 -5.441 1.00 92.75 317 SER A O 1
ATOM 2442 N N . PRO A 1 318 ? 0.203 4.351 -6.858 1.00 92.19 318 PRO A N 1
ATOM 2443 C CA . PRO A 1 318 ? 0.746 3.470 -7.892 1.00 92.19 318 PRO A CA 1
ATOM 2444 C C . PRO A 1 318 ? 1.898 2.572 -7.434 1.00 92.19 318 PRO A C 1
ATOM 2446 O O . PRO A 1 318 ? 2.021 1.443 -7.905 1.00 92.19 318 PRO A O 1
ATOM 2449 N N . ILE A 1 319 ? 2.752 3.057 -6.529 1.00 85.31 319 ILE A N 1
ATOM 2450 C CA . ILE A 1 319 ? 3.892 2.278 -6.039 1.00 85.31 319 ILE A CA 1
ATOM 2451 C C . ILE A 1 319 ? 3.454 1.182 -5.070 1.00 85.31 319 ILE A C 1
ATOM 2453 O O . ILE A 1 319 ? 3.940 0.055 -5.143 1.00 85.31 319 ILE A O 1
ATOM 2457 N N . ASP A 1 320 ? 2.497 1.502 -4.202 1.00 87.44 320 ASP A N 1
ATOM 2458 C CA . ASP A 1 320 ? 1.882 0.547 -3.294 1.00 87.44 320 ASP A CA 1
ATOM 2459 C C . ASP A 1 320 ? 1.103 -0.498 -4.067 1.00 87.44 320 ASP A C 1
ATOM 2461 O O . ASP A 1 320 ? 1.274 -1.681 -3.812 1.00 87.44 320 ASP A O 1
ATOM 2465 N N . LEU A 1 321 ? 0.316 -0.078 -5.058 1.00 91.69 321 LEU A N 1
ATOM 2466 C CA . LEU A 1 321 ? -0.443 -0.968 -5.926 1.00 91.69 321 LEU A CA 1
ATOM 2467 C C . LEU A 1 321 ? 0.472 -1.983 -6.620 1.00 91.69 321 LEU A C 1
ATOM 2469 O O . LEU A 1 321 ? 0.191 -3.184 -6.596 1.00 91.69 321 LEU A O 1
ATOM 2473 N N . LEU A 1 322 ? 1.602 -1.520 -7.167 1.00 90.00 322 LEU A N 1
ATOM 2474 C CA . LEU A 1 322 ? 2.602 -2.377 -7.802 1.00 90.00 322 LEU A CA 1
ATOM 2475 C C . LEU A 1 322 ? 3.128 -3.447 -6.840 1.00 90.00 322 LEU A C 1
ATOM 2477 O O . LEU A 1 322 ? 3.278 -4.606 -7.228 1.00 90.00 322 LEU A O 1
ATOM 2481 N N . LEU A 1 323 ? 3.422 -3.064 -5.598 1.00 88.12 323 LEU A N 1
ATOM 2482 C CA . LEU A 1 323 ? 4.024 -3.962 -4.615 1.00 88.12 323 LEU A CA 1
ATOM 2483 C C . LEU A 1 323 ? 2.999 -4.828 -3.865 1.00 88.12 323 LEU A C 1
ATOM 2485 O O . LEU A 1 323 ? 3.333 -5.922 -3.412 1.00 88.12 323 LEU A O 1
ATOM 2489 N N . ALA A 1 324 ? 1.759 -4.360 -3.763 1.00 90.25 324 ALA A N 1
ATOM 2490 C CA . ALA A 1 324 ? 0.638 -5.050 -3.147 1.00 90.25 324 ALA A CA 1
ATOM 2491 C C . ALA A 1 324 ? 0.099 -6.163 -4.043 1.00 90.25 324 ALA A C 1
ATOM 2493 O O . ALA A 1 324 ? -0.170 -7.256 -3.552 1.00 90.25 324 ALA A O 1
ATOM 2494 N N . THR A 1 325 ? -0.025 -5.906 -5.352 1.00 92.12 325 THR A N 1
ATOM 2495 C CA . THR A 1 325 ? -0.701 -6.809 -6.301 1.00 92.12 325 THR A CA 1
ATOM 2496 C C . THR A 1 325 ? -0.201 -8.256 -6.217 1.00 92.12 325 THR A C 1
ATOM 2498 O O . THR A 1 325 ? -1.033 -9.149 -6.056 1.00 92.12 325 THR A O 1
ATOM 2501 N N . PRO A 1 326 ? 1.118 -8.539 -6.243 1.00 90.50 326 PRO A N 1
ATOM 2502 C CA . PRO A 1 326 ? 1.593 -9.915 -6.150 1.00 90.50 326 PRO A CA 1
ATOM 2503 C C . PRO A 1 326 ? 1.313 -10.547 -4.777 1.00 90.50 326 PRO A C 1
ATOM 2505 O O . PRO A 1 326 ? 1.068 -11.744 -4.699 1.00 90.50 326 PRO A O 1
ATOM 2508 N N . GLY A 1 327 ? 1.326 -9.756 -3.697 1.00 90.69 327 GLY A N 1
ATOM 2509 C CA . GLY A 1 327 ? 0.998 -10.230 -2.352 1.00 90.69 327 GLY A CA 1
ATOM 2510 C C . GLY A 1 327 ? -0.482 -10.578 -2.208 1.00 90.69 327 GLY A C 1
ATOM 2511 O O . GLY A 1 327 ? -0.809 -11.613 -1.636 1.00 90.69 327 GLY A O 1
ATOM 2512 N N . ILE A 1 328 ? -1.371 -9.760 -2.781 1.00 93.19 328 ILE A N 1
ATOM 2513 C CA . ILE A 1 328 ? -2.813 -10.036 -2.833 1.00 93.19 328 ILE A CA 1
ATOM 2514 C C . ILE A 1 328 ? -3.050 -11.306 -3.652 1.00 93.19 328 ILE A C 1
ATOM 2516 O O . ILE A 1 328 ? -3.742 -12.204 -3.186 1.00 93.19 328 ILE A O 1
ATOM 2520 N N . ALA A 1 329 ? -2.417 -11.424 -4.823 1.00 91.19 329 ALA A N 1
ATOM 2521 C CA . ALA A 1 329 ? -2.598 -12.554 -5.730 1.00 91.19 329 ALA A CA 1
ATOM 2522 C C . ALA A 1 329 ? -2.316 -13.921 -5.088 1.00 91.19 329 ALA A C 1
ATOM 2524 O O . ALA A 1 329 ? -3.047 -14.866 -5.367 1.00 91.19 329 ALA A O 1
ATOM 2525 N N . VAL A 1 330 ? -1.294 -14.011 -4.226 1.00 89.56 330 VAL A N 1
ATOM 2526 C CA . VAL A 1 330 ? -0.882 -15.265 -3.562 1.00 89.56 330 VAL A CA 1
ATOM 2527 C C . VAL A 1 330 ? -1.502 -15.471 -2.173 1.00 89.56 330 VAL A C 1
ATOM 2529 O O . VAL A 1 330 ? -1.201 -16.466 -1.519 1.00 89.56 330 VAL A O 1
ATOM 2532 N N . SER A 1 331 ? -2.323 -14.534 -1.686 1.00 92.62 331 SER A N 1
ATOM 2533 C CA . SER A 1 331 ? -2.973 -14.629 -0.370 1.00 92.62 331 SER A CA 1
ATOM 2534 C C . SER A 1 331 ? -4.495 -14.684 -0.487 1.00 92.62 331 SER A C 1
ATOM 2536 O O . SER A 1 331 ? -5.075 -15.765 -0.405 1.00 92.62 331 SER A O 1
ATOM 2538 N N . THR A 1 332 ? -5.154 -13.546 -0.701 1.00 92.38 332 THR A N 1
ATOM 2539 C CA . THR A 1 332 ? -6.624 -13.440 -0.744 1.00 92.38 332 THR A CA 1
ATOM 2540 C C . THR A 1 332 ? -7.203 -13.411 -2.152 1.00 92.38 332 THR A C 1
ATOM 2542 O O . THR A 1 332 ? -8.408 -13.550 -2.314 1.00 92.38 332 THR A O 1
ATOM 2545 N N . HIS A 1 333 ? -6.357 -13.193 -3.160 1.00 93.06 333 HIS A N 1
ATOM 2546 C CA . HIS A 1 333 ? -6.725 -13.089 -4.568 1.00 93.06 333 HIS A CA 1
ATOM 2547 C C . HIS A 1 333 ? -7.813 -12.039 -4.866 1.00 93.06 333 HIS A C 1
ATOM 2549 O O . HIS A 1 333 ? -8.516 -12.127 -5.870 1.00 93.06 333 HIS A O 1
ATOM 2555 N N . ASP A 1 334 ? -7.920 -10.993 -4.038 1.00 94.88 334 ASP A N 1
ATOM 2556 C CA . ASP A 1 334 ? -8.827 -9.860 -4.260 1.00 94.88 334 ASP A CA 1
ATOM 2557 C C . ASP A 1 334 ? -8.341 -8.953 -5.409 1.00 94.88 334 ASP A C 1
ATOM 2559 O O . ASP A 1 334 ? -7.908 -7.810 -5.235 1.00 94.88 334 ASP A O 1
ATOM 2563 N N . MET A 1 335 ? -8.364 -9.498 -6.624 1.00 95.31 335 MET A N 1
ATOM 2564 C CA . MET A 1 335 ? -7.998 -8.793 -7.848 1.00 95.31 335 MET A CA 1
ATOM 2565 C C . MET A 1 335 ? -9.059 -7.762 -8.254 1.00 95.31 335 MET A C 1
ATOM 2567 O O . MET A 1 335 ? -8.751 -6.866 -9.042 1.00 95.31 335 MET A O 1
ATOM 2571 N N . LEU A 1 336 ? -10.271 -7.813 -7.681 1.00 96.19 336 LEU A N 1
ATOM 2572 C CA . LEU A 1 336 ? -11.282 -6.770 -7.853 1.00 96.19 336 LEU A CA 1
ATOM 2573 C C . LEU A 1 336 ? -10.801 -5.437 -7.268 1.00 96.19 336 LEU A C 1
ATOM 2575 O O . LEU A 1 336 ? -10.875 -4.412 -7.947 1.00 96.19 336 LEU A O 1
ATOM 2579 N N . ALA A 1 337 ? -10.253 -5.453 -6.049 1.00 96.75 337 ALA A N 1
ATOM 2580 C CA . ALA A 1 337 ? -9.695 -4.261 -5.411 1.00 96.75 337 ALA A CA 1
ATOM 2581 C C . ALA A 1 337 ? -8.546 -3.643 -6.229 1.00 96.75 337 ALA A C 1
ATOM 2583 O O . ALA A 1 337 ? -8.464 -2.419 -6.364 1.00 96.75 337 ALA A O 1
ATOM 2584 N N . VAL A 1 338 ? -7.691 -4.487 -6.821 1.00 97.31 338 VAL A N 1
ATOM 2585 C CA . VAL A 1 338 ? -6.589 -4.071 -7.709 1.00 97.31 338 VAL A CA 1
ATOM 2586 C C . VAL A 1 338 ? -7.124 -3.459 -9.008 1.00 97.31 338 VAL A C 1
ATOM 2588 O O . VAL A 1 338 ? -6.663 -2.390 -9.417 1.00 97.31 338 VAL A O 1
ATOM 2591 N N . ARG A 1 339 ? -8.120 -4.095 -9.642 1.00 97.25 339 ARG A N 1
ATOM 2592 C CA . ARG A 1 339 ? -8.760 -3.589 -10.866 1.00 97.25 339 ARG A CA 1
ATOM 2593 C C . ARG A 1 339 ? -9.368 -2.209 -10.643 1.00 97.25 339 ARG A C 1
ATOM 2595 O O . ARG A 1 339 ? -9.085 -1.295 -11.411 1.00 97.25 339 ARG A O 1
ATOM 2602 N N . ASN A 1 340 ? -10.148 -2.044 -9.576 1.00 98.06 340 ASN A N 1
ATOM 2603 C CA . ASN A 1 340 ? -10.822 -0.780 -9.275 1.00 98.06 340 ASN A CA 1
ATOM 2604 C C . ASN A 1 340 ? -9.813 0.351 -8.997 1.00 98.06 340 ASN A C 1
ATOM 2606 O O . ASN A 1 340 ? -10.027 1.487 -9.421 1.00 98.06 340 ASN A O 1
ATOM 2610 N N . ALA A 1 341 ? -8.673 0.041 -8.366 1.00 98.06 341 ALA A N 1
ATOM 2611 C CA . ALA A 1 341 ? -7.578 0.993 -8.180 1.00 98.06 341 ALA A CA 1
ATOM 2612 C C . ALA A 1 341 ? -6.947 1.436 -9.516 1.00 98.06 341 ALA A C 1
ATOM 2614 O O . ALA A 1 341 ? -6.747 2.631 -9.744 1.00 98.06 341 ALA A O 1
ATOM 2615 N N . LEU A 1 342 ? -6.669 0.499 -10.432 1.00 98.44 342 LEU A N 1
ATOM 2616 C CA . LEU A 1 342 ? -6.194 0.831 -11.782 1.00 98.44 342 LEU A CA 1
ATOM 2617 C C . LEU A 1 342 ? -7.232 1.645 -12.557 1.00 98.44 342 LEU A C 1
ATOM 2619 O O . LEU A 1 342 ? -6.880 2.613 -13.234 1.00 98.44 342 LEU A O 1
ATOM 2623 N N . ASP A 1 343 ? -8.509 1.283 -12.443 1.00 98.38 343 ASP A N 1
ATOM 2624 C CA . ASP A 1 343 ? -9.580 1.994 -13.122 1.00 98.38 343 ASP A CA 1
ATOM 2625 C C . ASP A 1 343 ? -9.718 3.438 -12.648 1.00 98.38 343 ASP A C 1
ATOM 2627 O O . ASP A 1 343 ? -9.902 4.318 -13.491 1.00 98.38 343 ASP A O 1
ATOM 2631 N N . ALA A 1 344 ? -9.527 3.696 -11.351 1.00 97.88 344 ALA A N 1
ATOM 2632 C CA . ALA A 1 344 ? -9.452 5.049 -10.810 1.00 97.88 344 ALA A CA 1
ATOM 2633 C C . ALA A 1 344 ? -8.291 5.849 -11.427 1.00 97.88 344 ALA A C 1
ATOM 2635 O O . ALA A 1 344 ? -8.493 6.972 -11.881 1.00 97.88 344 ALA A O 1
ATOM 2636 N N . LEU A 1 345 ? -7.088 5.273 -11.531 1.00 98.31 345 LEU A N 1
ATOM 2637 C CA . LEU A 1 345 ? -5.940 5.969 -12.133 1.00 98.31 345 LEU A CA 1
ATOM 2638 C C . LEU A 1 345 ? -6.185 6.338 -13.603 1.00 98.31 345 LEU A C 1
ATOM 2640 O O . LEU A 1 345 ? -5.874 7.451 -14.022 1.00 98.31 345 LEU A O 1
ATOM 2644 N N . PHE A 1 346 ? -6.758 5.426 -14.389 1.00 98.31 346 PHE A N 1
ATOM 2645 C CA . PHE A 1 346 ? -7.043 5.680 -15.802 1.00 98.31 346 PHE A CA 1
ATOM 2646 C C . PHE A 1 346 ? -8.271 6.567 -16.035 1.00 98.31 346 PHE A C 1
ATOM 2648 O O . PHE A 1 346 ? -8.328 7.242 -17.060 1.00 98.31 346 PHE A O 1
ATOM 2655 N N . ALA A 1 347 ? -9.247 6.584 -15.121 1.00 97.31 347 ALA A N 1
ATOM 2656 C CA . ALA A 1 347 ? -10.351 7.546 -15.168 1.00 97.31 347 ALA A CA 1
ATOM 2657 C C . ALA A 1 347 ? -9.845 8.996 -15.057 1.00 97.31 347 ALA A C 1
ATOM 2659 O O . ALA A 1 347 ? -10.458 9.904 -15.609 1.00 97.31 347 ALA A O 1
ATOM 2660 N N . HIS A 1 348 ? -8.689 9.182 -14.414 1.00 96.56 348 HIS A N 1
ATOM 2661 C CA . HIS A 1 348 ? -7.991 10.458 -14.269 1.00 96.56 348 HIS A CA 1
ATOM 2662 C C . HIS A 1 348 ? -6.767 10.599 -15.193 1.00 96.56 348 HIS A C 1
ATOM 2664 O O . HIS A 1 348 ? -5.879 11.407 -14.923 1.00 96.56 348 HIS A O 1
ATOM 2670 N N . GLN A 1 349 ? -6.693 9.829 -16.287 1.00 97.75 349 GLN A N 1
ATOM 2671 C CA . GLN A 1 349 ? -5.657 10.028 -17.303 1.00 97.75 349 GLN A CA 1
ATOM 2672 C C . GLN A 1 349 ? -5.808 11.417 -17.944 1.00 97.75 349 GLN A C 1
ATOM 2674 O O . GLN A 1 349 ? -6.885 11.780 -18.418 1.00 97.75 349 GLN A O 1
ATOM 2679 N N . TYR A 1 350 ? -4.720 12.182 -17.993 1.00 97.50 350 TYR A N 1
ATOM 2680 C CA . TYR A 1 350 ? -4.712 13.519 -18.576 1.00 97.50 350 TYR A CA 1
ATOM 2681 C C . TYR A 1 350 ? -4.755 13.483 -20.110 1.00 97.50 350 TYR A C 1
ATOM 2683 O O . TYR A 1 350 ? -4.494 12.459 -20.746 1.00 97.50 350 TYR A O 1
ATOM 2691 N N . ALA A 1 351 ? -5.053 14.635 -20.718 1.00 96.19 351 ALA A N 1
ATOM 2692 C CA . ALA A 1 351 ? -5.188 14.774 -22.169 1.00 96.19 351 ALA A CA 1
ATOM 2693 C C . ALA A 1 351 ? -3.911 14.405 -22.949 1.00 96.19 351 ALA A C 1
ATOM 2695 O O . ALA A 1 351 ? -4.002 13.902 -24.066 1.00 96.19 351 ALA A O 1
ATOM 2696 N N . ASP A 1 352 ? -2.728 14.606 -22.358 1.00 95.50 352 ASP A N 1
ATOM 2697 C CA . ASP A 1 352 ? -1.437 14.213 -22.940 1.00 95.50 352 ASP A CA 1
ATOM 2698 C C . ASP A 1 352 ? -1.155 12.699 -22.836 1.00 95.50 352 ASP A C 1
ATOM 2700 O O . ASP A 1 352 ? -0.151 12.217 -23.354 1.00 95.50 352 ASP A O 1
ATOM 2704 N N . GLY A 1 353 ? -2.041 11.937 -22.187 1.00 97.25 353 GLY A N 1
ATOM 2705 C CA . GLY A 1 353 ? -1.896 10.508 -21.927 1.00 97.25 353 GLY A CA 1
ATOM 2706 C C . GLY A 1 353 ? -1.211 10.185 -20.601 1.00 97.25 353 GLY A C 1
ATOM 2707 O O . GLY A 1 353 ? -1.144 9.012 -20.226 1.00 97.25 353 GLY A O 1
ATOM 2708 N N . SER A 1 354 ? -0.717 11.180 -19.865 1.00 97.44 354 SER A N 1
ATOM 2709 C CA . SER A 1 354 ? -0.034 10.934 -18.603 1.00 97.44 354 SER A CA 1
ATOM 2710 C C . SER A 1 354 ? -1.023 10.509 -17.510 1.00 97.44 354 SER A C 1
ATOM 2712 O O . SER A 1 354 ? -2.195 10.881 -17.507 1.00 97.44 354 SER A O 1
ATOM 2714 N N . LEU A 1 355 ? -0.553 9.662 -16.594 1.00 98.06 355 LEU A N 1
ATOM 2715 C CA . LEU A 1 355 ? -1.332 9.195 -15.442 1.00 98.06 355 LEU A CA 1
ATOM 2716 C C . LEU A 1 355 ? -0.976 10.044 -14.220 1.00 98.06 355 LEU A C 1
ATOM 2718 O O . LEU A 1 355 ? 0.182 10.466 -14.098 1.00 98.06 355 LEU A O 1
ATOM 2722 N N . PRO A 1 356 ? -1.933 10.283 -13.312 1.00 96.19 356 PRO A N 1
ATOM 2723 C CA . PRO A 1 356 ? -1.692 11.102 -12.141 1.00 96.19 356 PRO A CA 1
ATOM 2724 C C . PRO A 1 356 ? -0.710 10.433 -11.182 1.00 96.19 356 PRO A C 1
ATOM 2726 O O . PRO A 1 356 ? -0.502 9.219 -11.196 1.00 96.19 356 PRO A O 1
ATOM 2729 N N . ARG A 1 357 ? -0.103 11.242 -10.309 1.00 93.19 357 ARG A N 1
ATOM 2730 C CA . ARG A 1 357 ? 0.795 10.746 -9.256 1.00 93.19 357 ARG A CA 1
ATOM 2731 C C . ARG A 1 357 ? 0.112 9.712 -8.355 1.00 93.19 357 ARG A C 1
ATOM 2733 O O . ARG A 1 357 ? 0.777 8.805 -7.881 1.00 93.19 357 ARG A O 1
ATOM 2740 N N . ALA A 1 358 ? -1.171 9.878 -8.081 1.00 94.50 358 ALA A N 1
ATOM 2741 C CA . ALA A 1 358 ? -1.975 8.984 -7.262 1.00 94.50 358 ALA A CA 1
ATOM 2742 C C . ALA A 1 358 ? -3.431 9.056 -7.736 1.00 94.50 358 ALA A C 1
ATOM 2744 O O . ALA A 1 358 ? -3.753 9.872 -8.601 1.00 94.50 358 ALA A O 1
ATOM 2745 N N . GLY A 1 359 ? -4.299 8.207 -7.192 1.00 93.38 359 GLY A N 1
ATOM 2746 C CA . GLY A 1 359 ? -5.738 8.334 -7.396 1.00 93.38 359 GLY A CA 1
ATOM 2747 C C . GLY A 1 359 ? -6.328 9.541 -6.656 1.00 93.38 359 GLY A C 1
ATOM 2748 O O . GLY A 1 359 ? -5.609 10.241 -5.931 1.00 93.38 359 GLY A O 1
ATOM 2749 N N . PRO A 1 360 ? -7.638 9.779 -6.813 1.00 93.19 360 PRO A N 1
ATOM 2750 C CA . PRO A 1 360 ? -8.351 10.873 -6.164 1.00 93.19 360 PRO A CA 1
ATOM 2751 C C . PRO A 1 360 ? -8.005 11.023 -4.668 1.00 93.19 360 PRO A C 1
ATOM 2753 O O . PRO A 1 360 ? -7.875 10.014 -3.967 1.00 93.19 360 PRO A O 1
ATOM 2756 N N . PRO A 1 361 ? -7.811 12.261 -4.169 1.00 90.44 361 PRO A N 1
ATOM 2757 C CA . PRO A 1 361 ? -8.101 13.552 -4.813 1.00 90.44 361 PRO A CA 1
ATOM 2758 C C . PRO A 1 361 ? -7.043 14.037 -5.825 1.00 90.44 361 PRO A C 1
ATOM 2760 O O . PRO A 1 361 ? -7.166 15.140 -6.353 1.00 90.44 361 PRO A O 1
ATOM 2763 N N . PHE A 1 362 ? -5.996 13.259 -6.105 1.00 92.00 362 PHE A N 1
ATOM 2764 C CA . PHE A 1 362 ? -5.067 13.571 -7.193 1.00 92.00 362 PHE A CA 1
ATOM 2765 C C . PHE A 1 362 ? -5.690 13.213 -8.549 1.00 92.00 362 PHE A C 1
ATOM 2767 O O . PHE A 1 362 ? -6.574 12.362 -8.623 1.00 92.00 362 PHE A O 1
ATOM 2774 N N . GLY A 1 363 ? -5.240 13.861 -9.628 1.00 90.06 363 GLY A N 1
ATOM 2775 C CA . GLY A 1 363 ? -5.834 13.654 -10.956 1.00 90.06 363 GLY A CA 1
ATOM 2776 C C . GLY A 1 363 ? -6.802 14.749 -11.390 1.00 90.06 3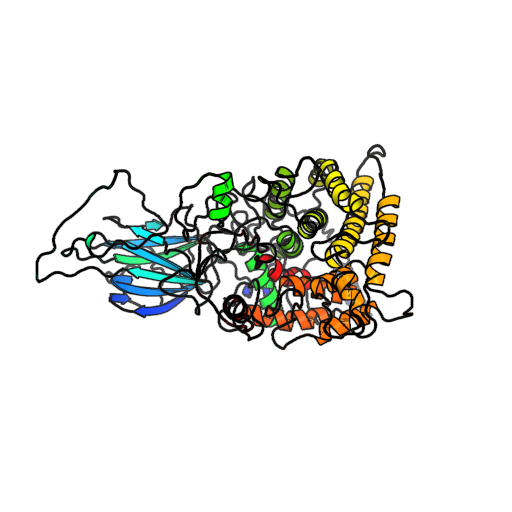63 GLY A C 1
ATOM 2777 O O . GLY A 1 363 ? -7.303 14.704 -12.510 1.00 90.06 363 GLY A O 1
ATOM 2778 N N . PHE A 1 364 ? -7.038 15.749 -10.536 1.00 89.31 364 PHE A N 1
ATOM 2779 C CA . PHE A 1 364 ? -7.905 16.889 -10.839 1.00 89.31 364 PHE A CA 1
ATOM 2780 C C . PHE A 1 364 ? -7.126 18.161 -11.205 1.00 89.31 364 PHE A C 1
ATOM 2782 O O . PHE A 1 364 ? -7.691 19.034 -11.856 1.00 89.31 364 PHE A O 1
ATOM 2789 N N . ASN A 1 365 ? -5.837 18.275 -10.847 1.00 87.25 365 ASN A N 1
ATOM 2790 C CA . ASN A 1 365 ? -5.058 19.512 -11.022 1.00 87.25 365 ASN A CA 1
ATOM 2791 C C . ASN A 1 365 ? -3.717 19.311 -11.750 1.00 87.25 365 ASN A C 1
ATOM 2793 O O . ASN A 1 365 ? -2.772 20.076 -11.537 1.00 87.25 365 ASN A O 1
ATOM 2797 N N . GLY A 1 366 ? -3.597 18.287 -12.600 1.00 86.75 366 GLY A N 1
ATOM 2798 C CA . GLY A 1 366 ? -2.370 18.046 -13.371 1.00 86.75 366 GLY A CA 1
ATOM 2799 C C . GLY A 1 366 ? -1.198 17.542 -12.519 1.00 86.75 366 GLY A C 1
ATOM 2800 O O . GLY A 1 366 ? -0.034 17.731 -12.876 1.00 86.75 366 GLY A O 1
ATOM 2801 N N . GLU A 1 367 ? -1.468 16.926 -11.365 1.00 92.00 367 GLU A N 1
ATOM 2802 C CA . GLU A 1 367 ? -0.444 16.338 -10.510 1.00 92.00 367 GLU A CA 1
ATOM 2803 C C . GLU A 1 367 ? 0.195 15.111 -11.172 1.00 92.00 367 GLU A C 1
ATOM 2805 O O . GLU A 1 367 ? -0.324 13.996 -11.105 1.00 92.00 367 GLU A O 1
ATOM 2810 N N . PHE A 1 368 ? 1.361 15.317 -11.781 1.00 92.25 368 PHE A N 1
ATOM 2811 C CA . PHE A 1 368 ? 2.149 14.283 -12.445 1.00 92.25 368 PHE A CA 1
ATOM 2812 C C . PHE A 1 368 ? 3.481 14.017 -11.717 1.00 92.25 368 PHE A C 1
ATOM 2814 O O . PHE A 1 368 ? 4.071 14.897 -11.076 1.00 92.25 368 PHE A O 1
ATOM 2821 N N . LEU A 1 369 ? 3.960 12.772 -11.791 1.00 92.25 369 LEU A N 1
ATOM 2822 C CA . LEU A 1 369 ? 5.304 12.378 -11.367 1.00 92.25 369 LEU A CA 1
ATOM 2823 C C . LEU A 1 369 ? 5.755 11.148 -12.160 1.00 92.25 369 LEU A C 1
ATOM 2825 O O . LEU A 1 369 ? 5.098 10.112 -12.087 1.00 92.25 369 LEU A O 1
ATOM 2829 N N . ASP A 1 370 ? 6.889 11.249 -12.864 1.00 92.81 370 ASP A N 1
ATOM 2830 C CA . ASP A 1 370 ? 7.350 10.213 -13.802 1.00 92.81 370 ASP A CA 1
ATOM 2831 C C . ASP A 1 370 ? 7.439 8.819 -13.169 1.00 92.81 370 ASP A C 1
ATOM 2833 O O . ASP A 1 370 ? 6.966 7.848 -13.751 1.00 92.81 370 ASP A O 1
ATOM 2837 N N . THR A 1 371 ? 7.977 8.699 -11.951 1.00 92.62 371 THR A N 1
ATOM 2838 C CA . THR A 1 371 ? 8.106 7.390 -11.293 1.00 92.62 371 THR A CA 1
ATOM 2839 C C . THR A 1 371 ? 6.756 6.760 -10.955 1.00 92.62 371 THR A C 1
ATOM 2841 O O . THR A 1 371 ? 6.583 5.565 -11.170 1.00 92.62 371 THR A O 1
ATOM 2844 N N . HIS A 1 372 ? 5.779 7.549 -10.497 1.00 94.75 372 HIS A N 1
ATOM 2845 C CA . HIS A 1 372 ? 4.450 7.035 -10.134 1.00 94.75 372 HIS A CA 1
ATOM 2846 C C . HIS A 1 372 ? 3.641 6.663 -11.374 1.00 94.75 372 HIS A C 1
ATOM 2848 O O . HIS A 1 372 ? 2.985 5.626 -11.407 1.00 94.75 372 HIS A O 1
ATOM 2854 N N . HIS A 1 373 ? 3.760 7.468 -12.428 1.00 97.19 373 HIS A N 1
ATOM 2855 C CA . HIS A 1 373 ? 3.202 7.153 -13.733 1.00 97.19 373 HIS A CA 1
ATOM 2856 C C . HIS A 1 373 ? 3.717 5.805 -14.266 1.00 97.19 373 HIS A C 1
ATOM 2858 O O . HIS A 1 373 ? 2.929 4.938 -14.639 1.00 97.19 373 HIS A O 1
ATOM 2864 N N . LEU A 1 374 ? 5.034 5.585 -14.233 1.00 97.94 374 LEU A N 1
ATOM 2865 C CA . LEU A 1 374 ? 5.649 4.327 -14.662 1.00 97.94 374 LEU A CA 1
ATOM 2866 C C . LEU A 1 374 ? 5.275 3.143 -13.747 1.00 97.94 374 LEU A C 1
ATOM 2868 O O . LEU A 1 374 ? 5.068 2.032 -14.230 1.00 97.94 374 LEU A O 1
ATOM 2872 N N . GLN A 1 375 ? 5.133 3.361 -12.436 1.00 96.12 375 GLN A N 1
ATOM 2873 C CA . GLN A 1 375 ? 4.659 2.340 -11.490 1.00 96.12 375 GLN A CA 1
ATOM 2874 C C . GLN A 1 375 ? 3.204 1.932 -11.746 1.00 96.12 375 GLN A C 1
ATOM 2876 O O . GLN A 1 375 ? 2.885 0.744 -11.662 1.00 96.12 375 GLN A O 1
ATOM 2881 N N . ALA A 1 376 ? 2.337 2.873 -12.131 1.00 97.56 376 ALA A N 1
ATOM 2882 C CA . ALA A 1 376 ? 0.977 2.559 -12.562 1.00 97.56 376 ALA A CA 1
ATOM 2883 C C . ALA A 1 376 ? 0.998 1.649 -13.802 1.00 97.56 376 ALA A C 1
ATOM 2885 O O . ALA A 1 376 ? 0.296 0.641 -13.840 1.00 97.56 376 ALA A O 1
ATOM 2886 N N . LEU A 1 377 ? 1.874 1.933 -14.774 1.00 98.38 377 LEU A N 1
ATOM 2887 C CA . LEU A 1 377 ? 2.044 1.097 -15.970 1.00 98.38 377 LEU A CA 1
ATOM 2888 C C . LEU A 1 377 ? 2.587 -0.304 -15.657 1.00 98.38 377 LEU A C 1
ATOM 2890 O O . LEU A 1 377 ? 2.154 -1.276 -16.274 1.00 98.38 377 LEU A O 1
ATOM 2894 N N . LEU A 1 378 ? 3.494 -0.446 -14.686 1.00 97.19 378 LEU A N 1
ATOM 2895 C CA . LEU A 1 378 ? 3.922 -1.770 -14.215 1.00 97.19 378 LEU A CA 1
ATOM 2896 C C . LEU A 1 378 ? 2.809 -2.517 -13.477 1.00 97.19 378 LEU A C 1
ATOM 2898 O O . LEU A 1 378 ? 2.717 -3.742 -13.591 1.00 97.19 378 LEU A O 1
ATOM 2902 N N . SER A 1 379 ? 1.954 -1.792 -12.754 1.00 96.44 379 SER A N 1
ATOM 2903 C CA . SER A 1 379 ? 0.810 -2.370 -12.043 1.00 96.44 379 SER A CA 1
ATOM 2904 C C . SER A 1 379 ? -0.203 -2.988 -13.009 1.00 96.44 379 SER A C 1
ATOM 2906 O O . SER A 1 379 ? -0.760 -4.034 -12.696 1.00 96.44 379 SER A O 1
ATOM 2908 N N . VAL A 1 380 ? -0.369 -2.428 -14.216 1.00 97.94 380 VAL A N 1
ATOM 2909 C CA . VAL A 1 380 ? -1.164 -3.042 -15.302 1.00 97.94 380 VAL A CA 1
ATOM 2910 C C . VAL A 1 380 ? -0.649 -4.441 -15.633 1.00 97.94 380 VAL A C 1
ATOM 2912 O O . VAL A 1 380 ? -1.427 -5.392 -15.665 1.00 97.94 380 VAL A O 1
ATOM 2915 N N . HIS A 1 381 ? 0.664 -4.595 -15.837 1.00 96.44 381 HIS A N 1
ATOM 2916 C CA . HIS A 1 381 ? 1.244 -5.910 -16.110 1.00 96.44 381 HIS A CA 1
ATOM 2917 C C . HIS A 1 381 ? 1.062 -6.871 -14.934 1.00 96.44 381 HIS A C 1
ATOM 2919 O O . HIS A 1 381 ? 0.709 -8.029 -15.148 1.00 96.44 381 HIS A O 1
ATOM 2925 N N . ALA A 1 382 ? 1.301 -6.411 -13.701 1.00 93.88 382 ALA A N 1
ATOM 2926 C CA . ALA A 1 382 ? 1.106 -7.240 -12.515 1.00 93.88 382 ALA A CA 1
ATOM 2927 C C . ALA A 1 382 ? -0.347 -7.730 -12.417 1.00 93.88 382 ALA A C 1
ATOM 2929 O O . ALA A 1 382 ? -0.574 -8.927 -12.269 1.00 93.88 382 ALA A O 1
ATOM 2930 N N . TYR A 1 383 ? -1.318 -6.833 -12.584 1.00 95.88 383 TYR A N 1
ATOM 2931 C CA . TYR A 1 383 ? -2.736 -7.167 -12.550 1.00 95.88 383 TYR A CA 1
ATOM 2932 C C . TYR A 1 383 ? -3.112 -8.208 -13.606 1.00 95.88 383 TYR A C 1
ATOM 2934 O O . TYR A 1 383 ? -3.678 -9.241 -13.260 1.00 95.88 383 TYR A O 1
ATOM 2942 N N . VAL A 1 384 ? -2.756 -7.994 -14.877 1.00 95.25 384 VAL A N 1
ATOM 2943 C CA . VAL A 1 384 ? -3.091 -8.943 -15.954 1.00 95.25 384 VAL A CA 1
ATOM 2944 C C . VAL A 1 384 ? -2.423 -10.295 -15.724 1.00 95.25 384 VAL A C 1
ATOM 2946 O O . VAL A 1 384 ? -3.068 -11.326 -15.881 1.00 95.25 384 VAL A O 1
ATOM 2949 N N . LYS A 1 385 ? -1.154 -10.303 -15.294 1.00 92.44 385 LYS A N 1
ATOM 2950 C CA . LYS A 1 385 ? -0.418 -11.538 -15.007 1.00 92.44 385 LYS A CA 1
ATOM 2951 C C . LYS A 1 385 ? -1.133 -12.412 -13.972 1.00 92.44 385 LYS A C 1
ATOM 2953 O O . LYS A 1 385 ? -1.130 -13.628 -14.120 1.00 92.44 385 LYS A O 1
ATOM 2958 N N . PHE A 1 386 ? -1.670 -11.805 -12.913 1.00 90.25 386 PHE A N 1
ATOM 2959 C CA . PHE A 1 386 ? -2.249 -12.542 -11.787 1.00 90.25 386 PHE A CA 1
ATOM 2960 C C . PHE A 1 386 ? -3.762 -12.761 -11.893 1.00 90.25 386 PHE A C 1
ATOM 2962 O O . PHE A 1 386 ? -4.255 -13.732 -11.335 1.00 90.25 386 PHE A O 1
ATOM 2969 N N . SER A 1 387 ? -4.492 -11.899 -12.604 1.00 92.12 387 SER A N 1
ATOM 2970 C CA . SER A 1 387 ? -5.945 -12.034 -12.799 1.00 92.12 387 SER A CA 1
ATOM 2971 C C . SER A 1 387 ? -6.331 -12.769 -14.083 1.00 92.12 387 SER A C 1
ATOM 2973 O O . SER A 1 387 ? -7.438 -13.289 -14.180 1.00 92.12 387 SER A O 1
ATOM 2975 N N . GLY A 1 388 ? -5.463 -12.754 -15.100 1.00 90.50 388 GLY A N 1
ATOM 2976 C CA . GLY A 1 388 ? -5.798 -13.227 -16.442 1.00 90.50 388 GLY A CA 1
ATOM 2977 C C . GLY A 1 388 ? -6.834 -12.368 -17.184 1.00 90.50 388 GLY A C 1
ATOM 2978 O O . GLY A 1 388 ? -7.339 -12.811 -18.215 1.00 90.50 388 GLY A O 1
ATOM 2979 N N . ASP A 1 389 ? -7.172 -11.157 -16.710 1.00 92.25 389 ASP A N 1
ATOM 2980 C CA . ASP A 1 389 ? -8.215 -10.311 -17.318 1.00 92.25 389 ASP A CA 1
ATOM 2981 C C . ASP A 1 389 ? -7.750 -9.635 -18.626 1.00 92.25 389 ASP A C 1
ATOM 2983 O O . ASP A 1 389 ? -7.461 -8.434 -18.711 1.00 92.25 389 ASP A O 1
ATOM 2987 N N . MET A 1 390 ? -7.693 -10.438 -19.688 1.00 90.12 390 MET A N 1
ATOM 2988 C CA . MET A 1 390 ? -7.339 -9.995 -21.038 1.00 90.12 390 MET A CA 1
ATOM 2989 C C . MET A 1 390 ? -8.404 -9.089 -21.663 1.00 90.12 390 MET A C 1
ATOM 2991 O O . MET A 1 390 ? -8.085 -8.259 -22.519 1.00 90.12 390 MET A O 1
ATOM 2995 N N . THR A 1 391 ? -9.660 -9.197 -21.222 1.00 91.38 391 THR A N 1
ATOM 2996 C CA . THR A 1 391 ? -10.749 -8.341 -21.709 1.00 91.38 391 THR A CA 1
ATOM 2997 C C . THR A 1 391 ? -10.552 -6.910 -21.218 1.00 91.38 391 THR A C 1
ATOM 2999 O O . THR A 1 391 ? -10.654 -5.956 -21.995 1.00 91.38 391 THR A O 1
ATOM 3002 N N . TRP A 1 392 ? -10.223 -6.744 -19.935 1.00 94.31 392 TRP A N 1
ATOM 3003 C CA . TRP A 1 392 ? -9.869 -5.448 -19.370 1.00 94.31 392 TRP A CA 1
ATOM 3004 C C . TRP A 1 392 ? -8.628 -4.869 -20.052 1.00 94.31 392 TRP A C 1
ATOM 3006 O O . TRP A 1 392 ? -8.678 -3.716 -20.485 1.00 94.31 392 TRP A O 1
ATOM 3016 N N . LEU A 1 393 ? -7.571 -5.670 -20.256 1.00 94.38 393 LEU A N 1
ATOM 3017 C CA . LEU A 1 393 ? -6.371 -5.211 -20.964 1.00 94.38 393 LEU A CA 1
ATOM 3018 C C . LEU A 1 393 ? -6.695 -4.722 -22.380 1.00 94.38 393 LEU A C 1
ATOM 3020 O O . LEU A 1 393 ? -6.284 -3.624 -22.744 1.00 94.38 393 LEU A O 1
ATOM 3024 N N . THR A 1 394 ? -7.461 -5.496 -23.154 1.00 93.12 394 THR A N 1
ATOM 3025 C CA . THR A 1 394 ? -7.839 -5.148 -24.535 1.00 93.12 394 THR A CA 1
ATOM 3026 C C . THR A 1 394 ? -8.555 -3.799 -24.588 1.00 93.12 394 THR A C 1
ATOM 3028 O O . THR A 1 394 ? -8.203 -2.939 -25.395 1.00 93.12 394 THR A O 1
ATOM 3031 N N . ARG A 1 395 ? -9.508 -3.557 -23.674 1.00 94.75 395 ARG A N 1
ATOM 3032 C CA . ARG A 1 395 ? -10.206 -2.263 -23.574 1.00 94.75 395 ARG A CA 1
ATOM 3033 C C . ARG A 1 395 ? -9.280 -1.119 -23.157 1.00 94.75 395 ARG A C 1
ATOM 3035 O O . ARG A 1 395 ? -9.453 0.007 -23.619 1.00 94.75 395 ARG A O 1
ATOM 3042 N N . ARG A 1 396 ? -8.316 -1.379 -22.268 1.00 95.94 396 ARG A N 1
ATOM 3043 C CA . ARG A 1 396 ? -7.410 -0.352 -21.724 1.00 95.94 396 ARG A CA 1
ATOM 3044 C C . ARG A 1 396 ? -6.197 -0.077 -22.609 1.00 95.94 396 ARG A C 1
ATOM 3046 O O . ARG A 1 396 ? -5.556 0.959 -22.435 1.00 95.94 396 ARG A O 1
ATOM 3053 N N . TRP A 1 397 ? -5.909 -0.950 -23.571 1.00 95.06 397 TRP A N 1
ATOM 3054 C CA . TRP A 1 397 ? -4.694 -0.915 -24.381 1.00 95.06 397 TRP A CA 1
ATOM 3055 C C . TRP A 1 397 ? -4.432 0.430 -25.080 1.00 95.06 397 TRP A C 1
ATOM 3057 O O . TRP A 1 397 ? -3.322 0.945 -24.939 1.00 95.06 397 TRP A O 1
ATOM 3067 N N . PRO A 1 398 ? -5.413 1.097 -25.729 1.00 94.50 398 PRO A N 1
ATOM 3068 C CA . PRO A 1 398 ? -5.159 2.400 -26.352 1.00 94.50 398 PRO A CA 1
ATOM 3069 C C . PRO A 1 398 ? -4.745 3.484 -25.344 1.00 94.50 398 PRO A C 1
ATOM 3071 O O . PRO A 1 398 ? -3.842 4.275 -25.608 1.00 94.50 398 PRO A O 1
ATOM 3074 N N . ALA A 1 399 ? -5.378 3.513 -24.167 1.00 97.25 399 ALA A N 1
ATOM 3075 C CA . ALA A 1 399 ? -5.028 4.444 -23.095 1.00 97.25 399 ALA A CA 1
ATOM 3076 C C . ALA A 1 399 ? -3.649 4.125 -22.497 1.00 97.25 399 ALA A C 1
ATOM 3078 O O . ALA A 1 399 ? -2.861 5.038 -22.243 1.00 97.25 399 ALA A O 1
ATOM 3079 N N . TYR A 1 400 ? -3.341 2.838 -22.325 1.00 97.81 400 TYR A N 1
ATOM 3080 C CA . TYR A 1 400 ? -2.039 2.357 -21.871 1.00 97.81 400 TYR A CA 1
ATOM 3081 C C . TYR A 1 400 ? -0.907 2.777 -22.818 1.00 97.81 400 TYR A C 1
ATOM 3083 O O . TYR A 1 400 ? 0.099 3.314 -22.362 1.00 97.81 400 TYR A O 1
ATOM 3091 N N . LEU A 1 401 ? -1.082 2.618 -24.135 1.00 95.62 401 LEU A N 1
ATOM 3092 C CA . LEU A 1 401 ? -0.073 3.013 -25.124 1.00 95.62 401 LEU A CA 1
ATOM 3093 C C . LEU A 1 401 ? 0.194 4.523 -25.127 1.00 95.62 401 LEU A C 1
ATOM 3095 O O . LEU A 1 401 ? 1.355 4.930 -25.187 1.00 95.62 401 LEU A O 1
ATOM 3099 N N . ARG A 1 402 ? -0.847 5.362 -24.993 1.00 97.00 402 ARG A N 1
ATOM 3100 C CA . ARG A 1 402 ? -0.654 6.817 -24.834 1.00 97.00 402 ARG A CA 1
ATOM 3101 C C . ARG A 1 402 ? 0.209 7.136 -23.618 1.00 97.00 402 ARG A C 1
ATOM 3103 O O . ARG A 1 402 ? 1.123 7.945 -23.720 1.00 97.00 402 ARG A O 1
ATOM 3110 N N . ALA A 1 403 ? -0.051 6.468 -22.497 1.00 98.00 403 ALA A N 1
ATOM 3111 C CA . ALA A 1 403 ? 0.730 6.631 -21.280 1.00 98.00 403 ALA A CA 1
ATOM 3112 C C . ALA A 1 403 ? 2.190 6.180 -21.462 1.00 98.00 403 ALA A C 1
ATOM 3114 O O . ALA A 1 403 ? 3.097 6.940 -21.145 1.00 98.00 403 ALA A O 1
ATOM 3115 N N . VAL A 1 404 ? 2.443 5.009 -22.058 1.00 97.19 404 VAL A N 1
ATOM 3116 C CA . VAL A 1 404 ? 3.814 4.559 -22.377 1.00 97.19 404 VAL A CA 1
ATOM 3117 C C . VAL A 1 404 ? 4.555 5.601 -23.226 1.00 97.19 404 VAL A C 1
ATOM 3119 O O . VAL A 1 404 ? 5.712 5.924 -22.941 1.00 97.19 404 VAL A O 1
ATOM 3122 N N . ASN A 1 405 ? 3.884 6.175 -24.230 1.00 96.06 405 ASN A N 1
ATOM 3123 C CA . ASN A 1 405 ? 4.492 7.150 -25.132 1.00 96.06 405 ASN A CA 1
ATOM 3124 C C . ASN A 1 405 ? 4.927 8.445 -24.422 1.00 96.06 405 ASN A C 1
ATOM 3126 O O . ASN A 1 405 ? 5.956 9.013 -24.785 1.00 96.06 405 ASN A O 1
ATOM 3130 N N . VAL A 1 406 ? 4.218 8.878 -23.368 1.00 96.94 406 VAL A N 1
ATOM 3131 C CA . VAL A 1 406 ? 4.604 10.058 -22.567 1.00 96.94 406 VAL A CA 1
ATOM 3132 C C . VAL A 1 406 ? 6.022 9.926 -22.020 1.00 96.94 406 VAL A C 1
ATOM 3134 O O . VAL A 1 406 ? 6.788 10.886 -22.061 1.00 96.94 406 VAL A O 1
ATOM 3137 N N . SER A 1 407 ? 6.389 8.757 -21.491 1.00 96.75 407 SER A N 1
ATOM 3138 C CA . SER A 1 407 ? 7.727 8.546 -20.933 1.00 96.75 407 SER A CA 1
ATOM 3139 C C . SER A 1 407 ? 8.774 8.220 -21.995 1.00 96.75 407 SER A C 1
ATOM 3141 O O . SER A 1 407 ? 9.912 8.664 -21.856 1.00 96.75 407 SER A O 1
ATOM 3143 N N . VAL A 1 408 ? 8.413 7.501 -23.064 1.00 96.31 408 VAL A N 1
ATOM 3144 C CA . VAL A 1 408 ? 9.333 7.220 -24.184 1.00 96.31 408 VAL A CA 1
ATOM 3145 C C . VAL A 1 408 ? 9.774 8.513 -24.872 1.00 96.31 408 VAL A C 1
ATOM 3147 O O . VAL A 1 408 ? 10.963 8.691 -25.125 1.00 96.31 408 VAL A O 1
ATOM 3150 N N . ALA A 1 409 ? 8.855 9.459 -25.081 1.00 95.94 409 ALA A N 1
ATOM 3151 C CA . ALA A 1 409 ? 9.155 10.757 -25.686 1.00 95.94 409 ALA A CA 1
ATOM 3152 C C . ALA A 1 409 ? 10.098 11.639 -24.843 1.00 95.94 409 ALA A C 1
ATOM 3154 O O . ALA A 1 409 ? 10.652 12.611 -25.353 1.00 95.94 409 ALA A O 1
ATOM 3155 N N . LYS A 1 410 ? 10.295 11.317 -23.557 1.00 96.12 410 LYS A N 1
ATOM 3156 C CA . LYS A 1 410 ? 11.190 12.051 -22.648 1.00 96.12 410 LYS A CA 1
ATOM 3157 C C . LYS A 1 410 ? 12.616 11.504 -22.613 1.00 96.12 410 LYS A C 1
ATOM 3159 O O . LYS A 1 410 ? 13.440 12.079 -21.906 1.00 96.12 410 LYS A O 1
ATOM 3164 N N . ILE A 1 411 ? 12.919 10.401 -23.302 1.00 97.00 411 ILE A N 1
ATOM 3165 C CA . ILE A 1 411 ? 14.286 9.867 -23.343 1.00 97.00 411 ILE A CA 1
ATOM 3166 C C . ILE A 1 411 ? 15.184 10.896 -24.036 1.00 97.00 411 ILE A C 1
ATOM 3168 O O . ILE A 1 411 ? 14.998 11.207 -25.210 1.00 97.00 411 ILE A O 1
ATOM 3172 N N . ASP A 1 412 ? 16.164 11.425 -23.309 1.00 96.25 412 ASP A N 1
ATOM 3173 C CA . ASP A 1 412 ? 17.123 12.377 -23.862 1.00 96.25 412 ASP A CA 1
ATOM 3174 C C . ASP A 1 412 ? 18.096 11.647 -24.795 1.00 96.25 412 ASP A C 1
ATOM 3176 O O . ASP A 1 412 ? 18.788 10.719 -24.376 1.00 96.25 412 ASP A O 1
ATOM 3180 N N . SER A 1 413 ? 18.174 12.070 -26.057 1.00 94.44 413 SER A N 1
ATOM 3181 C CA . SER A 1 413 ? 19.021 11.440 -27.075 1.00 94.44 413 SER A CA 1
ATOM 3182 C C . SER A 1 413 ? 20.524 11.577 -26.812 1.00 94.44 413 SER A C 1
ATOM 3184 O O . SER A 1 413 ? 21.307 10.790 -27.338 1.00 94.44 413 SER A O 1
ATOM 3186 N N . ASN A 1 414 ? 20.949 12.560 -26.013 1.00 94.81 414 ASN A N 1
ATOM 3187 C CA . ASN A 1 414 ? 22.358 12.788 -25.692 1.00 94.81 414 ASN A CA 1
ATOM 3188 C C . ASN A 1 414 ? 22.828 11.908 -24.532 1.00 94.81 414 ASN A C 1
ATOM 3190 O O . ASN A 1 414 ? 23.971 11.458 -24.511 1.00 94.81 414 ASN A O 1
ATOM 3194 N N . THR A 1 415 ? 21.958 11.682 -23.546 1.00 95.56 415 THR A N 1
ATOM 3195 C CA . THR A 1 415 ? 22.313 10.962 -22.311 1.00 95.56 415 THR A CA 1
ATOM 3196 C C . THR A 1 415 ? 21.733 9.552 -22.255 1.00 95.56 415 THR A C 1
ATOM 3198 O O . THR A 1 415 ? 22.210 8.723 -21.483 1.00 95.56 415 THR A O 1
ATOM 3201 N N . ASN A 1 416 ? 20.733 9.261 -23.088 1.00 97.12 416 ASN A N 1
ATOM 3202 C CA . ASN A 1 416 ? 19.909 8.056 -23.061 1.00 97.12 416 ASN A CA 1
ATOM 3203 C C . ASN A 1 416 ? 19.238 7.805 -21.701 1.00 97.12 416 ASN A C 1
ATOM 3205 O O . ASN A 1 416 ? 19.076 6.663 -21.279 1.00 97.12 416 ASN A O 1
ATOM 3209 N N . LEU A 1 417 ? 18.876 8.868 -20.988 1.00 96.88 417 LEU A N 1
ATOM 3210 C CA . LEU A 1 417 ? 18.239 8.801 -19.676 1.00 96.88 417 LEU A CA 1
ATOM 3211 C C . LEU A 1 417 ? 16.973 9.662 -19.651 1.00 96.88 417 LEU A C 1
ATOM 3213 O O . LEU A 1 417 ? 16.812 10.590 -20.444 1.00 96.88 417 LEU A O 1
ATOM 3217 N N . LEU A 1 418 ? 16.091 9.386 -18.692 1.00 96.06 418 LEU A N 1
ATOM 3218 C CA . LEU A 1 418 ? 14.933 10.228 -18.409 1.00 96.06 418 LEU A CA 1
ATOM 3219 C C . LEU A 1 418 ? 15.364 11.458 -17.604 1.00 96.06 418 LEU A C 1
ATOM 3221 O O . LEU A 1 418 ? 16.104 11.307 -16.624 1.00 96.06 418 LEU A O 1
ATOM 3225 N N . PRO A 1 419 ? 14.873 12.663 -17.938 1.00 92.38 419 PRO A N 1
ATOM 3226 C CA . PRO A 1 419 ? 15.079 13.845 -17.119 1.00 92.38 419 PRO A CA 1
ATOM 3227 C C . PRO A 1 419 ? 14.420 13.673 -15.744 1.00 92.38 419 PRO A C 1
ATOM 3229 O O . PRO A 1 419 ? 13.427 12.967 -15.576 1.00 92.38 419 PRO A O 1
ATOM 3232 N N . GLY A 1 420 ? 14.978 14.342 -14.741 1.00 84.12 420 GLY A N 1
ATOM 3233 C CA . GLY A 1 420 ? 14.464 14.355 -13.378 1.00 84.12 420 GLY A CA 1
ATOM 3234 C C . GLY A 1 420 ? 14.753 15.685 -12.688 1.00 84.12 420 GLY A C 1
ATOM 3235 O O . GLY A 1 420 ? 15.480 16.533 -13.202 1.00 84.12 420 GLY A O 1
ATOM 3236 N N . GLN A 1 421 ? 14.194 15.872 -11.490 1.00 73.56 421 GLN A N 1
ATOM 3237 C CA . GLN A 1 421 ? 14.266 17.145 -10.750 1.00 73.56 421 GLN A CA 1
ATOM 3238 C C . GLN A 1 421 ? 15.697 17.624 -10.439 1.00 73.56 421 GLN A C 1
ATOM 3240 O O . GLN A 1 421 ? 15.901 18.810 -10.203 1.00 73.56 421 GLN A O 1
ATOM 3245 N N . GLN A 1 422 ? 16.674 16.715 -10.400 1.00 78.81 422 GLN A N 1
ATOM 3246 C CA . GLN A 1 422 ? 18.078 16.993 -10.060 1.00 78.81 422 GLN A CA 1
ATOM 3247 C C . GLN A 1 422 ? 19.028 16.547 -11.186 1.00 78.81 422 GLN A C 1
ATOM 3249 O O . GLN A 1 422 ? 20.158 16.139 -10.934 1.00 78.81 422 GLN A O 1
ATOM 3254 N N . GLY A 1 423 ? 18.547 16.580 -12.431 1.00 85.75 423 GLY A N 1
ATOM 3255 C CA . GLY A 1 423 ? 19.212 15.986 -13.591 1.00 85.75 423 GLY A CA 1
ATOM 3256 C C . GLY A 1 423 ? 18.634 14.618 -13.947 1.00 85.75 423 GLY A C 1
ATOM 3257 O O . GLY A 1 423 ? 17.674 14.152 -13.326 1.00 85.75 423 GLY A O 1
ATOM 3258 N N . HIS A 1 424 ? 19.203 13.984 -14.972 1.00 94.44 424 HIS A N 1
ATOM 3259 C CA . HIS A 1 424 ? 18.699 12.722 -15.508 1.00 94.44 424 HIS A CA 1
ATOM 3260 C C . HIS A 1 424 ? 18.730 11.598 -14.474 1.00 94.44 424 HIS A C 1
ATOM 3262 O O . HIS A 1 424 ? 19.767 11.337 -13.873 1.00 94.44 424 HIS A O 1
ATOM 3268 N N . SER A 1 425 ? 17.586 10.961 -14.244 1.00 94.81 425 SER A N 1
ATOM 3269 C CA . SER A 1 425 ? 17.333 10.095 -13.092 1.00 94.81 425 SER A CA 1
ATOM 3270 C C . SER A 1 425 ? 17.672 8.633 -13.377 1.00 94.81 425 SER A C 1
ATOM 3272 O O . SER A 1 425 ? 17.134 8.046 -14.317 1.00 94.81 425 SER A O 1
ATOM 3274 N N . LEU A 1 426 ? 18.481 8.016 -12.507 1.00 95.94 426 LEU A N 1
ATOM 3275 C CA . LEU A 1 426 ? 18.708 6.566 -12.499 1.00 95.94 426 LEU A CA 1
ATOM 3276 C C . LEU A 1 426 ? 17.390 5.798 -12.343 1.00 95.94 426 LEU A C 1
ATOM 3278 O O . LEU A 1 426 ? 17.089 4.904 -13.127 1.00 95.94 426 LEU A O 1
ATOM 3282 N N . GLU A 1 427 ? 16.609 6.162 -11.324 1.00 94.75 427 GLU A N 1
ATOM 3283 C CA . GLU A 1 427 ? 15.386 5.453 -10.947 1.00 94.75 427 GLU A CA 1
ATOM 3284 C C . GLU A 1 427 ? 14.341 5.499 -12.065 1.00 94.75 427 GLU A C 1
ATOM 3286 O O . GLU A 1 427 ? 13.866 4.448 -12.484 1.00 94.75 427 GLU A O 1
ATOM 3291 N N . ALA A 1 428 ? 14.033 6.685 -12.604 1.00 96.19 428 ALA A N 1
ATOM 3292 C CA . ALA A 1 428 ? 13.043 6.813 -13.675 1.00 96.19 428 ALA A CA 1
ATOM 3293 C C . ALA A 1 428 ? 13.476 6.076 -14.956 1.00 96.19 428 ALA A C 1
ATOM 3295 O O . ALA A 1 428 ? 12.654 5.431 -15.603 1.00 96.19 428 ALA A O 1
ATOM 3296 N N . SER A 1 429 ? 14.769 6.119 -15.293 1.00 97.88 429 SER A N 1
ATOM 3297 C CA . SER A 1 429 ? 15.309 5.448 -16.484 1.00 97.88 429 SER A CA 1
ATOM 3298 C C . SER A 1 429 ? 15.270 3.926 -16.358 1.00 97.88 429 SER A C 1
ATOM 3300 O O . SER A 1 429 ? 14.837 3.231 -17.279 1.00 97.88 429 SER A O 1
ATOM 3302 N N . ALA A 1 430 ? 15.682 3.394 -15.203 1.00 97.56 430 ALA A N 1
ATOM 3303 C CA . ALA A 1 430 ? 15.627 1.962 -14.930 1.00 97.56 430 ALA A CA 1
ATOM 3304 C C . ALA A 1 430 ? 14.180 1.456 -14.880 1.00 97.56 430 ALA A C 1
ATOM 3306 O O . ALA A 1 430 ? 13.874 0.405 -15.439 1.00 97.56 430 ALA A O 1
ATOM 3307 N N . LEU A 1 431 ? 13.277 2.234 -14.287 1.00 96.75 431 LEU A N 1
ATOM 3308 C CA . LEU A 1 431 ? 11.860 1.911 -14.221 1.00 96.75 431 LEU A CA 1
ATOM 3309 C C . LEU A 1 431 ? 11.204 1.890 -15.612 1.00 96.75 431 LEU A C 1
ATOM 3311 O O . LEU A 1 431 ? 10.483 0.940 -15.914 1.00 96.75 431 LEU A O 1
ATOM 3315 N N . LEU A 1 432 ? 11.498 2.861 -16.491 1.00 98.19 432 LEU A N 1
ATOM 3316 C CA . LEU A 1 432 ? 11.004 2.837 -17.876 1.00 98.19 432 LEU A CA 1
ATOM 3317 C C . LEU A 1 432 ? 11.533 1.620 -18.644 1.00 98.19 432 LEU A C 1
ATOM 3319 O O . LEU A 1 432 ? 10.770 0.996 -19.375 1.00 98.19 432 LEU A O 1
ATOM 3323 N N . SER A 1 433 ? 12.798 1.229 -18.450 1.00 98.00 433 SER A N 1
ATOM 3324 C CA . SER A 1 433 ? 13.334 0.000 -19.059 1.00 98.00 433 SER A CA 1
ATOM 3325 C C . SER A 1 433 ? 12.499 -1.234 -18.683 1.00 98.00 433 SER A C 1
ATOM 3327 O O . SER A 1 433 ? 12.154 -2.039 -19.553 1.00 98.00 433 SER A O 1
ATOM 3329 N N . VAL A 1 434 ? 12.106 -1.355 -17.408 1.00 97.81 434 VAL A N 1
ATOM 3330 C CA . VAL A 1 434 ? 11.224 -2.441 -16.950 1.00 97.81 434 VAL A CA 1
ATOM 3331 C C . VAL A 1 434 ? 9.819 -2.299 -17.537 1.00 97.81 434 VAL A C 1
ATOM 3333 O O . VAL A 1 434 ? 9.247 -3.305 -17.950 1.00 97.81 434 VAL A O 1
ATOM 3336 N N . VAL A 1 435 ? 9.263 -1.084 -17.623 1.00 98.25 435 VAL A N 1
ATOM 3337 C CA . VAL A 1 435 ? 7.955 -0.854 -18.263 1.00 98.25 435 VAL A CA 1
ATOM 3338 C C . VAL A 1 435 ? 7.972 -1.357 -19.698 1.00 98.25 435 VAL A C 1
ATOM 3340 O O . VAL A 1 435 ? 7.118 -2.159 -20.041 1.00 98.25 435 VAL A O 1
ATOM 3343 N N . LEU A 1 436 ? 8.974 -0.992 -20.499 1.00 97.56 436 LEU A N 1
ATOM 3344 C CA . LEU A 1 436 ? 9.080 -1.428 -21.895 1.00 97.56 436 LEU A CA 1
ATOM 3345 C C . LEU A 1 436 ? 9.175 -2.958 -22.031 1.00 97.56 436 LEU A C 1
ATOM 3347 O O . LEU A 1 436 ? 8.548 -3.534 -22.917 1.00 97.56 436 LEU A O 1
ATOM 3351 N N . ASP A 1 437 ? 9.890 -3.634 -21.124 1.00 95.75 437 ASP A N 1
ATOM 3352 C CA . ASP A 1 437 ? 9.920 -5.106 -21.052 1.00 95.75 437 ASP A CA 1
ATOM 3353 C C . ASP A 1 437 ? 8.527 -5.715 -20.853 1.00 95.75 437 ASP A C 1
ATOM 3355 O O . ASP A 1 437 ? 8.128 -6.680 -21.514 1.00 95.75 437 ASP A O 1
ATOM 3359 N N . ARG A 1 4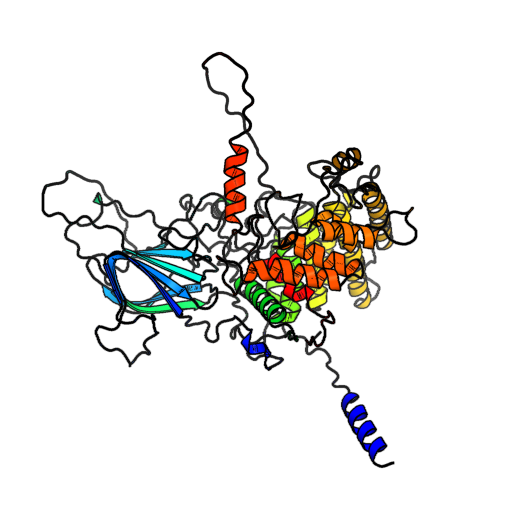38 ? 7.775 -5.145 -19.908 1.00 95.75 438 ARG A N 1
ATOM 3360 C CA . ARG A 1 438 ? 6.434 -5.612 -19.558 1.00 95.75 438 ARG A CA 1
ATOM 3361 C C . ARG A 1 438 ? 5.402 -5.221 -20.608 1.00 95.75 438 ARG A C 1
ATOM 3363 O O . ARG A 1 438 ? 4.530 -6.035 -20.885 1.00 95.75 438 ARG A O 1
ATOM 3370 N N . THR A 1 439 ? 5.553 -4.074 -21.264 1.00 95.69 439 THR A N 1
ATOM 3371 C CA . THR A 1 439 ? 4.753 -3.662 -22.423 1.00 95.69 439 THR A CA 1
ATOM 3372 C C . THR A 1 439 ? 4.885 -4.666 -23.563 1.00 95.69 439 THR A C 1
ATOM 3374 O O . THR A 1 439 ? 3.866 -5.149 -24.046 1.00 95.69 439 THR A O 1
ATOM 3377 N N . MET A 1 440 ? 6.110 -5.062 -23.937 1.00 93.31 440 MET A N 1
ATOM 3378 C CA . MET A 1 440 ? 6.328 -6.104 -24.955 1.00 93.31 440 MET A CA 1
ATOM 3379 C C . MET A 1 440 ? 5.686 -7.441 -24.553 1.00 93.31 440 MET A C 1
ATOM 3381 O O . MET A 1 440 ? 5.153 -8.162 -25.390 1.00 93.31 440 MET A O 1
ATOM 3385 N N . THR A 1 441 ? 5.707 -7.783 -23.261 1.00 92.62 441 THR A N 1
ATOM 3386 C CA . THR A 1 441 ? 5.045 -8.998 -22.753 1.00 92.62 441 THR A CA 1
ATOM 3387 C C . THR A 1 441 ? 3.521 -8.912 -22.899 1.00 92.62 441 THR A C 1
ATOM 3389 O O . THR A 1 441 ? 2.909 -9.837 -23.425 1.00 92.62 441 THR A O 1
ATOM 3392 N N . LEU A 1 442 ? 2.914 -7.788 -22.504 1.00 92.81 442 LEU A N 1
ATOM 3393 C CA . LEU A 1 442 ? 1.475 -7.542 -22.660 1.00 92.81 442 LEU A CA 1
ATOM 3394 C C . LEU A 1 442 ? 1.048 -7.544 -24.134 1.00 92.81 442 LEU A C 1
ATOM 3396 O O . LEU A 1 442 ? 0.023 -8.130 -24.473 1.00 92.81 442 LEU A O 1
ATOM 3400 N N . ALA A 1 443 ? 1.852 -6.939 -25.013 1.00 90.00 443 ALA A N 1
ATOM 3401 C CA . ALA A 1 443 ? 1.607 -6.920 -26.451 1.00 90.00 443 ALA A CA 1
ATOM 3402 C C . ALA A 1 443 ? 1.615 -8.335 -27.053 1.00 90.00 443 ALA A C 1
ATOM 3404 O O . ALA A 1 443 ? 0.764 -8.651 -27.882 1.00 90.00 443 ALA A O 1
ATOM 3405 N N . ARG A 1 444 ? 2.527 -9.211 -26.602 1.00 87.75 444 ARG A N 1
ATOM 3406 C CA . ARG A 1 444 ? 2.535 -10.631 -26.995 1.00 87.75 444 ARG A CA 1
ATOM 3407 C C . ARG A 1 444 ? 1.270 -11.348 -26.534 1.00 87.75 444 ARG A C 1
ATOM 3409 O O . ARG A 1 444 ? 0.610 -11.946 -27.370 1.00 87.75 444 ARG A O 1
ATOM 3416 N N . TRP A 1 445 ? 0.869 -11.199 -25.268 1.00 87.88 445 TRP A N 1
ATOM 3417 C CA . TRP A 1 445 ? -0.369 -11.810 -24.759 1.00 87.88 445 TRP A CA 1
ATOM 3418 C C . TRP A 1 445 ? -1.630 -11.336 -25.495 1.00 87.88 445 TRP A C 1
ATOM 3420 O O . TRP A 1 445 ? -2.565 -12.111 -25.674 1.00 87.88 445 TRP A O 1
ATOM 3430 N N . LEU A 1 446 ? -1.675 -10.073 -25.933 1.00 84.88 446 LEU A N 1
ATOM 3431 C CA . LEU A 1 446 ? -2.761 -9.564 -26.779 1.00 84.88 446 LEU A CA 1
ATOM 3432 C C . LEU A 1 446 ? -2.711 -10.138 -28.202 1.00 84.88 446 LEU A C 1
ATOM 3434 O O . LEU A 1 446 ? -3.759 -10.427 -28.776 1.00 84.88 446 LEU A O 1
ATOM 3438 N N . GLY A 1 447 ? -1.507 -10.297 -28.758 1.00 72.50 447 GLY A N 1
ATOM 3439 C CA . GLY A 1 447 ? -1.279 -10.871 -30.085 1.00 72.50 447 GLY A CA 1
ATOM 3440 C C . GLY A 1 447 ? -1.561 -12.372 -30.171 1.00 72.50 447 GLY A C 1
ATOM 3441 O O . GLY A 1 447 ? -1.956 -12.842 -31.230 1.00 72.50 447 GLY A O 1
ATOM 3442 N N . ASP A 1 448 ? -1.424 -13.105 -29.066 1.00 56.88 448 ASP A N 1
ATOM 3443 C CA . ASP A 1 448 ? -1.733 -14.539 -28.994 1.00 56.88 448 ASP A CA 1
ATOM 3444 C C . ASP A 1 448 ? -3.254 -14.820 -28.960 1.00 56.88 448 ASP A C 1
ATOM 3446 O O . ASP A 1 448 ? -3.673 -15.958 -29.156 1.00 56.88 448 ASP A O 1
ATOM 3450 N N . ASN A 1 449 ? -4.087 -13.787 -28.755 1.00 53.75 449 ASN A N 1
ATOM 3451 C CA . ASN A 1 449 ? -5.541 -13.902 -28.593 1.00 53.75 449 ASN A CA 1
ATOM 3452 C C . ASN A 1 449 ? -6.379 -13.265 -29.722 1.00 53.75 449 ASN A C 1
ATOM 3454 O O . ASN A 1 449 ? -7.603 -13.323 -29.634 1.00 53.75 449 ASN A O 1
ATOM 3458 N N . ASN A 1 450 ? -5.784 -12.662 -30.765 1.00 47.62 450 ASN A N 1
ATOM 3459 C CA . ASN A 1 450 ? -6.548 -11.980 -31.822 1.00 47.62 450 ASN A CA 1
ATOM 3460 C C . ASN A 1 450 ? -6.038 -12.240 -33.251 1.00 47.62 450 ASN A C 1
ATOM 3462 O O . ASN A 1 450 ? -4.843 -12.239 -33.531 1.00 47.62 450 ASN A O 1
ATOM 3466 N N . ASP A 1 451 ? -7.026 -12.375 -34.136 1.00 48.28 451 ASP A N 1
ATOM 3467 C CA . ASP A 1 451 ? -7.122 -12.710 -35.568 1.00 48.28 451 ASP A CA 1
ATOM 3468 C C . ASP A 1 451 ? -6.230 -11.916 -36.564 1.00 48.28 451 ASP A C 1
ATOM 3470 O O . ASP A 1 451 ? -6.656 -11.537 -37.653 1.00 48.28 451 ASP A O 1
ATOM 3474 N N . GLY A 1 452 ? -4.986 -11.582 -36.206 1.00 48.09 452 GLY A N 1
ATOM 3475 C CA . GLY A 1 452 ? -4.018 -10.930 -37.102 1.00 48.09 452 GLY A CA 1
ATOM 3476 C C . GLY A 1 452 ? -4.319 -9.467 -37.478 1.00 48.09 452 GLY A C 1
ATOM 3477 O O . GLY A 1 452 ? -3.572 -8.881 -38.260 1.00 48.09 452 GLY A O 1
ATOM 3478 N N . THR A 1 453 ? -5.372 -8.852 -36.925 1.00 45.88 453 THR A N 1
ATOM 3479 C CA . THR A 1 453 ? -5.854 -7.511 -37.323 1.00 45.88 453 THR A CA 1
ATOM 3480 C C . THR A 1 453 ? -5.557 -6.390 -36.320 1.00 45.88 453 THR A C 1
ATOM 3482 O O . THR A 1 453 ? -5.565 -5.215 -36.693 1.00 45.88 453 THR A O 1
ATOM 3485 N N . THR A 1 454 ? -5.208 -6.701 -35.069 1.00 52.09 454 THR A N 1
ATOM 3486 C CA . THR A 1 454 ? -4.681 -5.697 -34.133 1.00 52.09 454 THR A CA 1
ATOM 3487 C C . THR A 1 454 ? -3.190 -5.518 -34.380 1.00 52.09 454 THR A C 1
ATOM 3489 O O . THR A 1 454 ? -2.407 -6.438 -34.150 1.00 52.09 454 THR A O 1
ATOM 3492 N N . HIS A 1 455 ? -2.814 -4.338 -34.881 1.00 47.47 455 HIS A N 1
ATOM 3493 C CA . HIS A 1 455 ? -1.433 -3.920 -35.121 1.00 47.47 455 HIS A CA 1
ATOM 3494 C C . HIS A 1 455 ? -0.485 -4.412 -34.008 1.00 47.47 455 HIS A C 1
ATOM 3496 O O . HIS A 1 455 ? -0.812 -4.317 -32.825 1.00 47.47 455 HIS A O 1
ATOM 3502 N N . ARG A 1 456 ? 0.710 -4.879 -34.393 1.00 56.94 456 ARG A N 1
ATOM 3503 C CA . ARG A 1 456 ? 1.911 -4.935 -33.542 1.00 56.94 456 ARG A CA 1
ATOM 3504 C C . ARG A 1 456 ? 2.708 -3.641 -33.779 1.00 56.94 456 ARG A C 1
ATOM 3506 O O . ARG A 1 456 ? 3.608 -3.670 -34.620 1.00 56.94 456 ARG A O 1
ATOM 3513 N N . PRO A 1 457 ? 2.410 -2.489 -33.148 1.00 55.19 457 PRO A N 1
ATOM 3514 C CA . PRO A 1 457 ? 3.361 -1.397 -33.185 1.00 55.19 457 PRO A CA 1
ATOM 3515 C C . PRO A 1 457 ? 4.553 -1.760 -32.292 1.00 55.19 457 PRO A C 1
ATOM 3517 O O . PRO A 1 457 ? 4.392 -2.303 -31.203 1.00 55.19 457 PRO A O 1
ATOM 3520 N N . ASP A 1 458 ? 5.741 -1.392 -32.751 1.00 62.28 458 ASP A N 1
ATOM 3521 C CA . ASP A 1 458 ? 6.783 -0.846 -31.883 1.00 62.28 458 ASP A CA 1
ATOM 3522 C C . ASP A 1 458 ? 7.582 -1.785 -30.966 1.00 62.28 458 ASP A C 1
ATOM 3524 O O . ASP A 1 458 ? 8.459 -1.282 -30.271 1.00 62.28 458 ASP A O 1
ATOM 3528 N N . ASP A 1 459 ? 7.440 -3.117 -31.027 1.00 75.25 459 ASP A N 1
ATOM 3529 C CA . ASP A 1 459 ? 8.343 -4.052 -30.309 1.00 75.25 459 ASP A CA 1
ATOM 3530 C C . ASP A 1 459 ? 9.829 -3.718 -30.567 1.00 75.25 459 ASP A C 1
ATOM 3532 O O . ASP A 1 459 ? 10.651 -3.696 -29.648 1.00 75.25 459 ASP A O 1
ATOM 3536 N N . TYR A 1 460 ? 10.166 -3.371 -31.815 1.00 81.06 460 TYR A N 1
ATOM 3537 C CA . TYR A 1 460 ? 11.506 -2.916 -32.192 1.00 81.06 460 TYR A CA 1
ATOM 3538 C C . TYR A 1 460 ? 11.874 -1.558 -31.569 1.00 81.06 460 TYR A C 1
ATOM 3540 O O . TYR A 1 460 ? 12.995 -1.392 -31.089 1.00 81.06 460 TYR A O 1
ATOM 3548 N N . LEU A 1 461 ? 10.949 -0.593 -31.536 1.00 87.75 461 LEU A N 1
ATOM 3549 C CA . LEU A 1 461 ? 11.195 0.735 -30.961 1.00 87.75 461 LEU A CA 1
ATOM 3550 C C . LEU A 1 461 ? 11.328 0.673 -29.437 1.00 87.75 461 LEU A C 1
ATOM 3552 O O . LEU A 1 461 ? 12.219 1.308 -28.878 1.00 87.75 461 LEU A O 1
ATOM 3556 N N . TRP A 1 462 ? 10.506 -0.126 -28.758 1.00 93.38 462 TRP A N 1
ATOM 3557 C CA . TRP A 1 462 ? 10.612 -0.361 -27.320 1.00 93.38 462 TRP A CA 1
ATOM 3558 C C . TRP A 1 462 ? 11.901 -1.101 -26.970 1.00 93.38 462 TRP A C 1
ATOM 3560 O O . TRP A 1 462 ? 12.578 -0.721 -26.015 1.00 93.38 462 TRP A O 1
ATOM 3570 N N . ALA A 1 463 ? 12.296 -2.100 -27.765 1.00 93.31 463 ALA A N 1
ATOM 3571 C CA . ALA A 1 463 ? 13.584 -2.768 -27.602 1.00 93.31 463 ALA A CA 1
ATOM 3572 C C . ALA A 1 463 ? 14.763 -1.799 -27.809 1.00 93.31 463 ALA A C 1
ATOM 3574 O O . ALA A 1 463 ? 15.697 -1.790 -27.003 1.00 93.31 463 ALA A O 1
ATOM 3575 N N . ALA A 1 464 ? 14.707 -0.943 -28.834 1.00 93.94 464 ALA A N 1
ATOM 3576 C CA . ALA A 1 464 ? 15.730 0.066 -29.106 1.00 93.94 464 ALA A CA 1
ATOM 3577 C C . ALA A 1 464 ? 15.814 1.122 -27.990 1.00 93.94 464 ALA A C 1
ATOM 3579 O O . ALA A 1 464 ? 16.905 1.403 -27.490 1.00 93.94 464 ALA A O 1
ATOM 3580 N N . ALA A 1 465 ? 14.674 1.651 -27.539 1.00 96.19 465 ALA A N 1
ATOM 3581 C CA . ALA A 1 465 ? 14.589 2.585 -26.418 1.00 96.19 465 ALA A CA 1
ATOM 3582 C C . ALA A 1 465 ? 15.140 1.962 -25.130 1.00 96.19 465 ALA A C 1
ATOM 3584 O O . ALA A 1 465 ? 15.914 2.589 -24.406 1.00 96.19 465 ALA A O 1
ATOM 3585 N N . ARG A 1 466 ? 14.822 0.690 -24.868 1.00 96.38 466 ARG A N 1
ATOM 3586 C CA . ARG A 1 466 ? 15.366 -0.039 -23.723 1.00 96.38 466 ARG A CA 1
ATOM 3587 C C . ARG A 1 466 ? 16.882 -0.215 -23.816 1.00 96.38 466 ARG A C 1
ATOM 3589 O O . ARG A 1 466 ? 17.580 0.008 -22.828 1.00 96.38 466 ARG A O 1
ATOM 3596 N N . ALA A 1 467 ? 17.406 -0.567 -24.988 1.00 95.31 467 ALA A N 1
ATOM 3597 C CA . ALA A 1 467 ? 18.845 -0.674 -25.209 1.00 95.31 467 ALA A CA 1
ATOM 3598 C C . ALA A 1 467 ? 19.562 0.675 -25.011 1.00 95.31 467 ALA A C 1
ATOM 3600 O O . ALA A 1 467 ? 20.651 0.709 -24.436 1.00 95.31 467 ALA A O 1
ATOM 3601 N N . ALA A 1 468 ? 18.947 1.785 -25.429 1.00 96.44 468 ALA A N 1
ATOM 3602 C CA . ALA A 1 468 ? 19.444 3.131 -25.156 1.00 96.44 468 ALA A CA 1
ATOM 3603 C C . ALA A 1 468 ? 19.479 3.413 -23.644 1.00 96.44 468 ALA A C 1
ATOM 3605 O O . ALA A 1 468 ? 20.542 3.735 -23.110 1.00 96.44 468 ALA A O 1
ATOM 3606 N N . LEU A 1 469 ? 18.367 3.186 -22.935 1.00 97.69 469 LEU A N 1
ATOM 3607 C CA . LEU A 1 469 ? 18.281 3.358 -21.479 1.00 97.69 469 LEU A CA 1
ATOM 3608 C C . LEU A 1 469 ? 19.349 2.558 -20.733 1.00 97.69 469 LEU A C 1
ATOM 3610 O O . LEU A 1 469 ? 19.946 3.066 -19.790 1.00 97.69 469 LEU A O 1
ATOM 3614 N N . HIS A 1 470 ? 19.631 1.325 -21.163 1.00 95.88 470 HIS A N 1
ATOM 3615 C CA . HIS A 1 470 ? 20.680 0.507 -20.551 1.00 95.88 470 HIS A CA 1
ATOM 3616 C C . HIS A 1 470 ? 22.052 1.179 -20.654 1.00 95.88 470 HIS A C 1
ATOM 3618 O O . HIS A 1 470 ? 22.761 1.240 -19.652 1.00 95.88 470 HIS A O 1
ATOM 3624 N N . LYS A 1 471 ? 22.402 1.752 -21.814 1.00 94.12 471 LYS A N 1
ATOM 3625 C CA . LYS A 1 471 ? 23.657 2.505 -21.984 1.00 94.12 471 LYS A CA 1
ATOM 3626 C C . LYS A 1 471 ? 23.704 3.729 -21.067 1.00 94.12 471 LYS A C 1
ATOM 3628 O O . LYS A 1 471 ? 24.718 3.968 -20.416 1.00 94.12 471 LYS A O 1
ATOM 3633 N N . GLY A 1 472 ? 22.599 4.474 -20.984 1.00 95.25 472 GLY A N 1
ATOM 3634 C CA . GLY A 1 472 ? 22.479 5.629 -20.093 1.00 95.25 472 GLY A CA 1
ATOM 3635 C C . GLY A 1 472 ? 22.655 5.245 -18.622 1.00 95.25 472 GLY A C 1
ATOM 3636 O O . GLY A 1 472 ? 23.449 5.856 -17.911 1.00 95.25 472 GLY A O 1
ATOM 3637 N N . ILE A 1 473 ? 21.981 4.186 -18.167 1.00 95.81 473 ILE A N 1
ATOM 3638 C CA . ILE A 1 473 ? 22.074 3.674 -16.790 1.00 95.81 473 ILE A CA 1
ATOM 3639 C C . ILE A 1 473 ? 23.504 3.233 -16.479 1.00 95.81 473 ILE A C 1
ATOM 3641 O O . ILE A 1 473 ? 24.056 3.631 -15.460 1.00 95.81 473 ILE A O 1
ATOM 3645 N N . GLN A 1 474 ? 24.135 2.476 -17.378 1.00 93.25 474 GLN A N 1
ATOM 3646 C CA . GLN A 1 474 ? 25.515 2.013 -17.216 1.00 93.25 474 GLN A CA 1
ATOM 3647 C C . GLN A 1 474 ? 26.516 3.166 -17.080 1.00 93.25 474 GLN A C 1
ATOM 3649 O O . GLN A 1 474 ? 27.504 3.016 -16.363 1.00 93.25 474 GLN A O 1
ATOM 3654 N N . SER A 1 475 ? 26.248 4.325 -17.696 1.00 92.69 475 SER A N 1
ATOM 3655 C CA . SER A 1 475 ? 27.095 5.520 -17.556 1.00 92.69 475 SER A CA 1
ATOM 3656 C C . SER A 1 475 ? 27.095 6.127 -16.144 1.00 92.69 475 SER A C 1
ATOM 3658 O O . SER A 1 475 ? 27.991 6.898 -15.807 1.00 92.69 475 SER A O 1
ATOM 3660 N N . LEU A 1 476 ? 26.110 5.781 -15.304 1.00 94.00 476 LEU A N 1
ATOM 3661 C CA . LEU A 1 476 ? 26.009 6.241 -13.915 1.00 94.00 476 LEU A CA 1
ATOM 3662 C C . LEU A 1 476 ? 26.785 5.355 -12.929 1.00 94.00 476 LEU A C 1
ATOM 3664 O O . LEU A 1 476 ? 26.844 5.683 -11.742 1.00 94.00 476 LEU A O 1
ATOM 3668 N N . TYR A 1 477 ? 27.365 4.243 -13.387 1.00 93.25 477 TYR A N 1
ATOM 3669 C CA . TYR A 1 477 ? 28.103 3.309 -12.543 1.00 93.25 477 TYR A CA 1
ATOM 3670 C C . TYR A 1 477 ? 29.393 3.936 -11.999 1.00 93.25 477 TYR A C 1
ATOM 3672 O O . TYR A 1 477 ? 30.251 4.373 -12.762 1.00 93.25 477 TYR A O 1
ATOM 3680 N N . CYS A 1 478 ? 29.565 3.921 -10.677 1.00 91.19 478 CYS A N 1
ATOM 3681 C CA . CYS A 1 478 ? 30.787 4.358 -10.012 1.00 91.19 478 CYS A CA 1
ATOM 3682 C C . CYS A 1 478 ? 31.631 3.141 -9.583 1.00 91.19 478 CYS A C 1
ATOM 3684 O O . CYS A 1 478 ? 31.239 2.428 -8.650 1.00 91.19 478 CYS A O 1
ATOM 3686 N N . PRO A 1 479 ? 32.814 2.904 -10.192 1.00 88.75 479 PRO A N 1
ATOM 3687 C CA . PRO A 1 479 ? 33.646 1.738 -9.887 1.00 88.75 479 PRO A CA 1
ATOM 3688 C C . PRO A 1 479 ? 34.084 1.633 -8.422 1.00 88.75 479 PRO A C 1
ATOM 3690 O O . PRO A 1 479 ? 34.183 0.525 -7.911 1.00 88.75 479 PRO A O 1
ATOM 3693 N N . THR A 1 480 ? 34.299 2.764 -7.741 1.00 88.50 480 THR A N 1
ATOM 3694 C CA . THR A 1 480 ? 34.784 2.809 -6.349 1.00 88.50 480 THR A CA 1
ATOM 3695 C C . THR A 1 480 ? 33.760 2.293 -5.342 1.00 88.50 480 THR A C 1
ATOM 3697 O O . THR A 1 480 ? 34.116 1.619 -4.381 1.00 88.50 480 THR A O 1
ATOM 3700 N N . THR A 1 481 ? 32.479 2.609 -5.544 1.00 90.62 481 THR A N 1
ATOM 3701 C CA . THR A 1 481 ? 31.404 2.196 -4.621 1.00 90.62 481 THR A CA 1
ATOM 3702 C C . THR A 1 481 ? 30.663 0.953 -5.091 1.00 90.62 481 THR A C 1
ATOM 3704 O O . THR A 1 481 ? 29.858 0.406 -4.339 1.00 90.62 481 THR A O 1
ATOM 3707 N N . HIS A 1 482 ? 30.923 0.512 -6.326 1.00 92.06 482 HIS A N 1
ATOM 3708 C CA . HIS A 1 482 ? 30.200 -0.565 -6.996 1.00 92.06 482 HIS A CA 1
ATOM 3709 C C . HIS A 1 482 ? 28.689 -0.318 -7.115 1.00 92.06 482 HIS A C 1
ATOM 3711 O O . HIS A 1 482 ? 27.899 -1.261 -7.148 1.00 92.06 482 HIS A O 1
ATOM 3717 N N . LEU A 1 483 ? 28.278 0.949 -7.176 1.00 93.38 483 LEU A N 1
ATOM 3718 C CA . LEU A 1 483 ? 26.885 1.368 -7.275 1.00 93.38 483 LEU A CA 1
ATOM 3719 C C . LEU A 1 483 ? 26.724 2.451 -8.337 1.00 93.38 483 LEU A C 1
ATOM 3721 O O . LEU A 1 483 ? 27.671 3.138 -8.713 1.00 93.38 483 LEU A O 1
ATOM 3725 N N . HIS A 1 484 ? 25.496 2.597 -8.815 1.00 94.50 484 HIS A N 1
ATOM 3726 C CA . HIS A 1 484 ? 25.087 3.649 -9.730 1.00 94.50 484 HIS A CA 1
ATOM 3727 C C . HIS A 1 484 ? 24.705 4.907 -8.948 1.00 94.50 484 HIS A C 1
ATOM 3729 O O . HIS A 1 484 ? 23.952 4.837 -7.967 1.00 94.50 484 HIS A O 1
ATOM 3735 N N . ALA A 1 485 ? 25.206 6.055 -9.395 1.00 95.12 485 ALA A N 1
ATOM 3736 C CA . ALA A 1 485 ? 24.844 7.360 -8.859 1.00 95.12 485 ALA A CA 1
ATOM 3737 C C . ALA A 1 485 ? 23.379 7.709 -9.180 1.00 95.12 485 ALA A C 1
ATOM 3739 O O . ALA A 1 485 ? 22.820 7.257 -10.178 1.00 95.12 485 ALA A O 1
ATOM 3740 N N . ALA A 1 486 ? 22.743 8.541 -8.351 1.00 94.62 486 ALA A N 1
ATOM 3741 C CA . ALA A 1 486 ? 21.324 8.886 -8.491 1.00 94.62 486 ALA A CA 1
ATOM 3742 C C . ALA A 1 486 ? 20.977 9.561 -9.826 1.00 94.62 486 ALA A C 1
ATOM 3744 O O . ALA A 1 486 ? 19.844 9.450 -10.304 1.00 94.62 486 ALA A O 1
ATOM 3745 N N . ASN A 1 487 ? 21.928 10.316 -10.372 1.00 94.94 487 ASN A N 1
ATOM 3746 C CA . ASN A 1 487 ? 21.795 11.107 -11.585 1.00 94.94 487 ASN A CA 1
ATOM 3747 C C . ASN A 1 487 ? 23.180 11.505 -12.128 1.00 94.94 487 ASN A C 1
ATOM 3749 O O . ASN A 1 487 ? 24.206 11.232 -11.500 1.00 94.94 487 ASN A O 1
ATOM 3753 N N . LEU A 1 488 ? 23.206 12.193 -13.274 1.00 92.06 488 LEU A N 1
ATOM 3754 C CA . LEU A 1 488 ? 24.443 12.675 -13.908 1.00 92.06 488 LEU A CA 1
ATOM 3755 C C . LEU A 1 488 ? 25.225 13.714 -13.088 1.00 92.06 488 LEU A C 1
ATOM 3757 O O . LEU A 1 488 ? 26.416 13.903 -13.322 1.00 92.06 488 LEU A O 1
ATOM 3761 N N . VAL A 1 489 ? 24.578 14.435 -12.170 1.00 92.44 489 VAL A N 1
ATOM 3762 C CA . VAL A 1 489 ? 25.274 15.397 -11.302 1.00 92.44 489 VAL A CA 1
ATOM 3763 C C . VAL A 1 489 ? 26.068 14.641 -10.240 1.00 92.44 489 VAL A C 1
ATOM 3765 O O . VAL A 1 489 ? 27.244 14.923 -10.027 1.00 92.44 489 VAL A O 1
ATOM 3768 N N . GLU A 1 490 ? 25.452 13.635 -9.625 1.00 93.69 490 GLU A N 1
ATOM 3769 C CA . GLU A 1 490 ? 26.086 12.780 -8.622 1.00 93.69 490 GLU A CA 1
ATOM 3770 C C . GLU A 1 490 ? 27.140 11.850 -9.234 1.00 93.69 490 GLU A C 1
ATOM 3772 O O . GLU A 1 490 ? 28.151 11.584 -8.590 1.00 93.69 490 GLU A O 1
ATOM 3777 N N . SER A 1 491 ? 26.977 11.404 -10.486 1.00 91.62 491 SER A N 1
ATOM 3778 C CA . SER A 1 491 ? 27.990 10.560 -11.138 1.00 91.62 491 SER A CA 1
ATOM 3779 C C . SER A 1 491 ? 29.330 11.282 -11.309 1.00 91.62 491 SER A C 1
ATOM 3781 O O . SER A 1 491 ? 30.380 10.664 -11.147 1.00 91.62 491 SER A O 1
ATOM 3783 N N . ARG A 1 492 ? 29.315 12.606 -11.528 1.00 92.31 492 ARG A N 1
ATOM 3784 C CA . ARG A 1 492 ? 30.528 13.446 -11.611 1.00 92.31 492 ARG A CA 1
ATOM 3785 C C . ARG A 1 492 ? 31.287 13.561 -10.291 1.00 92.31 492 ARG A C 1
ATOM 3787 O O . ARG A 1 492 ? 32.429 14.008 -10.300 1.00 92.31 492 ARG A O 1
ATOM 3794 N N . ARG A 1 493 ? 30.663 13.200 -9.166 1.00 92.88 493 ARG A N 1
ATOM 3795 C CA . ARG A 1 493 ? 31.329 13.176 -7.859 1.00 92.88 493 ARG A CA 1
ATOM 3796 C C . ARG A 1 493 ? 32.132 11.896 -7.646 1.00 92.88 493 ARG A C 1
ATOM 3798 O O . ARG A 1 493 ? 33.016 11.900 -6.802 1.00 92.88 493 ARG A O 1
ATOM 3805 N N . CYS A 1 494 ? 31.899 10.827 -8.412 1.00 85.50 494 CYS A N 1
ATOM 3806 C CA . CYS A 1 494 ? 32.755 9.638 -8.371 1.00 85.50 494 CYS A CA 1
ATOM 3807 C C . CYS A 1 494 ? 34.223 10.045 -8.672 1.00 85.50 494 CYS A C 1
ATOM 3809 O O . CYS A 1 494 ? 34.443 10.779 -9.637 1.00 85.50 494 CYS A O 1
ATOM 3811 N N . PRO A 1 495 ? 35.232 9.620 -7.879 1.00 87.62 495 PRO A N 1
ATOM 3812 C CA . PRO A 1 495 ? 35.223 8.498 -6.938 1.00 87.62 495 PRO A CA 1
ATOM 3813 C C . PRO A 1 495 ? 34.881 8.834 -5.473 1.00 87.62 495 PRO A C 1
ATOM 3815 O O . PRO A 1 495 ? 35.103 7.972 -4.625 1.00 87.62 495 PRO A O 1
ATOM 3818 N N . ASP A 1 496 ? 34.356 10.025 -5.156 1.00 88.81 496 ASP A N 1
ATOM 3819 C CA . ASP A 1 496 ? 33.897 10.380 -3.800 1.00 88.81 496 ASP A CA 1
ATOM 3820 C C . ASP A 1 496 ? 32.930 9.300 -3.269 1.00 88.81 496 ASP A C 1
ATOM 3822 O O . ASP A 1 496 ? 31.870 9.088 -3.874 1.00 88.81 496 ASP A O 1
ATOM 3826 N N . PRO A 1 497 ? 33.259 8.585 -2.175 1.00 81.56 497 PRO A N 1
ATOM 3827 C CA . PRO A 1 497 ? 32.381 7.557 -1.623 1.00 81.56 497 PRO A CA 1
ATOM 3828 C C . PRO A 1 497 ? 31.055 8.126 -1.089 1.00 81.56 497 PRO A C 1
ATOM 3830 O O . PRO A 1 497 ? 30.092 7.368 -0.974 1.00 81.56 497 PRO A O 1
ATOM 3833 N N . ASP A 1 498 ? 30.977 9.438 -0.837 1.00 84.62 498 ASP A N 1
ATOM 3834 C CA . ASP A 1 498 ? 29.793 10.130 -0.313 1.00 84.62 498 ASP A CA 1
ATOM 3835 C C . ASP A 1 498 ? 28.858 10.674 -1.413 1.00 84.62 498 ASP A C 1
ATOM 3837 O O . ASP A 1 498 ? 27.927 11.445 -1.131 1.00 84.62 498 ASP A O 1
ATOM 3841 N N . HIS A 1 499 ? 29.074 10.316 -2.685 1.00 90.50 499 HIS A N 1
ATOM 3842 C CA . HIS A 1 499 ? 28.089 10.610 -3.728 1.00 90.50 499 HIS A CA 1
ATOM 3843 C C . HIS A 1 499 ? 26.778 9.852 -3.468 1.00 90.50 499 HIS A C 1
ATOM 3845 O O . HIS A 1 499 ? 26.750 8.739 -2.931 1.00 90.50 499 HIS A O 1
ATOM 3851 N N . LEU A 1 500 ? 25.653 10.447 -3.861 1.00 93.12 500 LEU A N 1
ATOM 3852 C CA . LEU A 1 500 ? 24.356 9.823 -3.638 1.00 93.12 500 LEU A CA 1
ATOM 3853 C C . LEU A 1 500 ? 24.162 8.639 -4.597 1.00 93.12 500 LEU A C 1
ATOM 3855 O O . LEU A 1 500 ? 23.836 8.817 -5.769 1.00 93.12 500 LEU A O 1
ATOM 3859 N N . ALA A 1 501 ? 24.283 7.427 -4.063 1.00 93.75 501 ALA A N 1
ATOM 3860 C CA . ALA A 1 501 ? 23.899 6.181 -4.724 1.00 93.75 501 ALA A CA 1
ATOM 3861 C C . ALA A 1 501 ? 22.628 5.609 -4.056 1.00 93.75 501 ALA A C 1
ATOM 3863 O O . ALA A 1 501 ? 22.730 5.018 -2.973 1.00 93.75 501 ALA A O 1
ATOM 3864 N N . PRO A 1 502 ? 21.432 5.797 -4.651 1.00 94.50 502 PRO A N 1
ATOM 3865 C CA . PRO A 1 502 ? 20.150 5.501 -4.013 1.00 94.50 502 PRO A CA 1
ATOM 3866 C C . PRO A 1 502 ? 19.882 3.993 -3.954 1.00 94.50 502 PRO A C 1
ATOM 3868 O O . PRO A 1 502 ? 20.270 3.257 -4.866 1.00 94.50 502 PRO A O 1
ATOM 3871 N N . GLN A 1 503 ? 19.189 3.539 -2.911 1.00 94.94 503 GLN A N 1
ATOM 3872 C CA . GLN A 1 503 ? 18.793 2.142 -2.727 1.00 94.94 503 GLN A CA 1
ATOM 3873 C C . GLN A 1 503 ? 17.813 1.709 -3.826 1.00 94.94 503 GLN A C 1
ATOM 3875 O O . GLN A 1 503 ? 18.100 0.776 -4.577 1.00 94.94 503 GLN A O 1
ATOM 3880 N N . ALA A 1 504 ? 16.702 2.436 -3.983 1.00 92.38 504 ALA A N 1
ATOM 3881 C CA . ALA A 1 504 ? 15.654 2.109 -4.948 1.00 92.38 504 ALA A CA 1
ATOM 3882 C C . ALA A 1 504 ? 16.157 2.166 -6.400 1.00 92.38 504 ALA A C 1
ATOM 3884 O O . ALA A 1 504 ? 15.884 1.263 -7.188 1.00 92.38 504 ALA A O 1
ATOM 3885 N N . GLY A 1 505 ? 16.948 3.184 -6.758 1.00 94.62 505 GLY A N 1
ATOM 3886 C CA . GLY A 1 505 ? 17.491 3.318 -8.115 1.00 94.62 505 GLY A CA 1
ATOM 3887 C C . GLY A 1 505 ? 18.441 2.176 -8.499 1.00 94.62 505 GLY A C 1
ATOM 3888 O O . GLY A 1 505 ? 18.339 1.634 -9.598 1.00 94.62 505 GLY A O 1
ATOM 3889 N N . ASN A 1 506 ? 19.323 1.754 -7.586 1.00 96.44 506 ASN A N 1
ATOM 3890 C CA . ASN A 1 506 ? 20.210 0.608 -7.818 1.00 96.44 506 ASN A CA 1
ATOM 3891 C C . ASN A 1 506 ? 19.445 -0.723 -7.846 1.00 96.44 506 ASN A C 1
ATOM 3893 O O . ASN A 1 506 ? 19.776 -1.607 -8.639 1.00 96.44 506 ASN A O 1
ATOM 3897 N N . ALA A 1 507 ? 18.400 -0.856 -7.025 1.00 95.56 507 ALA A N 1
ATOM 3898 C CA . ALA A 1 507 ? 17.505 -2.003 -7.075 1.00 95.56 507 ALA A CA 1
ATOM 3899 C C . ALA A 1 507 ? 16.801 -2.107 -8.440 1.00 95.56 507 ALA A C 1
ATOM 3901 O O . ALA A 1 507 ? 16.842 -3.162 -9.075 1.00 95.56 507 ALA A O 1
ATOM 3902 N N . TRP A 1 508 ? 16.247 -1.003 -8.951 1.00 95.75 508 TRP A N 1
ATOM 3903 C CA . TRP A 1 508 ? 15.646 -0.965 -10.285 1.00 95.75 508 TRP A CA 1
ATOM 3904 C C . TRP A 1 508 ? 16.649 -1.242 -11.404 1.00 95.75 508 TRP A C 1
ATOM 3906 O O . TRP A 1 508 ? 16.310 -1.963 -12.339 1.00 95.75 508 TRP A O 1
ATOM 3916 N N . ALA A 1 509 ? 17.888 -0.750 -11.310 1.00 96.12 509 ALA A N 1
ATOM 3917 C CA . ALA A 1 509 ? 18.929 -1.057 -12.295 1.00 96.12 509 ALA A CA 1
ATOM 3918 C C . ALA A 1 509 ? 19.224 -2.568 -12.377 1.00 96.12 509 ALA A C 1
ATOM 3920 O O . ALA A 1 509 ? 19.428 -3.105 -13.470 1.00 96.12 509 ALA A O 1
ATOM 3921 N N . LEU A 1 510 ? 19.208 -3.269 -11.236 1.00 94.31 510 LEU A N 1
ATOM 3922 C CA . LEU A 1 510 ? 19.335 -4.729 -11.185 1.00 94.31 510 LEU A CA 1
ATOM 3923 C C . LEU A 1 510 ? 18.114 -5.430 -11.787 1.00 94.31 510 LEU A C 1
ATOM 3925 O O . LEU A 1 510 ? 18.285 -6.323 -12.614 1.00 94.31 510 LEU A O 1
ATOM 3929 N N . ILE A 1 511 ? 16.901 -5.005 -11.421 1.00 93.75 511 ILE A N 1
ATOM 3930 C CA . ILE A 1 511 ? 15.643 -5.569 -11.944 1.00 93.75 511 ILE A CA 1
ATOM 3931 C C . ILE A 1 511 ? 15.539 -5.379 -13.466 1.00 93.75 511 ILE A C 1
ATOM 3933 O O . ILE A 1 511 ? 15.102 -6.283 -14.173 1.00 93.75 511 ILE A O 1
ATOM 3937 N N . ALA A 1 512 ? 15.989 -4.234 -13.982 1.00 94.56 512 ALA A N 1
ATOM 3938 C CA . ALA A 1 512 ? 16.020 -3.931 -15.411 1.00 94.56 512 ALA A CA 1
ATOM 3939 C C . ALA A 1 512 ? 17.022 -4.796 -16.199 1.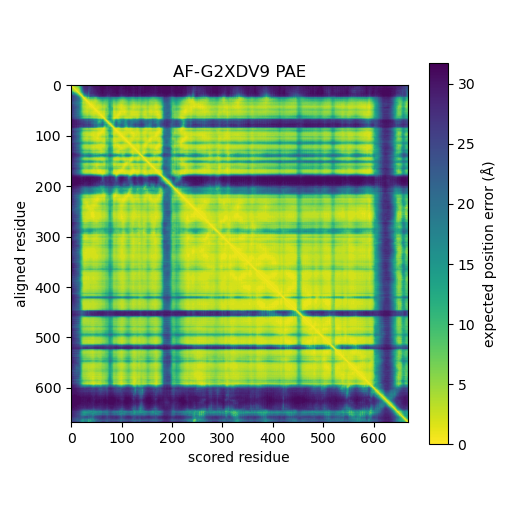00 94.56 512 ALA A C 1
ATOM 3941 O O . ALA A 1 512 ? 16.923 -4.880 -17.426 1.00 94.56 512 ALA A O 1
ATOM 3942 N N . GLY A 1 513 ? 17.991 -5.423 -15.517 1.00 92.38 513 GLY A N 1
ATOM 3943 C CA . GLY A 1 513 ? 19.140 -6.077 -16.147 1.00 92.38 513 GLY A CA 1
ATOM 394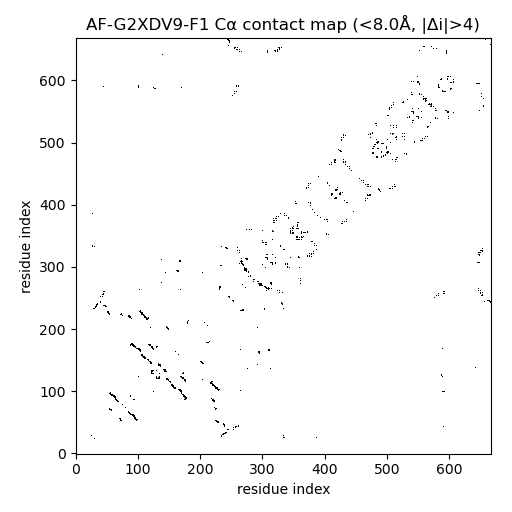4 C C . GLY A 1 513 ? 20.179 -5.087 -16.691 1.00 92.38 513 GLY A C 1
ATOM 3945 O O . GLY A 1 513 ? 21.031 -5.468 -17.487 1.00 92.38 513 GLY A O 1
ATOM 3946 N N . ALA A 1 514 ? 20.115 -3.820 -16.270 1.00 91.88 514 ALA A N 1
ATOM 3947 C CA . ALA A 1 514 ? 20.979 -2.731 -16.732 1.00 91.88 514 ALA A CA 1
ATOM 3948 C C . ALA A 1 514 ? 22.145 -2.430 -15.772 1.00 91.88 514 ALA A C 1
ATOM 3950 O O . ALA A 1 514 ? 22.984 -1.581 -16.055 1.00 91.88 514 ALA A O 1
ATOM 3951 N N . ALA A 1 515 ? 22.216 -3.123 -14.632 1.00 84.50 515 ALA A N 1
ATOM 3952 C CA . ALA A 1 515 ? 23.241 -2.886 -13.619 1.00 84.50 515 ALA A CA 1
ATOM 3953 C C . ALA A 1 515 ? 24.662 -3.277 -14.055 1.00 84.50 515 ALA A C 1
ATOM 3955 O O . ALA A 1 515 ? 25.613 -2.827 -13.420 1.00 84.50 515 ALA A O 1
ATOM 3956 N N . ALA A 1 516 ? 24.802 -4.120 -15.085 1.00 76.75 516 ALA A N 1
ATOM 3957 C CA . ALA A 1 516 ? 26.082 -4.663 -15.515 1.00 76.75 516 ALA A CA 1
ATOM 3958 C C . ALA A 1 516 ? 26.903 -3.647 -16.324 1.00 76.75 516 ALA A C 1
ATOM 3960 O O . ALA A 1 516 ? 26.449 -3.198 -17.374 1.00 76.75 516 ALA A O 1
ATOM 3961 N N . HIS A 1 517 ? 28.120 -3.326 -15.878 1.00 65.56 517 HIS A N 1
ATOM 3962 C CA . HIS A 1 517 ? 29.048 -2.481 -16.632 1.00 65.56 517 HIS A CA 1
ATOM 3963 C C . HIS A 1 517 ? 29.731 -3.267 -17.779 1.00 65.56 517 HIS A C 1
ATOM 3965 O O . HIS A 1 517 ? 30.268 -4.348 -17.516 1.00 65.56 517 HIS A O 1
ATOM 3971 N N . PRO A 1 518 ? 29.792 -2.737 -19.020 1.00 57.38 518 PRO A N 1
ATOM 3972 C CA . PRO A 1 518 ? 30.298 -3.459 -20.199 1.00 57.38 518 PRO A CA 1
ATOM 3973 C C . PRO A 1 518 ? 31.749 -3.958 -20.107 1.00 57.38 518 PRO A C 1
ATOM 3975 O O . PRO A 1 518 ? 32.103 -4.935 -20.756 1.00 57.38 518 PRO A O 1
ATOM 3978 N N . SER A 1 519 ? 32.598 -3.315 -19.299 1.00 57.53 519 SER A N 1
ATOM 3979 C CA . SER A 1 519 ? 34.009 -3.708 -19.121 1.00 57.53 519 SER A CA 1
ATOM 3980 C C . SER A 1 519 ? 34.253 -4.763 -18.026 1.00 57.53 519 SER A C 1
ATOM 3982 O O . SER A 1 519 ? 35.400 -5.098 -17.741 1.00 57.53 519 SER A O 1
ATOM 3984 N N . SER A 1 520 ? 33.201 -5.290 -17.390 1.00 55.91 520 SER A N 1
ATOM 3985 C CA . SER A 1 520 ? 33.282 -6.282 -16.309 1.00 55.91 520 SER A CA 1
ATOM 3986 C C . SER A 1 520 ? 32.821 -7.652 -16.814 1.00 55.91 520 SER A C 1
ATOM 3988 O O . SER A 1 520 ? 31.627 -7.900 -16.954 1.00 55.91 520 SER A O 1
ATOM 3990 N N . SER A 1 521 ? 33.760 -8.569 -17.065 1.00 49.28 521 SER A N 1
ATOM 3991 C CA . SER A 1 521 ? 33.484 -9.861 -17.712 1.00 49.28 521 SER A CA 1
ATOM 3992 C C . SER A 1 521 ? 32.768 -10.913 -16.847 1.00 49.28 521 SER A C 1
ATOM 3994 O O . SER A 1 521 ? 32.496 -11.997 -17.352 1.00 49.28 521 SER A O 1
ATOM 3996 N N . SER A 1 522 ? 32.420 -10.658 -15.574 1.00 47.50 522 SER A N 1
ATOM 3997 C CA . SER A 1 522 ? 31.690 -11.674 -14.776 1.00 47.50 522 SER A CA 1
ATOM 3998 C C . SER A 1 522 ? 31.006 -11.238 -13.466 1.00 47.50 522 SER A C 1
ATOM 4000 O O . SER A 1 522 ? 30.541 -12.106 -12.727 1.00 47.50 522 SER A O 1
ATOM 4002 N N . SER A 1 523 ? 30.901 -9.951 -13.100 1.00 55.31 523 SER A N 1
ATOM 4003 C CA . SER A 1 523 ? 30.554 -9.651 -11.691 1.00 55.31 523 SER A CA 1
ATOM 4004 C C . SER A 1 523 ? 29.794 -8.364 -11.373 1.00 55.31 523 SER A C 1
ATOM 4006 O O . SER A 1 523 ? 29.468 -8.167 -10.204 1.00 55.31 523 SER A O 1
ATOM 4008 N N . SER A 1 524 ? 29.415 -7.524 -12.339 1.00 68.44 524 SER A N 1
ATOM 4009 C CA . SER A 1 524 ? 28.822 -6.214 -12.018 1.00 68.44 524 SER A CA 1
ATOM 4010 C C . SER A 1 524 ? 27.437 -6.288 -11.330 1.00 68.44 524 SER A C 1
ATOM 4012 O O . SER A 1 524 ? 27.273 -5.681 -10.274 1.00 68.44 524 SER A O 1
ATOM 4014 N N . SER A 1 525 ? 26.487 -7.128 -11.771 1.00 84.00 525 SER A N 1
ATOM 4015 C CA . SER A 1 525 ? 25.186 -7.274 -11.071 1.00 84.00 525 SER A CA 1
ATOM 4016 C C . SER A 1 525 ? 25.321 -7.876 -9.664 1.00 84.00 525 SER A C 1
ATOM 4018 O O . SER A 1 525 ? 24.696 -7.419 -8.705 1.00 84.00 525 SER A O 1
ATOM 4020 N N . SER A 1 526 ? 26.185 -8.886 -9.503 1.00 86.19 526 SER A N 1
ATOM 4021 C CA . SER A 1 526 ? 26.468 -9.444 -8.177 1.00 86.19 526 SER A CA 1
ATOM 4022 C C . SER A 1 526 ? 27.231 -8.454 -7.292 1.00 86.19 526 SER A C 1
ATOM 4024 O O . SER A 1 526 ? 27.080 -8.515 -6.075 1.00 86.19 526 SER A O 1
ATOM 4026 N N . SER A 1 527 ? 28.054 -7.579 -7.871 1.00 90.06 527 SER A N 1
ATOM 4027 C CA . SER A 1 527 ? 28.813 -6.545 -7.166 1.00 90.06 527 SER A CA 1
ATOM 4028 C C . SER A 1 527 ? 27.886 -5.448 -6.640 1.00 90.06 527 SER A C 1
ATOM 4030 O O . SER A 1 527 ? 27.893 -5.215 -5.435 1.00 90.06 527 SER A O 1
ATOM 4032 N N . VAL A 1 528 ? 26.979 -4.916 -7.470 1.00 93.50 528 VAL A N 1
ATOM 4033 C CA . VAL A 1 528 ? 25.926 -3.967 -7.047 1.00 93.50 528 VAL A CA 1
ATOM 4034 C C . VAL A 1 528 ? 25.075 -4.570 -5.929 1.00 93.50 528 VAL A C 1
ATOM 4036 O O . VAL A 1 528 ? 24.868 -3.952 -4.888 1.00 93.50 528 VAL A O 1
ATOM 4039 N N . SER A 1 529 ? 24.645 -5.827 -6.081 1.00 94.25 529 SER A N 1
ATOM 4040 C CA . SER A 1 529 ? 23.899 -6.522 -5.029 1.00 94.25 529 SER A CA 1
ATOM 4041 C C . SER A 1 529 ? 24.712 -6.688 -3.733 1.00 94.25 529 SER A C 1
ATOM 4043 O O . SER A 1 529 ? 24.129 -6.638 -2.651 1.00 94.25 529 SER A O 1
ATOM 4045 N N . ARG A 1 530 ? 26.035 -6.907 -3.798 1.00 94.50 530 ARG A N 1
ATOM 4046 C CA . ARG A 1 530 ? 26.898 -6.986 -2.602 1.00 94.50 530 ARG A CA 1
ATOM 4047 C C . ARG A 1 530 ? 27.061 -5.618 -1.948 1.00 94.50 530 ARG A C 1
ATOM 4049 O O . ARG A 1 530 ? 26.956 -5.540 -0.729 1.00 94.50 530 ARG A O 1
ATOM 4056 N N . ALA A 1 531 ? 27.248 -4.571 -2.744 1.00 94.44 531 ALA A N 1
ATOM 4057 C CA . ALA A 1 531 ? 27.385 -3.199 -2.275 1.00 94.44 531 ALA A CA 1
ATOM 4058 C C . ALA A 1 531 ? 26.109 -2.681 -1.594 1.00 94.44 531 ALA A C 1
ATOM 4060 O O . ALA A 1 531 ? 26.196 -2.033 -0.555 1.00 94.44 531 ALA A O 1
ATOM 4061 N N . LEU A 1 532 ? 24.927 -3.042 -2.109 1.00 95.44 532 LEU A N 1
ATOM 4062 C CA . LEU A 1 532 ? 23.651 -2.808 -1.423 1.00 95.44 532 LEU A CA 1
ATOM 4063 C C . LEU A 1 532 ? 23.616 -3.522 -0.061 1.00 95.44 532 LEU A C 1
ATOM 4065 O O . LEU A 1 532 ? 23.457 -2.869 0.971 1.00 95.44 532 LEU A O 1
ATOM 4069 N N . SER A 1 533 ? 23.909 -4.830 -0.034 1.00 95.31 533 SER A N 1
ATOM 4070 C CA . SER A 1 533 ? 23.904 -5.603 1.217 1.00 95.31 533 SER A CA 1
ATOM 4071 C C . SER A 1 533 ? 24.949 -5.154 2.246 1.00 95.31 533 SER A C 1
ATOM 4073 O O . SER A 1 533 ? 24.756 -5.335 3.446 1.00 95.31 533 SER A O 1
ATOM 4075 N N . ALA A 1 534 ? 26.043 -4.529 1.801 1.00 94.56 534 ALA A N 1
ATOM 4076 C CA . ALA A 1 534 ? 27.087 -4.003 2.676 1.00 94.56 534 ALA A CA 1
ATOM 4077 C C . ALA A 1 534 ? 26.621 -2.800 3.517 1.00 94.56 534 ALA A C 1
ATOM 4079 O O . ALA A 1 534 ? 27.259 -2.471 4.512 1.00 94.56 534 ALA A O 1
ATOM 4080 N N . ARG A 1 535 ? 25.507 -2.153 3.147 1.00 92.50 535 ARG A N 1
ATOM 4081 C CA . ARG A 1 535 ? 24.948 -0.995 3.866 1.00 92.50 535 ARG A CA 1
ATOM 4082 C C . ARG A 1 535 ? 24.014 -1.378 5.010 1.00 92.50 535 ARG A C 1
ATOM 4084 O O . ARG A 1 535 ? 23.582 -0.500 5.753 1.00 92.50 535 ARG A O 1
ATOM 4091 N N . TRP A 1 536 ? 23.639 -2.649 5.130 1.00 93.81 536 TRP A N 1
ATOM 4092 C CA . TRP A 1 536 ? 22.587 -3.061 6.053 1.00 93.81 536 TRP A CA 1
ATOM 4093 C C . TRP A 1 536 ? 22.951 -2.828 7.513 1.00 93.81 536 TRP A C 1
ATOM 4095 O O . TRP A 1 536 ? 23.968 -3.300 8.018 1.00 93.81 536 TRP A O 1
ATOM 4105 N N . LEU A 1 537 ? 22.031 -2.184 8.216 1.00 91.00 537 LEU A N 1
ATOM 4106 C CA . LEU A 1 537 ? 22.041 -2.046 9.664 1.00 91.00 537 LEU A CA 1
ATOM 4107 C C . LEU A 1 537 ? 21.317 -3.239 10.295 1.00 91.00 537 LEU A C 1
ATOM 4109 O O . LEU A 1 537 ? 20.614 -3.950 9.579 1.00 91.00 537 LEU A O 1
ATOM 4113 N N . PRO A 1 538 ? 21.430 -3.484 11.614 1.00 88.94 538 PRO A N 1
ATOM 4114 C CA . PRO A 1 538 ? 20.718 -4.581 12.277 1.00 88.94 538 PRO A CA 1
ATOM 4115 C C . PRO A 1 538 ? 19.195 -4.553 12.093 1.00 88.94 538 PRO A C 1
ATOM 4117 O O . PRO A 1 538 ? 18.582 -5.609 12.028 1.00 88.94 538 PRO A O 1
ATOM 4120 N N . ALA A 1 539 ? 18.598 -3.365 11.971 1.00 85.81 539 ALA A N 1
ATOM 4121 C CA . ALA A 1 539 ? 17.154 -3.192 11.806 1.00 85.81 539 ALA A CA 1
ATOM 4122 C C . ALA A 1 539 ? 16.681 -3.196 10.338 1.00 85.81 539 ALA A C 1
ATOM 4124 O O . ALA A 1 539 ? 15.478 -3.162 10.099 1.00 85.81 539 ALA A O 1
ATOM 4125 N N . GLY A 1 540 ? 17.589 -3.216 9.352 1.00 90.44 540 GLY A N 1
ATOM 4126 C CA . GLY A 1 540 ? 17.216 -3.211 7.936 1.00 90.44 540 GLY A CA 1
ATOM 4127 C C . GLY A 1 540 ? 18.178 -2.462 7.017 1.00 90.44 540 GLY A C 1
ATOM 4128 O O . GLY A 1 540 ? 19.272 -2.055 7.417 1.00 90.44 540 GLY A O 1
ATOM 4129 N N . ALA A 1 541 ? 17.760 -2.282 5.765 1.00 91.12 541 ALA A N 1
ATOM 4130 C CA . ALA A 1 541 ? 18.533 -1.562 4.761 1.00 91.12 541 ALA A CA 1
ATOM 4131 C C . ALA A 1 541 ? 18.254 -0.046 4.835 1.00 91.12 541 ALA A C 1
ATOM 4133 O O . ALA A 1 541 ? 17.090 0.367 4.796 1.00 91.12 541 ALA A O 1
ATOM 4134 N N . PRO A 1 542 ? 19.291 0.801 4.972 1.00 89.38 542 PRO A N 1
ATOM 4135 C CA . PRO A 1 542 ? 19.117 2.245 4.927 1.00 89.38 542 PRO A CA 1
ATOM 4136 C C . PRO A 1 542 ? 18.897 2.724 3.490 1.00 89.38 542 PRO A C 1
ATOM 4138 O O . PRO A 1 542 ? 19.556 2.245 2.570 1.00 89.38 542 PRO A O 1
ATOM 4141 N N . ALA A 1 543 ? 18.035 3.732 3.328 1.00 88.19 543 ALA A N 1
ATOM 4142 C CA . ALA A 1 543 ? 17.787 4.408 2.056 1.00 88.19 543 ALA A CA 1
ATOM 4143 C C . ALA A 1 543 ? 18.527 5.764 2.016 1.00 88.19 543 ALA A C 1
ATOM 4145 O O . ALA A 1 543 ? 18.036 6.734 2.608 1.00 88.19 543 ALA A O 1
ATOM 4146 N N . PRO A 1 544 ? 19.692 5.892 1.343 1.00 90.06 544 PRO A N 1
ATOM 4147 C CA . PRO A 1 544 ? 20.432 7.158 1.268 1.00 90.06 544 PRO A CA 1
ATOM 4148 C C . PRO A 1 544 ? 19.619 8.317 0.676 1.00 90.06 544 PRO A C 1
ATOM 4150 O O . PRO A 1 544 ? 19.790 9.468 1.066 1.00 90.06 544 PRO A O 1
ATOM 4153 N N . GLU A 1 545 ? 18.684 8.018 -0.227 1.00 86.94 545 GLU A N 1
ATOM 4154 C CA . GLU A 1 545 ? 17.751 8.974 -0.828 1.00 86.94 545 GLU A CA 1
ATOM 4155 C C . GLU A 1 545 ? 16.734 9.555 0.167 1.00 86.94 545 GLU A C 1
ATOM 4157 O O . GLU A 1 545 ? 16.102 10.579 -0.117 1.00 86.94 545 GLU A O 1
ATOM 4162 N N . THR A 1 546 ? 16.585 8.921 1.334 1.00 83.75 546 THR A N 1
ATOM 4163 C CA . THR A 1 546 ? 15.694 9.344 2.416 1.00 83.75 546 THR A CA 1
ATOM 4164 C C . THR A 1 546 ? 16.413 9.209 3.767 1.00 83.75 546 THR A C 1
ATOM 4166 O O . THR A 1 546 ? 16.055 8.353 4.576 1.00 83.75 546 THR A O 1
ATOM 4169 N N . PRO A 1 547 ? 17.396 10.084 4.072 1.00 81.44 547 PRO A N 1
ATOM 4170 C CA . PRO A 1 547 ? 18.254 9.934 5.247 1.00 81.44 547 PRO A CA 1
ATOM 4171 C C . PRO A 1 547 ? 17.473 9.786 6.558 1.00 81.44 547 PRO A C 1
ATOM 4173 O O . PRO A 1 547 ? 16.521 10.537 6.813 1.00 81.44 547 PRO A O 1
ATOM 4176 N N . GLY A 1 548 ? 17.895 8.835 7.394 1.00 77.81 548 GLY A N 1
ATOM 4177 C CA . GLY A 1 548 ? 17.303 8.557 8.707 1.00 77.81 548 GLY A CA 1
ATOM 4178 C C . GLY A 1 548 ? 16.083 7.628 8.698 1.00 77.81 548 GLY A C 1
ATOM 4179 O O . GLY A 1 548 ? 15.531 7.384 9.770 1.00 77.81 548 GLY A O 1
ATOM 4180 N N . LEU A 1 549 ? 15.681 7.104 7.535 1.00 77.31 549 LEU A N 1
ATOM 4181 C CA . LEU A 1 549 ? 14.564 6.170 7.385 1.00 77.31 549 LEU A CA 1
ATOM 4182 C C . LEU A 1 549 ? 15.047 4.823 6.824 1.00 77.31 549 LEU A C 1
ATOM 4184 O O . LEU A 1 549 ? 15.739 4.770 5.808 1.00 77.31 549 LEU A O 1
ATOM 4188 N N . LEU A 1 550 ? 14.629 3.739 7.468 1.00 84.69 550 LEU A N 1
ATOM 4189 C CA . LEU A 1 550 ? 14.606 2.394 6.910 1.00 84.69 550 LEU A CA 1
ATOM 4190 C C . LEU A 1 550 ? 13.274 2.247 6.175 1.00 84.69 550 LEU A C 1
ATOM 4192 O O . LEU A 1 550 ? 12.214 2.252 6.806 1.00 84.69 550 LEU A O 1
ATOM 4196 N N . SER A 1 551 ? 13.328 2.182 4.845 1.00 86.31 551 SER A N 1
ATOM 4197 C CA . SER A 1 551 ? 12.149 2.209 3.977 1.00 86.31 551 SER A CA 1
ATOM 4198 C C . SER A 1 551 ? 11.784 0.788 3.527 1.00 86.31 551 SER A C 1
ATOM 4200 O O . SER A 1 551 ? 12.515 0.221 2.721 1.00 86.31 551 SER A O 1
ATOM 4202 N N . PRO A 1 552 ? 10.673 0.195 4.007 1.00 86.19 552 PRO A N 1
ATOM 4203 C CA . PRO A 1 552 ? 10.154 -1.074 3.513 1.00 86.19 552 PRO A CA 1
ATOM 4204 C C . PRO A 1 552 ? 9.918 -1.013 2.014 1.00 86.19 552 PRO A C 1
ATOM 4206 O O . PRO A 1 552 ? 10.232 -1.968 1.330 1.00 86.19 552 PRO A O 1
ATOM 4209 N N . LEU A 1 553 ? 9.469 0.129 1.492 1.00 85.25 553 LEU A N 1
ATOM 4210 C CA . LEU A 1 553 ? 9.312 0.343 0.061 1.00 85.25 553 LEU A CA 1
ATOM 4211 C C . LEU A 1 553 ? 10.621 0.105 -0.714 1.00 85.25 553 LEU A C 1
ATOM 4213 O O . LEU A 1 553 ? 10.661 -0.705 -1.638 1.00 85.25 553 LEU A O 1
ATOM 4217 N N . ALA A 1 554 ? 11.704 0.786 -0.331 1.00 89.56 554 ALA A N 1
ATOM 4218 C CA . ALA A 1 554 ? 12.990 0.630 -1.009 1.00 89.56 554 ALA A CA 1
ATOM 4219 C C . ALA A 1 554 ? 13.603 -0.760 -0.751 1.00 89.56 554 ALA A C 1
ATOM 4221 O O . ALA A 1 554 ? 14.151 -1.373 -1.667 1.00 89.56 554 ALA A O 1
ATOM 4222 N N . SER A 1 555 ? 13.428 -1.303 0.457 1.00 91.94 555 SER A N 1
ATOM 4223 C CA . SER A 1 555 ? 13.845 -2.664 0.806 1.00 91.94 555 SER A CA 1
ATOM 4224 C C . SER A 1 555 ? 13.087 -3.733 0.012 1.00 91.94 555 SER A C 1
ATOM 4226 O O . SER A 1 555 ? 13.692 -4.727 -0.375 1.00 91.94 555 SER A O 1
ATOM 4228 N N . SER A 1 556 ? 11.800 -3.542 -0.293 1.00 89.75 556 SER A N 1
ATOM 4229 C CA . SER A 1 556 ? 10.998 -4.447 -1.131 1.00 89.75 556 SER A CA 1
ATOM 4230 C C . SER A 1 556 ? 11.554 -4.535 -2.550 1.00 89.75 556 SER A C 1
ATOM 4232 O O . SER A 1 556 ? 11.658 -5.625 -3.116 1.00 89.75 556 SER A O 1
ATOM 4234 N N . LEU A 1 557 ? 11.992 -3.402 -3.102 1.00 91.44 557 LEU A N 1
ATOM 4235 C CA . LEU A 1 557 ? 12.693 -3.367 -4.384 1.00 91.44 557 LEU A CA 1
ATOM 4236 C C . LEU A 1 557 ? 14.058 -4.055 -4.289 1.00 91.44 557 LEU A C 1
ATOM 4238 O O . LEU A 1 557 ? 14.426 -4.819 -5.178 1.00 91.44 557 LEU A O 1
ATOM 4242 N N . GLU A 1 558 ? 14.804 -3.836 -3.205 1.00 93.75 558 GLU A N 1
ATOM 4243 C CA . GLU A 1 558 ? 16.102 -4.482 -2.991 1.00 93.75 558 GLU A CA 1
ATOM 4244 C C . GLU A 1 558 ? 15.992 -6.012 -2.853 1.00 93.75 558 GLU A C 1
ATOM 4246 O O . GLU A 1 558 ? 16.834 -6.734 -3.395 1.00 93.75 558 GLU A O 1
ATOM 4251 N N . LEU A 1 559 ? 14.924 -6.529 -2.231 1.00 91.25 559 LEU A N 1
ATOM 4252 C CA . LEU A 1 559 ? 14.612 -7.965 -2.224 1.00 91.25 559 LEU A CA 1
ATOM 4253 C C . LEU A 1 559 ? 14.511 -8.514 -3.652 1.00 91.25 559 LEU A C 1
ATOM 4255 O O . LEU A 1 559 ? 15.189 -9.486 -4.002 1.00 91.25 559 LEU A O 1
ATOM 4259 N N . ALA A 1 560 ? 13.702 -7.861 -4.492 1.00 89.44 560 ALA A N 1
ATOM 4260 C CA . ALA A 1 560 ? 13.536 -8.234 -5.894 1.00 89.44 560 ALA A CA 1
ATOM 4261 C C . ALA A 1 560 ? 14.847 -8.083 -6.689 1.00 89.44 560 ALA A C 1
ATOM 4263 O O . ALA A 1 560 ? 15.156 -8.897 -7.559 1.00 89.44 560 ALA A O 1
ATOM 4264 N N . ALA A 1 561 ? 15.670 -7.093 -6.350 1.00 92.00 561 ALA A N 1
ATOM 4265 C CA . ALA A 1 561 ? 16.973 -6.882 -6.964 1.00 92.00 561 ALA A CA 1
ATOM 4266 C C . ALA A 1 561 ? 17.977 -7.995 -6.624 1.00 92.00 561 ALA A C 1
ATOM 4268 O O . ALA A 1 561 ? 18.736 -8.434 -7.488 1.00 92.00 561 ALA A O 1
ATOM 4269 N N . HIS A 1 562 ? 17.982 -8.501 -5.389 1.00 92.38 562 HIS A N 1
ATOM 4270 C CA . HIS A 1 562 ? 18.806 -9.648 -4.998 1.00 92.38 562 HIS A CA 1
ATOM 4271 C C . HIS A 1 562 ? 18.389 -10.935 -5.700 1.00 92.38 562 HIS A C 1
ATOM 4273 O O . HIS A 1 562 ? 19.246 -11.692 -6.162 1.00 92.38 562 HIS A O 1
ATOM 4279 N N . ALA A 1 563 ? 17.085 -11.152 -5.836 1.00 86.94 563 ALA A N 1
ATOM 4280 C CA . ALA A 1 563 ? 16.520 -12.210 -6.660 1.00 86.94 563 ALA A CA 1
ATOM 4281 C C . ALA A 1 563 ? 16.990 -12.114 -8.124 1.00 86.94 563 ALA A C 1
ATOM 4283 O O . ALA A 1 563 ? 17.534 -13.084 -8.662 1.00 86.94 563 ALA A O 1
ATOM 4284 N N . ALA A 1 564 ? 16.867 -10.932 -8.739 1.00 87.75 564 ALA A N 1
ATOM 4285 C CA . ALA A 1 564 ? 17.329 -10.664 -10.103 1.00 87.75 564 ALA A CA 1
ATOM 4286 C C . ALA A 1 564 ? 18.848 -10.877 -10.260 1.00 87.75 564 ALA A C 1
ATOM 4288 O O . ALA A 1 564 ? 19.308 -11.401 -11.273 1.00 87.75 564 ALA A O 1
ATOM 4289 N N . ALA A 1 565 ? 19.627 -10.568 -9.220 1.00 88.81 565 ALA A N 1
ATOM 4290 C CA . ALA A 1 565 ? 21.068 -10.808 -9.159 1.00 88.81 565 ALA A CA 1
ATOM 4291 C C . ALA A 1 565 ? 21.457 -12.267 -8.841 1.00 88.81 565 ALA A C 1
ATOM 4293 O O . ALA A 1 565 ? 22.631 -12.530 -8.579 1.00 88.81 565 ALA A O 1
ATOM 4294 N N . ARG A 1 566 ? 20.502 -13.213 -8.829 1.00 88.25 566 ARG A N 1
ATOM 4295 C CA . ARG A 1 566 ? 20.706 -14.631 -8.468 1.00 88.25 566 ARG A CA 1
ATOM 4296 C C . ARG A 1 566 ? 21.272 -14.833 -7.051 1.00 88.25 566 ARG A C 1
ATOM 4298 O O . ARG A 1 566 ? 22.011 -15.780 -6.798 1.00 88.25 566 ARG A O 1
ATOM 4305 N N . ARG A 1 567 ? 20.904 -13.965 -6.102 1.00 89.31 567 ARG A N 1
ATOM 4306 C CA . ARG A 1 567 ? 21.290 -14.032 -4.677 1.00 89.31 567 ARG A CA 1
ATOM 4307 C C . ARG A 1 567 ? 20.060 -14.142 -3.758 1.00 89.31 567 ARG A C 1
ATOM 4309 O O . ARG A 1 567 ? 19.875 -13.292 -2.887 1.00 89.31 567 ARG A O 1
ATOM 4316 N N . PRO A 1 568 ? 19.230 -15.196 -3.882 1.00 85.19 568 PRO A N 1
ATOM 4317 C CA . PRO A 1 568 ? 18.007 -15.345 -3.084 1.00 85.19 568 PRO A CA 1
ATOM 4318 C C . PRO A 1 568 ? 18.262 -15.406 -1.571 1.00 85.19 568 PRO A C 1
ATOM 4320 O O . PRO A 1 568 ? 17.460 -14.908 -0.790 1.00 85.19 568 PRO A O 1
ATOM 4323 N N . ALA A 1 569 ? 19.414 -15.934 -1.142 1.00 89.12 569 ALA A N 1
ATOM 4324 C CA . ALA A 1 569 ? 19.801 -15.927 0.269 1.00 89.12 569 ALA A CA 1
ATOM 4325 C C . ALA A 1 569 ? 19.947 -14.502 0.835 1.00 89.12 569 ALA A C 1
ATOM 4327 O O . ALA A 1 569 ? 19.601 -14.265 1.989 1.00 89.12 569 ALA A O 1
ATOM 4328 N N . ALA A 1 570 ? 20.415 -13.543 0.024 1.00 91.00 570 ALA A N 1
ATOM 4329 C CA . ALA A 1 570 ? 20.470 -12.141 0.428 1.00 91.00 570 ALA A CA 1
ATOM 4330 C C . ALA A 1 570 ? 19.057 -11.549 0.545 1.00 91.00 570 ALA A C 1
ATOM 4332 O O . ALA A 1 570 ? 18.782 -10.839 1.505 1.00 91.00 570 ALA A O 1
ATOM 4333 N N . ALA A 1 571 ? 18.140 -11.899 -0.364 1.00 89.19 571 ALA A N 1
ATOM 4334 C CA . ALA A 1 571 ? 16.742 -11.489 -0.240 1.00 89.19 571 ALA A CA 1
ATOM 4335 C C . ALA A 1 571 ? 16.135 -11.989 1.087 1.00 89.19 571 ALA A C 1
ATOM 4337 O O . ALA A 1 571 ? 15.661 -11.192 1.890 1.00 89.19 571 ALA A O 1
ATOM 4338 N N . VAL A 1 572 ? 16.252 -13.284 1.398 1.00 88.44 572 VAL A N 1
ATOM 4339 C CA . VAL A 1 572 ? 15.740 -13.833 2.669 1.00 88.44 572 VAL A CA 1
ATOM 4340 C C . VAL A 1 572 ? 16.410 -13.180 3.886 1.00 88.44 572 VAL A C 1
ATOM 4342 O O . VAL A 1 572 ? 15.733 -12.878 4.867 1.00 88.44 572 VAL A O 1
ATOM 4345 N N . ALA A 1 573 ? 17.716 -12.904 3.828 1.00 91.88 573 ALA A N 1
ATOM 4346 C CA . ALA A 1 573 ? 18.433 -12.233 4.912 1.00 91.88 573 ALA A CA 1
ATOM 4347 C C . ALA A 1 573 ? 17.939 -10.796 5.155 1.00 91.88 573 ALA A C 1
ATOM 4349 O O . ALA A 1 573 ? 17.788 -10.398 6.310 1.00 91.88 573 ALA A O 1
ATOM 4350 N N . LEU A 1 574 ? 17.660 -10.028 4.096 1.00 91.94 574 LEU A N 1
ATOM 4351 C CA . LEU A 1 574 ? 17.059 -8.699 4.222 1.00 91.94 574 LEU A CA 1
ATOM 4352 C C . LEU A 1 574 ? 15.636 -8.789 4.771 1.00 91.94 574 LEU A C 1
ATOM 4354 O O . LEU A 1 574 ? 15.269 -7.995 5.636 1.00 91.94 574 LEU A O 1
ATOM 4358 N N . LEU A 1 575 ? 14.862 -9.778 4.318 1.00 89.62 575 LEU A N 1
ATOM 4359 C CA . LEU A 1 575 ? 13.496 -9.997 4.776 1.00 89.62 575 LEU A CA 1
ATOM 4360 C C . LEU A 1 575 ? 13.465 -10.264 6.285 1.00 89.62 575 LEU A C 1
ATOM 4362 O O . LEU A 1 575 ? 12.834 -9.523 7.034 1.00 89.62 575 LEU A O 1
ATOM 4366 N N . LEU A 1 576 ? 14.238 -11.247 6.750 1.00 90.50 576 LEU A N 1
ATOM 4367 C CA . LEU A 1 576 ? 14.363 -11.584 8.172 1.00 90.50 576 LEU A CA 1
ATOM 4368 C C . LEU A 1 576 ? 14.903 -10.437 9.026 1.00 90.50 576 LEU A C 1
ATOM 4370 O O . LEU A 1 576 ? 14.659 -10.412 10.225 1.00 90.50 576 LEU A O 1
ATOM 4374 N N . ARG A 1 577 ? 15.643 -9.500 8.436 1.00 90.88 577 ARG A N 1
ATOM 4375 C CA . ARG A 1 577 ? 16.214 -8.373 9.166 1.00 90.88 577 ARG A CA 1
ATOM 4376 C C . ARG A 1 577 ? 15.239 -7.205 9.280 1.00 90.88 577 ARG A C 1
ATOM 4378 O O . ARG A 1 577 ? 14.953 -6.730 10.373 1.00 90.88 577 ARG A O 1
ATOM 4385 N N . HIS A 1 578 ? 14.735 -6.751 8.138 1.00 90.38 578 HIS A N 1
ATOM 4386 C CA . HIS A 1 578 ? 13.925 -5.541 8.037 1.00 90.38 578 HIS A CA 1
ATOM 4387 C C . HIS A 1 578 ? 12.484 -5.794 8.488 1.00 90.38 578 HIS A C 1
ATOM 4389 O O . HIS A 1 578 ? 11.929 -5.009 9.255 1.00 90.38 578 HIS A O 1
ATOM 4395 N N . TRP A 1 579 ? 11.882 -6.920 8.094 1.00 90.88 579 TRP A N 1
ATOM 4396 C CA . TRP A 1 579 ? 10.492 -7.223 8.447 1.00 90.88 579 TRP A CA 1
ATOM 4397 C C . TRP A 1 579 ? 10.317 -7.756 9.858 1.00 90.88 579 TRP A C 1
ATOM 4399 O O . TRP A 1 579 ? 9.301 -7.459 10.478 1.00 90.88 579 TRP A O 1
ATOM 4409 N N . ALA A 1 580 ? 11.302 -8.472 10.403 1.00 89.38 580 ALA A N 1
ATOM 4410 C CA . ALA A 1 580 ? 11.258 -8.846 11.813 1.00 89.38 580 ALA A CA 1
ATOM 4411 C C . ALA A 1 580 ? 11.217 -7.605 12.706 1.00 89.38 580 ALA A C 1
ATOM 4413 O O . ALA A 1 580 ? 10.451 -7.558 13.660 1.00 89.38 580 ALA A O 1
ATOM 4414 N N . HIS A 1 581 ? 11.978 -6.564 12.355 1.00 88.62 581 HIS A N 1
ATOM 4415 C CA . HIS A 1 581 ? 11.943 -5.311 13.094 1.00 88.62 581 HIS A CA 1
ATOM 4416 C C . HIS A 1 581 ? 10.590 -4.592 12.954 1.00 88.62 581 HIS A C 1
ATOM 4418 O O . HIS A 1 581 ? 10.035 -4.151 13.955 1.00 88.62 581 HIS A O 1
ATOM 4424 N N . LEU A 1 582 ? 10.018 -4.530 11.745 1.00 86.50 582 LEU A N 1
ATOM 4425 C CA . LEU A 1 582 ? 8.677 -3.962 11.523 1.00 86.50 582 LEU A CA 1
ATOM 4426 C C . LEU A 1 582 ? 7.563 -4.698 12.277 1.00 86.50 582 LEU A C 1
ATOM 4428 O O . LEU A 1 582 ? 6.530 -4.096 12.561 1.00 86.50 582 LEU A O 1
ATOM 4432 N N . LEU A 1 583 ? 7.753 -5.988 12.547 1.00 88.44 583 LEU A N 1
ATOM 4433 C CA . LEU A 1 583 ? 6.766 -6.836 13.201 1.00 88.44 583 LEU A CA 1
ATOM 4434 C C . LEU A 1 583 ? 6.908 -6.824 14.730 1.00 88.44 583 LEU A C 1
ATOM 4436 O O . LEU A 1 583 ? 5.922 -6.623 15.438 1.00 88.44 583 LEU A O 1
ATOM 4440 N N . ASP A 1 584 ? 8.127 -7.044 15.227 1.00 88.75 584 ASP A N 1
ATOM 4441 C CA . ASP A 1 584 ? 8.395 -7.382 16.630 1.00 88.75 584 ASP A CA 1
ATOM 4442 C C . ASP A 1 584 ? 8.980 -6.232 17.454 1.00 88.75 584 ASP A C 1
ATOM 4444 O O . ASP A 1 584 ? 9.017 -6.328 18.682 1.00 88.75 584 ASP A O 1
ATOM 4448 N N . ALA A 1 585 ? 9.447 -5.142 16.833 1.00 85.31 585 ALA A N 1
ATOM 4449 C CA . ALA A 1 585 ? 10.055 -4.071 17.613 1.00 85.31 585 ALA A CA 1
ATOM 4450 C C . ALA A 1 585 ? 9.020 -3.322 18.485 1.00 85.31 585 ALA A C 1
ATOM 4452 O O . ALA A 1 585 ? 7.842 -3.207 18.120 1.00 85.31 585 ALA A O 1
ATOM 4453 N N . PRO A 1 586 ? 9.443 -2.772 19.642 1.00 83.31 586 PRO A N 1
ATOM 4454 C CA . PRO A 1 586 ? 8.549 -2.034 20.523 1.00 83.31 586 PRO A CA 1
ATOM 4455 C C . PRO A 1 586 ? 7.856 -0.881 19.796 1.00 83.31 586 PRO A C 1
ATOM 4457 O O . PRO A 1 586 ? 8.499 -0.032 19.176 1.00 83.31 586 PRO A O 1
ATOM 4460 N N . GLY A 1 587 ? 6.532 -0.826 19.912 1.00 80.50 587 GLY A N 1
ATOM 4461 C CA . GLY A 1 587 ? 5.722 0.209 19.280 1.00 80.50 587 GLY A CA 1
ATOM 4462 C C . GLY A 1 587 ? 5.053 -0.201 17.966 1.00 80.50 587 GLY A C 1
ATOM 4463 O O . GLY A 1 587 ? 4.292 0.612 17.443 1.00 80.50 587 GLY A O 1
ATOM 4464 N N . PHE A 1 588 ? 5.292 -1.412 17.456 1.00 86.25 588 PHE A N 1
ATOM 4465 C CA . PHE A 1 588 ? 4.553 -1.989 16.327 1.00 86.25 588 PHE A CA 1
ATOM 4466 C C . PHE A 1 588 ? 3.444 -2.944 16.792 1.00 86.25 588 PHE A C 1
ATOM 4468 O O . PHE A 1 588 ? 3.330 -3.269 17.972 1.00 86.25 588 PHE A O 1
ATOM 4475 N N . THR A 1 589 ? 2.585 -3.365 15.863 1.00 85.31 589 THR A N 1
ATOM 4476 C CA . THR A 1 589 ? 1.316 -4.041 16.176 1.00 85.31 589 THR A CA 1
ATOM 4477 C C . THR A 1 589 ? 1.423 -5.559 16.320 1.00 85.31 589 THR A C 1
ATOM 4479 O O . THR A 1 589 ? 0.440 -6.181 16.726 1.00 85.31 589 THR A O 1
ATOM 4482 N N . ASN A 1 590 ? 2.561 -6.167 15.961 1.00 90.31 590 ASN A N 1
ATOM 4483 C CA . ASN A 1 590 ? 2.759 -7.622 15.828 1.00 90.31 590 ASN A CA 1
ATOM 4484 C C . ASN A 1 590 ? 1.840 -8.339 14.815 1.00 90.31 590 ASN A C 1
ATOM 4486 O O . ASN A 1 590 ? 1.832 -9.564 14.722 1.00 90.31 590 ASN A O 1
ATOM 4490 N N . SER A 1 591 ? 1.059 -7.578 14.056 1.00 91.50 591 SER A N 1
ATOM 4491 C CA . SER A 1 591 ? -0.062 -8.091 13.261 1.00 91.50 591 SER A CA 1
ATOM 4492 C C . SER A 1 591 ? -0.090 -7.519 11.853 1.00 91.50 591 SER A C 1
ATOM 4494 O O . SER A 1 591 ? -0.521 -8.183 10.920 1.00 91.50 591 SER A O 1
ATOM 4496 N N . THR A 1 592 ? 0.431 -6.306 11.687 1.00 91.69 592 THR A N 1
ATOM 4497 C CA . THR A 1 592 ? 0.542 -5.598 10.414 1.00 91.69 592 THR A CA 1
ATOM 4498 C C . THR A 1 592 ? 1.914 -4.947 10.303 1.00 91.69 592 THR A C 1
ATOM 4500 O O . THR A 1 592 ? 2.602 -4.740 11.303 1.00 91.69 592 THR A O 1
ATOM 4503 N N . LEU A 1 593 ? 2.303 -4.572 9.090 1.00 89.62 593 LEU A N 1
ATOM 4504 C CA . LEU A 1 593 ? 3.615 -4.012 8.794 1.00 89.62 593 LEU A CA 1
ATOM 4505 C C . LEU A 1 593 ? 3.539 -2.490 8.644 1.00 89.62 593 LEU A C 1
ATOM 4507 O O . LEU A 1 593 ? 2.632 -1.944 8.014 1.00 89.62 593 LEU A O 1
ATOM 4511 N N . ALA A 1 594 ? 4.497 -1.787 9.244 1.00 82.06 594 ALA A N 1
ATOM 4512 C CA . ALA A 1 594 ? 4.570 -0.334 9.163 1.00 82.06 594 ALA A CA 1
ATOM 4513 C C . ALA A 1 594 ? 5.288 0.143 7.896 1.00 82.06 594 ALA A C 1
ATOM 4515 O O . ALA A 1 594 ? 6.161 -0.528 7.359 1.00 82.06 594 ALA A O 1
ATOM 4516 N N . ALA A 1 595 ? 4.979 1.370 7.481 1.00 67.69 595 ALA A N 1
ATOM 4517 C CA . ALA A 1 595 ? 5.536 2.002 6.286 1.00 67.69 595 ALA A CA 1
ATOM 4518 C C . ALA A 1 595 ? 6.997 2.462 6.404 1.00 67.69 595 ALA A C 1
ATOM 4520 O O . ALA A 1 595 ? 7.583 2.942 5.438 1.00 67.69 595 ALA A O 1
ATOM 4521 N N . GLY A 1 596 ? 7.599 2.385 7.587 1.00 67.69 596 GLY A N 1
ATOM 4522 C CA . GLY A 1 596 ? 8.963 2.850 7.791 1.00 67.69 596 GLY A CA 1
ATOM 4523 C C . GLY A 1 596 ? 9.396 2.799 9.237 1.00 67.69 596 GLY A C 1
ATOM 4524 O O . GLY A 1 596 ? 8.559 2.792 10.135 1.00 67.69 596 GLY A O 1
ATOM 4525 N N . VAL A 1 597 ? 10.706 2.799 9.460 1.00 65.00 597 VAL A N 1
ATOM 4526 C CA . VAL A 1 597 ? 11.309 2.857 10.798 1.00 65.00 597 VAL A CA 1
ATOM 4527 C C . VAL A 1 597 ? 12.432 3.877 10.788 1.00 65.00 597 VAL A C 1
ATOM 4529 O O . VAL A 1 597 ? 13.168 3.990 9.811 1.00 65.00 597 VAL A O 1
ATOM 4532 N N . ALA A 1 598 ? 12.573 4.648 11.857 1.00 59.81 598 ALA A N 1
ATOM 4533 C CA . ALA A 1 598 ? 13.749 5.475 12.038 1.00 59.81 598 ALA A CA 1
ATOM 4534 C C . ALA A 1 598 ? 14.996 4.606 12.256 1.00 59.81 598 ALA A C 1
ATOM 4536 O O . ALA A 1 598 ? 14.942 3.555 12.890 1.00 59.81 598 ALA A O 1
ATOM 4537 N N . VAL A 1 599 ? 16.143 5.064 11.757 1.00 56.75 599 VAL A N 1
ATOM 4538 C CA . VAL A 1 599 ? 17.423 4.337 11.872 1.00 56.75 599 VAL A CA 1
ATOM 4539 C C . VAL A 1 599 ? 17.855 4.098 13.335 1.00 56.75 599 VAL A C 1
ATOM 4541 O O . VAL A 1 599 ? 18.627 3.182 13.598 1.00 56.75 599 VAL A O 1
ATOM 4544 N N . ASP A 1 60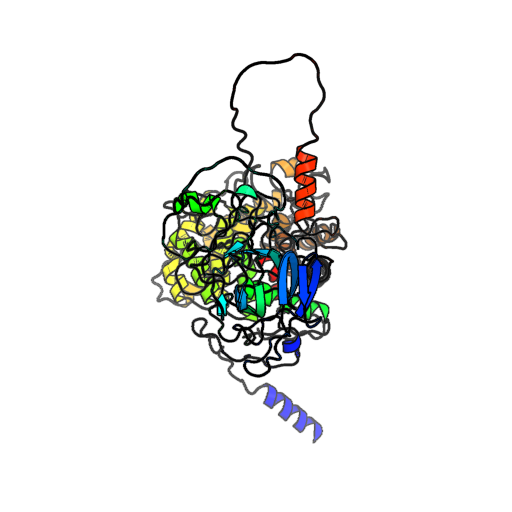0 ? 17.321 4.852 14.303 1.00 52.16 600 ASP A N 1
ATOM 4545 C CA . ASP A 1 600 ? 17.541 4.655 15.746 1.00 52.16 600 ASP A CA 1
ATOM 4546 C C . ASP A 1 600 ? 16.589 3.627 16.401 1.00 52.16 600 ASP A C 1
ATOM 4548 O O . ASP A 1 600 ? 16.504 3.558 17.628 1.00 52.16 600 ASP A O 1
ATOM 4552 N N . GLY A 1 601 ? 15.879 2.818 15.603 1.00 42.91 601 GLY A N 1
ATOM 4553 C CA . GLY A 1 601 ? 15.027 1.718 16.076 1.00 42.91 601 GLY A CA 1
ATOM 4554 C C . GLY A 1 601 ? 13.672 2.156 16.639 1.00 42.91 601 GLY A C 1
ATOM 4555 O O . GLY A 1 601 ? 12.967 1.357 17.250 1.00 42.91 601 GLY A O 1
ATOM 4556 N N . ARG A 1 602 ? 13.293 3.426 16.457 1.00 39.88 602 ARG A N 1
ATOM 4557 C CA . ARG A 1 602 ? 11.973 3.964 16.818 1.00 39.88 602 ARG A CA 1
ATOM 4558 C C . ARG A 1 602 ? 11.085 4.051 15.572 1.00 39.88 602 ARG A C 1
ATOM 4560 O O . ARG A 1 602 ? 11.580 4.184 14.458 1.00 39.88 602 ARG A O 1
ATOM 4567 N N . GLY A 1 603 ? 9.760 4.013 15.736 1.00 40.59 603 GLY A N 1
ATOM 4568 C CA . GLY A 1 603 ? 8.811 4.113 14.616 1.00 40.59 603 GLY A CA 1
ATOM 4569 C C . GLY A 1 603 ? 9.024 5.349 13.712 1.00 40.59 603 GLY A C 1
ATOM 4570 O O . GLY A 1 603 ? 9.729 6.291 14.087 1.00 40.59 603 GLY A O 1
ATOM 4571 N N . PRO A 1 604 ? 8.376 5.416 12.535 1.00 40.75 604 PRO A N 1
ATOM 4572 C CA . PRO A 1 604 ? 8.687 6.387 11.472 1.00 40.75 604 PRO A CA 1
ATOM 4573 C C . PRO A 1 604 ? 8.555 7.860 11.915 1.00 40.75 604 PRO A C 1
ATOM 4575 O O . PRO A 1 604 ? 9.187 8.757 11.354 1.00 40.75 604 PRO A O 1
ATOM 4578 N N . ARG A 1 605 ? 7.812 8.127 12.996 1.00 43.47 605 ARG A N 1
ATOM 4579 C CA . ARG A 1 605 ? 7.693 9.456 13.619 1.00 43.47 605 ARG A CA 1
ATOM 4580 C C . ARG A 1 605 ? 8.965 9.951 14.310 1.00 43.47 605 ARG A C 1
ATOM 4582 O O . ARG A 1 605 ? 9.183 11.159 14.365 1.00 43.47 605 ARG A O 1
ATOM 4589 N N . ALA A 1 606 ? 9.826 9.071 14.817 1.00 31.80 606 ALA A N 1
ATOM 4590 C CA . ALA A 1 606 ? 11.112 9.487 15.380 1.00 31.80 606 ALA A CA 1
ATOM 4591 C C . ALA A 1 606 ? 12.070 10.008 14.290 1.00 31.80 606 ALA A C 1
ATOM 4593 O O . ALA A 1 606 ? 12.781 10.991 14.513 1.00 31.80 606 ALA A O 1
ATOM 4594 N N . ALA A 1 607 ? 11.991 9.450 13.075 1.00 31.59 607 ALA A N 1
ATOM 4595 C CA . ALA A 1 607 ? 12.711 9.957 11.905 1.00 31.59 607 ALA A CA 1
ATOM 4596 C C . ALA A 1 607 ? 12.199 11.345 11.488 1.00 31.59 607 ALA A C 1
ATOM 4598 O O . ALA A 1 607 ? 12.993 12.239 11.182 1.00 31.59 607 ALA A O 1
ATOM 4599 N N . ALA A 1 608 ? 10.879 11.564 11.547 1.00 34.62 608 ALA A N 1
ATOM 4600 C CA . ALA A 1 608 ? 10.277 12.877 11.310 1.00 34.62 608 ALA A CA 1
ATOM 4601 C C . ALA A 1 608 ? 10.689 13.917 12.378 1.00 34.62 608 ALA A C 1
ATOM 4603 O O . ALA A 1 608 ? 11.005 15.057 12.032 1.00 34.62 608 ALA A O 1
ATOM 4604 N N . ARG A 1 609 ? 10.782 13.517 13.661 1.00 34.00 609 ARG A N 1
ATOM 4605 C CA . ARG A 1 609 ? 11.211 14.377 14.787 1.00 34.00 609 ARG A CA 1
ATOM 4606 C C . ARG A 1 609 ? 12.603 14.986 14.591 1.00 34.00 609 ARG A C 1
ATOM 4608 O O . ARG A 1 609 ? 12.774 16.181 14.822 1.00 34.00 609 ARG A O 1
ATOM 4615 N N . ARG A 1 610 ? 13.597 14.218 14.123 1.00 30.81 610 ARG A N 1
ATOM 4616 C CA . ARG A 1 610 ? 14.939 14.775 13.848 1.00 30.81 610 ARG A CA 1
ATOM 4617 C C . ARG A 1 610 ? 14.958 15.705 12.636 1.00 30.81 610 ARG A C 1
ATOM 4619 O O . ARG A 1 610 ? 15.741 16.647 12.629 1.00 30.81 610 ARG A O 1
ATOM 4626 N N . ARG A 1 611 ? 14.091 15.507 11.639 1.00 32.16 611 ARG A N 1
ATOM 4627 C CA . ARG A 1 611 ? 14.037 16.390 10.459 1.00 32.16 611 ARG A CA 1
ATOM 4628 C C . ARG A 1 611 ? 13.522 17.791 10.788 1.00 32.16 611 ARG A C 1
ATOM 4630 O O . ARG A 1 611 ? 14.086 18.753 10.275 1.00 32.16 611 ARG A O 1
ATOM 4637 N N . ALA A 1 612 ? 12.542 17.923 11.686 1.00 28.98 612 ALA A N 1
ATOM 4638 C CA . ALA A 1 612 ? 12.115 19.234 12.189 1.00 28.98 612 ALA A CA 1
ATOM 4639 C C . ALA A 1 612 ? 13.241 19.940 12.969 1.00 28.98 612 ALA A C 1
ATOM 4641 O O . ALA A 1 612 ? 13.421 21.149 12.846 1.00 28.98 612 ALA A O 1
ATOM 4642 N N . HIS A 1 613 ? 14.054 19.175 13.705 1.00 23.39 613 HIS A N 1
ATOM 4643 C CA . HIS A 1 613 ? 15.146 19.725 14.506 1.00 23.39 613 HIS A CA 1
ATOM 4644 C C . HIS A 1 613 ? 16.392 20.095 13.681 1.00 23.39 613 HIS A C 1
ATOM 4646 O O . HIS A 1 613 ? 17.009 21.126 13.934 1.00 23.39 613 HIS A O 1
ATOM 4652 N N . VAL A 1 614 ? 16.741 19.303 12.659 1.00 25.31 614 VAL A N 1
ATOM 4653 C CA . VAL A 1 614 ? 17.882 19.571 11.760 1.00 25.31 614 VAL A CA 1
ATOM 4654 C C . VAL A 1 614 ? 17.569 20.698 10.771 1.00 25.31 614 VAL A C 1
ATOM 4656 O O . VAL A 1 614 ? 18.459 21.483 10.445 1.00 25.31 614 VAL A O 1
ATOM 4659 N N . ALA A 1 615 ? 16.304 20.865 10.365 1.00 23.80 615 ALA A N 1
ATOM 4660 C CA . ALA A 1 615 ? 15.870 22.033 9.593 1.00 23.80 615 ALA A CA 1
ATOM 4661 C C . ALA A 1 615 ? 15.993 23.355 10.382 1.00 23.80 615 ALA A C 1
ATOM 4663 O O . ALA A 1 615 ? 16.060 24.420 9.771 1.00 23.80 615 ALA A O 1
ATOM 4664 N N . LEU A 1 616 ? 16.087 23.297 11.718 1.00 24.86 616 LEU A N 1
ATOM 4665 C CA . LEU A 1 616 ? 16.244 24.472 12.579 1.00 24.86 616 LEU A CA 1
ATOM 4666 C C . LEU A 1 616 ? 17.706 24.859 12.881 1.00 24.86 616 LEU A C 1
ATOM 4668 O O . LEU A 1 616 ? 17.937 25.902 13.488 1.00 24.86 616 LEU A O 1
ATOM 4672 N N . CYS A 1 617 ? 18.708 24.090 12.440 1.00 22.20 617 CYS A N 1
ATOM 4673 C CA . CYS A 1 617 ? 20.113 24.344 12.788 1.00 22.20 617 CYS A CA 1
ATOM 4674 C C . CYS A 1 617 ? 21.049 24.387 11.572 1.00 22.20 617 CYS A C 1
ATOM 4676 O O . CYS A 1 617 ? 22.032 23.658 11.498 1.00 22.20 617 CYS A O 1
ATOM 4678 N N . ARG A 1 618 ? 20.799 25.314 10.643 1.00 25.44 618 ARG A N 1
ATOM 4679 C CA . ARG A 1 618 ? 21.851 25.923 9.804 1.00 25.44 618 ARG A CA 1
ATOM 4680 C C . ARG A 1 618 ? 21.547 27.409 9.583 1.00 25.44 618 ARG A C 1
ATOM 4682 O O . ARG A 1 618 ? 21.223 27.835 8.483 1.00 25.44 618 ARG A O 1
ATOM 4689 N N . ARG A 1 619 ? 21.684 28.222 10.635 1.00 23.03 619 ARG A N 1
ATOM 4690 C CA . ARG A 1 619 ? 21.993 29.652 10.478 1.00 23.03 619 ARG A CA 1
ATOM 4691 C C . ARG A 1 619 ? 23.484 29.833 10.741 1.00 23.03 619 ARG A C 1
ATOM 4693 O O . ARG A 1 619 ? 23.930 29.750 11.882 1.00 23.03 619 ARG A O 1
ATOM 4700 N N . ARG A 1 620 ? 24.264 30.030 9.672 1.00 25.16 620 ARG A N 1
ATOM 4701 C CA . ARG A 1 620 ? 25.620 30.578 9.793 1.00 25.16 620 ARG A CA 1
ATOM 4702 C C . ARG A 1 620 ? 25.500 31.993 10.367 1.00 25.16 620 ARG A C 1
ATOM 4704 O O . ARG A 1 620 ? 24.688 32.782 9.893 1.00 25.16 620 ARG A O 1
ATOM 4711 N N . ARG A 1 621 ? 26.290 32.262 11.407 1.00 23.03 621 ARG A N 1
ATOM 4712 C CA . ARG A 1 621 ? 26.514 33.584 12.003 1.00 23.03 621 ARG A CA 1
ATOM 4713 C C . ARG A 1 621 ? 27.160 34.526 10.976 1.00 23.03 621 ARG A C 1
ATOM 4715 O O . ARG A 1 621 ? 28.071 34.106 10.269 1.00 23.03 621 ARG A O 1
ATOM 4722 N N . GLY A 1 622 ? 26.729 35.785 10.971 1.00 21.66 622 GLY A N 1
ATOM 4723 C CA . GLY A 1 622 ? 27.368 36.938 10.323 1.00 21.66 622 GLY A CA 1
ATOM 4724 C C . GLY A 1 622 ? 26.537 38.208 10.593 1.00 21.66 622 GLY A C 1
ATOM 4725 O O . GLY A 1 622 ? 25.318 38.069 10.668 1.00 21.66 622 GLY A O 1
ATOM 4726 N N . PRO A 1 623 ? 27.141 39.385 10.861 1.00 26.47 623 PRO A N 1
ATOM 4727 C CA . PRO A 1 623 ? 26.636 40.298 11.893 1.00 26.47 623 PRO A CA 1
ATOM 4728 C C . PRO A 1 623 ? 25.912 41.563 11.379 1.00 26.47 623 PRO A C 1
ATOM 4730 O O . PRO A 1 623 ? 26.108 41.984 10.247 1.00 26.47 623 PRO A O 1
ATOM 4733 N N . HIS A 1 624 ? 25.180 42.188 12.315 1.00 23.72 624 HIS A N 1
ATOM 4734 C CA . HIS A 1 624 ? 24.633 43.560 12.350 1.00 23.72 624 HIS A CA 1
ATOM 4735 C C . HIS A 1 624 ? 23.288 43.890 11.666 1.00 23.72 624 HIS A C 1
ATOM 4737 O O . HIS A 1 624 ? 23.083 43.644 10.486 1.00 23.72 624 HIS A O 1
ATOM 4743 N N . GLY A 1 625 ? 22.434 44.581 12.445 1.00 21.61 625 GLY A N 1
ATOM 4744 C CA . GLY A 1 625 ? 21.446 45.566 11.975 1.00 21.61 625 GLY A CA 1
ATOM 4745 C C . GLY A 1 625 ? 19.984 45.107 11.918 1.00 21.61 625 GLY A C 1
ATOM 4746 O O . GLY A 1 625 ? 19.628 44.260 11.114 1.00 21.61 625 GLY A O 1
ATOM 4747 N N . VAL A 1 626 ? 19.130 45.690 12.760 1.00 20.11 626 VAL A N 1
ATOM 4748 C CA . VAL A 1 626 ? 17.657 45.520 12.841 1.00 20.11 626 VAL A CA 1
ATOM 4749 C C . VAL A 1 626 ? 16.978 46.603 11.954 1.00 20.11 6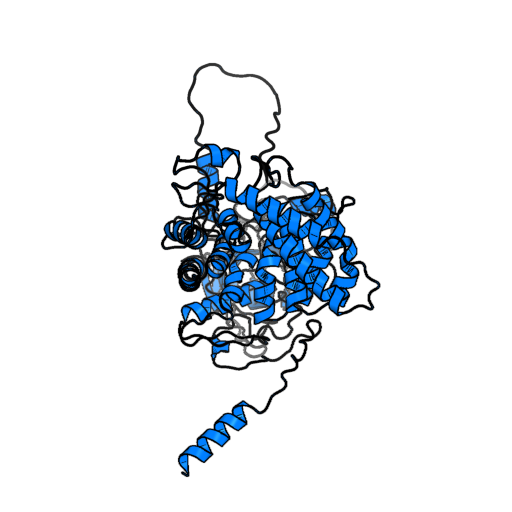26 VAL A C 1
ATOM 4751 O O . VAL A 1 626 ? 17.683 47.514 11.526 1.00 20.11 626 VAL A O 1
ATOM 4754 N N . PRO A 1 627 ? 15.639 46.661 11.813 1.00 31.78 627 PRO A N 1
ATOM 4755 C CA . PRO A 1 627 ? 14.709 45.852 11.009 1.00 31.78 627 PRO A CA 1
ATOM 4756 C C . PRO A 1 627 ? 14.085 46.666 9.841 1.00 31.78 627 PRO A C 1
ATOM 4758 O O . PRO A 1 627 ? 14.050 47.883 9.918 1.00 31.78 627 PRO A O 1
ATOM 4761 N N . ASP A 1 628 ? 13.487 46.034 8.819 1.00 21.86 628 ASP A N 1
ATOM 4762 C CA . ASP A 1 628 ? 12.290 46.623 8.185 1.00 21.86 628 ASP A CA 1
ATOM 4763 C C . ASP A 1 628 ? 11.521 45.684 7.241 1.00 21.86 628 ASP A C 1
ATOM 4765 O O . ASP A 1 628 ? 12.091 44.946 6.439 1.00 21.86 628 ASP A O 1
ATOM 4769 N N . GLY A 1 629 ? 10.193 45.765 7.362 1.00 21.53 629 GLY A N 1
ATOM 4770 C CA . GLY A 1 629 ? 9.256 45.883 6.242 1.00 21.53 629 GLY A CA 1
ATOM 4771 C C . GLY A 1 629 ? 9.165 44.772 5.194 1.00 21.53 629 GLY A C 1
ATOM 4772 O O . GLY A 1 629 ? 9.877 44.769 4.198 1.00 21.53 629 GLY A O 1
ATOM 4773 N N . ALA A 1 630 ? 8.145 43.924 5.350 1.00 25.72 630 ALA A N 1
ATOM 4774 C CA . ALA A 1 630 ? 7.302 43.392 4.272 1.00 25.72 630 ALA A CA 1
ATOM 4775 C C . ALA A 1 630 ? 7.976 43.040 2.924 1.00 25.72 630 ALA A C 1
ATOM 4777 O O . ALA A 1 630 ? 8.000 43.839 1.993 1.00 25.72 630 ALA A O 1
ATOM 4778 N N . ARG A 1 631 ? 8.343 41.764 2.746 1.00 20.59 631 ARG A N 1
ATOM 4779 C CA . ARG A 1 631 ? 8.267 41.077 1.442 1.00 20.59 631 ARG A CA 1
ATOM 4780 C C . ARG A 1 631 ? 8.045 39.583 1.655 1.00 20.59 631 ARG A C 1
ATOM 4782 O O . ARG A 1 631 ? 8.934 38.843 2.065 1.00 20.59 631 ARG A O 1
ATOM 4789 N N . ALA A 1 632 ? 6.822 39.149 1.368 1.00 26.05 632 ALA A N 1
ATOM 4790 C CA . ALA A 1 632 ? 6.432 37.751 1.284 1.00 26.05 632 ALA A CA 1
ATOM 4791 C C . ALA A 1 632 ? 7.156 37.075 0.102 1.00 26.05 632 ALA A C 1
ATOM 4793 O O . ALA A 1 632 ? 6.710 37.134 -1.042 1.00 26.05 632 ALA A O 1
ATOM 4794 N N . GLY A 1 633 ? 8.293 36.436 0.380 1.00 19.80 633 GLY A N 1
ATOM 4795 C CA . GLY A 1 633 ? 8.985 35.541 -0.545 1.00 19.80 633 GLY A CA 1
ATOM 4796 C C . GLY A 1 633 ? 8.474 34.110 -0.387 1.00 19.80 633 GLY A C 1
ATOM 4797 O O . GLY A 1 633 ? 8.692 33.475 0.643 1.00 19.80 633 GLY A O 1
ATOM 4798 N N . ARG A 1 634 ? 7.781 33.595 -1.409 1.00 22.17 634 ARG A N 1
ATOM 4799 C CA . ARG A 1 634 ? 7.308 32.204 -1.498 1.00 22.17 634 ARG A CA 1
ATOM 4800 C C . ARG A 1 634 ? 8.483 31.220 -1.462 1.00 22.17 634 ARG A C 1
ATOM 4802 O O . ARG A 1 634 ? 9.098 30.952 -2.489 1.00 22.17 634 ARG A O 1
ATOM 4809 N N . CYS A 1 635 ? 8.706 30.573 -0.324 1.00 18.50 635 CYS A N 1
ATOM 4810 C CA . CYS A 1 635 ? 9.422 29.300 -0.271 1.00 18.50 635 CYS A CA 1
ATOM 4811 C C . CYS A 1 635 ? 8.472 28.169 -0.702 1.00 18.50 635 CYS A C 1
ATOM 4813 O O . CYS A 1 635 ? 7.834 27.527 0.130 1.00 18.50 635 CYS A O 1
ATOM 4815 N N . ARG A 1 636 ? 8.370 27.904 -2.012 1.00 21.09 636 ARG A N 1
ATOM 4816 C CA . ARG A 1 636 ? 7.831 26.631 -2.527 1.00 21.09 636 ARG A CA 1
ATOM 4817 C C . ARG A 1 636 ? 8.871 25.531 -2.281 1.00 21.09 636 ARG A C 1
ATOM 4819 O O . ARG A 1 636 ? 9.631 25.160 -3.166 1.00 21.09 636 ARG A O 1
ATOM 4826 N N . GLY A 1 637 ? 8.929 25.045 -1.043 1.00 19.92 637 GLY A N 1
ATOM 4827 C CA . GLY A 1 637 ? 9.684 23.850 -0.675 1.00 19.92 637 GLY A CA 1
ATOM 4828 C C . GLY A 1 637 ? 8.933 22.594 -1.114 1.00 19.92 637 GLY A C 1
ATOM 4829 O O . GLY A 1 637 ? 7.768 22.417 -0.765 1.00 19.92 637 GLY A O 1
ATOM 4830 N N . GLY A 1 638 ? 9.603 21.731 -1.878 1.00 21.81 638 GLY A N 1
ATOM 4831 C CA . GLY A 1 638 ? 9.052 20.503 -2.447 1.00 21.81 638 GLY A CA 1
ATOM 4832 C C . GLY A 1 638 ? 8.260 19.651 -1.446 1.00 21.81 638 GLY A C 1
ATOM 4833 O O . GLY A 1 638 ? 8.774 19.170 -0.431 1.00 21.81 638 GLY A O 1
ATOM 4834 N N . ALA A 1 639 ? 6.993 19.422 -1.781 1.00 21.72 639 ALA A N 1
ATOM 4835 C CA . ALA A 1 639 ? 6.098 18.458 -1.147 1.00 21.72 639 ALA A CA 1
ATOM 4836 C C . ALA A 1 639 ? 6.249 17.039 -1.752 1.00 21.72 639 ALA A C 1
ATOM 4838 O O . ALA A 1 639 ? 5.317 16.248 -1.733 1.00 21.72 639 ALA A O 1
ATOM 4839 N N . GLY A 1 640 ? 7.411 16.710 -2.333 1.00 23.48 640 GLY A N 1
ATOM 4840 C CA . GLY A 1 640 ? 7.567 15.573 -3.256 1.00 23.48 640 GLY A CA 1
ATOM 4841 C C . GLY A 1 640 ? 8.088 14.245 -2.693 1.00 23.48 640 GLY A C 1
ATOM 4842 O O . GLY A 1 640 ? 8.291 13.332 -3.478 1.00 23.48 640 GLY A O 1
ATOM 4843 N N . ARG A 1 641 ? 8.343 14.107 -1.384 1.00 25.81 641 ARG A N 1
ATOM 4844 C CA . ARG A 1 641 ? 8.828 12.844 -0.763 1.00 25.81 641 ARG A CA 1
ATOM 4845 C C . ARG A 1 641 ? 8.296 12.650 0.663 1.00 25.81 641 ARG A C 1
ATOM 4847 O O . ARG A 1 641 ? 9.056 12.388 1.592 1.00 25.81 641 ARG A O 1
ATOM 4854 N N . ARG A 1 642 ? 7.004 12.915 0.864 1.00 31.06 642 ARG A N 1
ATOM 4855 C CA . ARG A 1 642 ? 6.340 12.901 2.183 1.00 31.06 642 ARG A CA 1
ATOM 4856 C C . ARG A 1 642 ? 5.140 11.942 2.194 1.00 31.06 642 ARG A C 1
ATOM 4858 O O . ARG A 1 642 ? 4.058 12.290 2.643 1.00 31.06 642 ARG A O 1
ATOM 4865 N N . GLY A 1 643 ? 5.318 10.761 1.611 1.00 28.36 643 GLY A N 1
ATOM 4866 C CA . GLY A 1 643 ? 4.418 9.616 1.743 1.00 28.36 643 GLY A CA 1
ATOM 4867 C C . GLY A 1 643 ? 5.202 8.511 2.434 1.00 28.36 643 GLY A C 1
ATOM 4868 O O . GLY A 1 643 ? 6.350 8.272 2.067 1.00 28.36 643 GLY A O 1
ATOM 4869 N N . VAL A 1 644 ? 4.671 7.954 3.518 1.00 36.81 644 VAL A N 1
ATOM 4870 C CA . VAL A 1 644 ? 5.258 6.784 4.177 1.00 36.81 644 VAL A CA 1
ATOM 4871 C C . VAL A 1 644 ? 4.225 5.687 3.941 1.00 36.81 644 VAL A C 1
ATOM 4873 O O . VAL A 1 644 ? 3.178 5.680 4.589 1.00 36.81 644 VAL A O 1
ATOM 4876 N N . ASP A 1 645 ? 4.536 4.839 2.964 1.00 40.75 645 ASP A N 1
ATOM 4877 C CA . ASP A 1 645 ? 3.644 3.942 2.217 1.00 40.75 645 ASP A CA 1
ATOM 4878 C C . ASP A 1 645 ? 3.626 2.521 2.829 1.00 40.75 645 ASP A C 1
ATOM 4880 O O . ASP A 1 645 ? 4.685 1.917 3.041 1.00 40.75 645 ASP A O 1
ATOM 4884 N N . ARG A 1 646 ? 2.449 2.010 3.238 1.00 48.72 646 ARG A N 1
ATOM 4885 C CA . ARG A 1 646 ? 2.325 0.810 4.106 1.00 48.72 646 ARG A CA 1
ATOM 4886 C C . ARG A 1 646 ? 2.066 -0.474 3.337 1.00 48.72 646 ARG A C 1
ATOM 4888 O O . ARG A 1 646 ? 2.594 -1.514 3.726 1.00 48.72 646 ARG A O 1
ATOM 4895 N N . ALA A 1 647 ? 1.302 -0.421 2.255 1.00 42.22 647 ALA A N 1
ATOM 4896 C CA . ALA A 1 647 ? 1.054 -1.582 1.409 1.00 42.22 647 ALA A CA 1
ATOM 4897 C C . ALA A 1 647 ? 2.354 -2.072 0.736 1.00 42.22 647 ALA A C 1
ATOM 4899 O O . ALA A 1 647 ? 2.579 -3.278 0.635 1.00 42.22 647 ALA A O 1
ATOM 4900 N N . ALA A 1 648 ? 3.296 -1.171 0.442 1.00 45.50 648 ALA A N 1
ATOM 4901 C CA . ALA A 1 648 ? 4.658 -1.517 0.034 1.00 45.50 648 ALA A CA 1
ATOM 4902 C C . ALA A 1 648 ? 5.433 -2.376 1.058 1.00 45.50 648 ALA A C 1
ATOM 4904 O O . ALA A 1 648 ? 6.285 -3.187 0.672 1.00 45.50 648 ALA A O 1
ATOM 4905 N N . ALA A 1 649 ? 5.136 -2.241 2.358 1.00 49.03 649 ALA A N 1
ATOM 4906 C CA . ALA A 1 649 ? 5.713 -3.089 3.397 1.00 49.03 649 ALA A CA 1
ATOM 4907 C C . ALA A 1 649 ? 5.162 -4.519 3.334 1.00 49.03 649 ALA A C 1
ATOM 4909 O O . ALA A 1 649 ? 5.832 -5.437 3.776 1.00 49.03 649 ALA A O 1
ATOM 4910 N N . ALA A 1 650 ? 4.003 -4.769 2.727 1.00 53.53 650 ALA A N 1
ATOM 4911 C CA . ALA A 1 650 ? 3.466 -6.120 2.579 1.00 53.53 650 ALA A CA 1
ATOM 4912 C C . ALA A 1 650 ? 4.081 -6.925 1.417 1.00 53.53 650 ALA A C 1
ATOM 4914 O O . ALA A 1 650 ? 3.777 -8.106 1.264 1.00 53.53 650 ALA A O 1
ATOM 4915 N N . HIS A 1 651 ? 5.012 -6.358 0.641 1.00 54.44 651 HIS A N 1
ATOM 4916 C CA . HIS A 1 651 ? 5.674 -7.069 -0.464 1.00 54.44 651 HIS A CA 1
ATOM 4917 C C . HIS A 1 651 ? 6.449 -8.330 -0.023 1.00 54.44 651 HIS A C 1
ATOM 4919 O O . HIS A 1 651 ? 6.720 -9.208 -0.842 1.00 54.44 651 HIS A O 1
ATOM 4925 N N . ALA A 1 652 ? 6.792 -8.472 1.265 1.00 52.53 652 ALA A N 1
ATOM 4926 C CA . ALA A 1 652 ? 7.364 -9.713 1.800 1.00 52.53 652 ALA A CA 1
ATOM 4927 C C . ALA A 1 652 ? 6.487 -10.952 1.528 1.00 52.53 652 ALA A C 1
ATOM 4929 O O . ALA A 1 652 ? 7.026 -12.047 1.406 1.00 52.53 652 ALA A O 1
ATOM 4930 N N . VAL A 1 653 ? 5.168 -10.780 1.361 1.00 52.91 653 VAL A N 1
ATOM 4931 C CA . VAL A 1 653 ? 4.218 -11.843 0.984 1.00 52.91 653 VAL A CA 1
ATOM 4932 C C . VAL A 1 653 ? 4.568 -12.431 -0.386 1.00 52.91 653 VAL A C 1
ATOM 4934 O O . VAL A 1 653 ? 4.671 -13.645 -0.547 1.00 52.91 653 VAL A O 1
ATOM 4937 N N . ALA A 1 654 ? 4.832 -11.559 -1.360 1.00 48.22 654 ALA A N 1
ATOM 4938 C CA . ALA A 1 654 ? 5.210 -11.931 -2.720 1.00 48.22 654 ALA A CA 1
ATOM 4939 C C . ALA A 1 654 ? 6.676 -12.361 -2.839 1.00 48.22 654 ALA A C 1
ATOM 4941 O O . ALA A 1 654 ? 7.018 -13.242 -3.620 1.00 48.22 654 ALA A O 1
ATOM 4942 N N . GLY A 1 655 ? 7.553 -11.749 -2.040 1.00 43.81 655 GLY A N 1
ATOM 4943 C CA . GLY A 1 655 ? 8.975 -12.078 -1.960 1.00 43.81 655 GLY A CA 1
ATOM 4944 C C . GLY A 1 655 ? 9.283 -13.419 -1.285 1.00 43.81 655 GLY A C 1
ATOM 4945 O O . GLY A 1 655 ? 10.459 -13.728 -1.134 1.00 43.81 655 GLY A O 1
ATOM 4946 N N . LEU A 1 656 ? 8.271 -14.195 -0.873 1.00 40.03 656 LEU A N 1
ATOM 4947 C CA . LEU A 1 656 ? 8.411 -15.524 -0.259 1.00 40.03 656 LEU A CA 1
ATOM 4948 C C . LEU A 1 656 ? 7.797 -16.671 -1.089 1.00 40.03 656 LEU A C 1
ATOM 4950 O O . LEU A 1 656 ? 8.217 -17.813 -0.912 1.00 40.03 656 LEU A O 1
ATOM 4954 N N . GLY A 1 657 ? 6.954 -16.391 -2.088 1.00 31.81 657 GLY A N 1
ATOM 4955 C CA . GLY A 1 657 ? 6.589 -17.375 -3.118 1.00 31.81 657 GLY A CA 1
ATOM 4956 C C . GLY A 1 657 ? 7.471 -17.214 -4.363 1.00 31.81 657 GLY A C 1
ATOM 4957 O O . GLY A 1 657 ? 7.643 -16.082 -4.811 1.00 31.81 657 GLY A O 1
ATOM 4958 N N . PRO A 1 658 ? 8.071 -18.255 -4.974 1.00 29.19 658 PRO A N 1
ATOM 4959 C CA . PRO A 1 658 ? 8.355 -19.631 -4.577 1.00 29.19 658 PRO A CA 1
ATOM 4960 C C . PRO A 1 658 ? 9.853 -19.748 -4.218 1.00 29.19 658 PRO A C 1
ATOM 4962 O O . PRO A 1 658 ? 10.668 -20.278 -4.982 1.00 29.19 658 PRO A O 1
ATOM 4965 N N . TRP A 1 659 ? 10.273 -19.175 -3.089 1.00 32.97 659 TRP A N 1
ATOM 4966 C CA . TRP A 1 659 ? 11.675 -19.267 -2.679 1.00 32.97 659 TRP A CA 1
ATOM 4967 C C . TRP A 1 659 ? 11.864 -20.560 -1.904 1.00 32.97 659 TRP A C 1
ATOM 4969 O O . TRP A 1 659 ? 11.216 -20.763 -0.881 1.00 32.97 659 TRP A O 1
ATOM 4979 N N . ARG A 1 660 ? 12.779 -21.426 -2.361 1.00 29.97 660 ARG A N 1
ATOM 4980 C CA . ARG A 1 660 ? 13.260 -22.577 -1.580 1.00 29.97 660 ARG A CA 1
ATOM 4981 C C . ARG A 1 660 ? 14.026 -22.081 -0.346 1.00 29.97 660 ARG A C 1
ATOM 4983 O O . ARG A 1 660 ? 15.252 -22.146 -0.283 1.00 29.97 660 ARG A O 1
ATOM 4990 N N . VAL A 1 661 ? 13.302 -21.564 0.639 1.00 38.50 661 VAL A N 1
ATOM 4991 C CA . VAL A 1 661 ? 13.668 -21.726 2.044 1.00 38.50 661 VAL A CA 1
ATOM 4992 C C . VAL A 1 661 ? 13.616 -23.234 2.294 1.00 38.50 661 VAL A C 1
ATOM 4994 O O . VAL A 1 661 ? 12.752 -23.901 1.724 1.00 38.50 661 VAL A O 1
ATOM 4997 N N . ARG A 1 662 ? 14.558 -23.808 3.057 1.00 33.81 662 ARG A N 1
ATOM 4998 C CA . ARG A 1 662 ? 14.475 -25.241 3.392 1.00 33.81 662 ARG A CA 1
ATOM 4999 C C . ARG A 1 662 ? 13.076 -25.517 3.961 1.00 33.81 662 ARG A C 1
ATOM 5001 O O . ARG A 1 662 ? 12.691 -24.884 4.946 1.00 33.81 662 ARG A O 1
ATOM 5008 N N . ASP A 1 663 ? 12.346 -26.398 3.281 1.00 47.56 663 ASP A N 1
ATOM 5009 C CA . ASP A 1 663 ? 11.018 -26.891 3.660 1.00 47.56 663 ASP A CA 1
ATOM 5010 C C . ASP A 1 663 ? 9.875 -25.849 3.596 1.00 47.56 663 ASP A C 1
ATOM 5012 O O . ASP A 1 663 ? 8.977 -25.861 4.433 1.00 47.56 663 ASP A O 1
ATOM 5016 N N . GLY A 1 664 ? 9.922 -24.907 2.642 1.00 43.34 664 GLY A N 1
ATOM 5017 C CA . GLY A 1 664 ? 8.817 -23.976 2.361 1.00 43.34 664 GLY A CA 1
ATOM 5018 C C . GLY A 1 664 ? 7.837 -24.498 1.300 1.00 43.34 664 GLY A C 1
ATOM 5019 O O . GLY A 1 664 ? 8.275 -24.879 0.215 1.00 43.34 664 GLY A O 1
ATOM 5020 N N . GLU A 1 665 ? 6.532 -24.456 1.583 1.00 50.31 665 GLU A N 1
ATOM 5021 C CA . GLU A 1 665 ? 5.450 -24.857 0.667 1.00 50.31 665 GLU A CA 1
ATOM 5022 C C . GLU A 1 665 ? 4.366 -23.767 0.551 1.00 50.31 665 GLU A C 1
ATOM 5024 O O . GLU A 1 665 ? 4.100 -23.025 1.503 1.00 50.31 665 GLU A O 1
ATOM 5029 N N . GLY A 1 666 ? 3.748 -23.675 -0.630 1.00 41.94 666 GLY A N 1
ATOM 5030 C CA . GLY A 1 666 ? 2.641 -22.772 -0.958 1.00 41.94 666 GLY A CA 1
ATOM 5031 C C . GLY A 1 666 ? 2.118 -23.038 -2.381 1.00 41.94 666 GLY A C 1
ATOM 5032 O O . GLY A 1 666 ? 2.873 -23.573 -3.201 1.00 41.94 666 GLY A O 1
ATOM 5033 N N . PRO A 1 667 ? 0.853 -22.703 -2.689 1.00 41.84 667 PRO A N 1
ATOM 5034 C CA . PRO A 1 667 ? 0.289 -22.860 -4.020 1.00 41.84 667 PRO A CA 1
ATOM 5035 C C . PRO A 1 667 ? 0.849 -21.755 -4.930 1.00 41.84 667 PRO A C 1
ATOM 5037 O O . PRO A 1 667 ? 1.078 -20.631 -4.478 1.00 41.84 667 PRO A O 1
ATOM 5040 N N . VAL A 1 668 ? 1.133 -22.094 -6.190 1.00 37.91 668 VAL A N 1
ATOM 5041 C CA . VAL A 1 668 ? 1.661 -21.159 -7.202 1.00 37.91 668 VAL A CA 1
ATOM 5042 C C . VAL A 1 668 ? 0.533 -20.616 -8.052 1.00 37.91 668 VAL A C 1
ATOM 5044 O O . VAL A 1 668 ? -0.231 -21.457 -8.576 1.00 37.91 668 VAL A O 1
#

Secondary structure (DSSP, 8-state):
-HHHHHHHHHHHTTSS----------TTS--SS-SS-SGGGGG--S-S-SS-B--SEEEEEESSEEESSSS-----TT---TT-SEEE-TT-EEEEEEEEEEEEEEEEEEEEE-SS-EEEEEEESSTTS-SSSPBPSSTTSSB-PPEEEE-TT--EEEE--GGG---EEEEEEEE--PPP---S-PPP-------S----EEEPPPPPGGGS-TT----EEEEEEEEEE-SSTT-SSTT--S---B-S-HHHHHHHHHHHHHHHHTEE-TTSB---HHHHHHHH---PPTT-----B--SSSS-EE-S-SSSS-S--HHHHHHHHHHHHTTT--HHHHHHHHHHHHHT--TTSPPPSSSTTTTSS----HHHHHHHHHHHHHHHHHH--HHHHHHHHHHHHHHHHHHHTT--TTTSSB--BTBSBHHHHHHHHHHHHHHHHHHHHHHTTS-S-S----HHHHHHHHHHHHHHHHTTEETTTTEE-SBHHHHTTTT-TTS---HHHHHHHHHTT----TT-SS-HHHHHHHHHHTT-BTTB-B-TTSTTEE-HHHHHHHHHHHHHTT-HHHHHHHHHHHHHHHHHSTTS-SSS--S-EETTSS-HHHHHHHHHHHTT-----------------------SS----SGGGGGGGGGGTT---TT-B---

Foldseek 3Di:
DVVVVVVVVVVVVVPPDPPCPPPQQPLLQFDLAAPDDDPLLVLALDDQDLAFFAFQFWPDKDDPKDAPDRGQDQDDVPNDDPPHFIKAFEQIKTKTFGQFWAWAKKKFQFPWKFAFWKKWKAFAQFPVQDDPFHCDLAPPDRGFQTKMDTQHG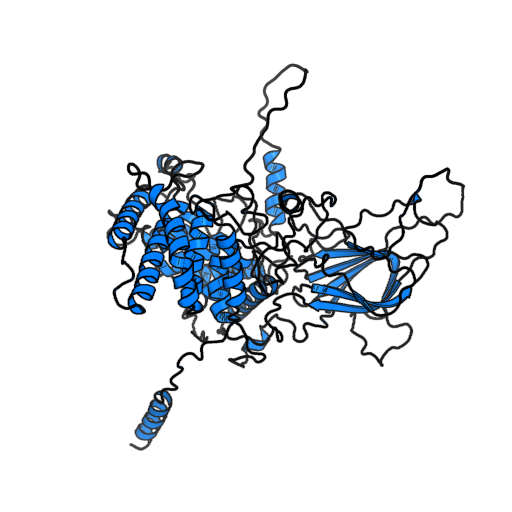DGGMDIDDLFPTQFIGGMMMMHTYHAAQDDDDDDDDDDDDDDDDDDDTWSDDDDDNVVDDNPTGTMTTTNHMGGNGQFQVSHPRSSRKHKAKDDPDPLLSNLQSQLLVFQRSQKGFQQQAFQPVVLVCVPVVDPHDPRIGTRGHRQWDDGMAGALGRHHGSFFALLLLLLLLLLCLRIRNSLVNSLRLLVQQLVLQDPQLFTARTTPVTSPPPHHDLLRSLSSLSSVLSSCVRNVPLVSCVVCVVSSVSSLVVQLVQQDPVLLAHADPVGGFLQSLLSNLVSLVSNLVSLVVNVVPDDPPPDPPDNPVSVVSSVSSLSNNLLQQAPCLLAGAGHPVLSVVPVPNPRHRWLQSRLSCLLSVSQDHPVDPPPSLVSSLVSQLVQADQQAGDTSVQPQKRFLLSLLSSLVSCVSSVNNVSSVVRCSRNSSLQQPQRTHRVRHGWLICGPVSHRPVVSVVVVVVVVVPDDDDDDDDDDDDDDDDDPPDDPPPRDSGRSSNSSSNSSVPPDCPPGMDMDD

Organism: Verticillium dahliae (strain VdLs.17 / ATCC MYA-4575 / FGSC 10137) (NCBI:txid498257)

Solvent-accessible surface area (backbone atoms only — not comparable to full-atom values): 35336 Å² total; per-residue (Å²): 118,76,68,61,58,55,53,50,55,54,52,51,66,70,62,59,74,74,75,71,63,74,75,75,75,50,40,92,62,57,56,72,51,49,72,68,80,59,86,55,60,81,48,57,58,45,50,93,50,48,75,61,41,51,42,61,31,63,74,48,78,42,69,39,57,49,65,64,56,81,44,61,59,77,63,57,96,84,69,78,53,94,82,58,31,40,37,42,25,56,48,6,32,42,28,33,29,35,79,40,59,40,35,32,30,51,32,36,33,28,68,46,61,37,44,76,27,53,40,34,40,11,44,10,55,24,78,84,45,52,46,88,40,12,51,42,41,54,95,86,51,90,38,30,46,22,40,33,42,65,49,53,88,60,59,43,83,49,64,53,55,75,46,62,36,67,29,48,27,26,30,44,22,43,30,26,63,74,72,52,78,70,88,80,84,90,82,82,88,86,85,89,89,84,85,92,79,93,77,70,69,47,53,37,75,80,78,55,58,87,79,49,68,44,83,55,60,38,26,40,32,31,50,33,56,33,28,34,47,50,39,28,58,73,43,88,35,60,65,22,29,62,36,51,64,41,47,77,45,66,67,58,35,46,49,31,28,16,14,42,35,34,48,40,48,11,16,30,39,19,52,52,10,27,31,42,51,80,55,38,31,79,76,73,64,62,84,75,61,91,51,46,68,42,10,60,35,66,32,37,64,77,68,28,23,43,27,23,20,33,36,49,38,28,28,32,32,24,58,22,47,42,34,29,47,55,19,36,54,51,24,58,34,56,50,44,20,53,49,23,34,52,48,28,32,59,76,29,43,43,95,79,26,42,38,24,41,29,20,33,70,42,37,79,80,80,47,67,39,71,58,29,29,46,27,40,58,43,27,52,49,52,48,38,72,69,67,63,48,58,66,60,46,63,74,43,43,70,61,50,50,38,30,54,48,51,60,62,75,45,50,34,88,89,59,26,29,25,74,43,101,74,41,37,23,34,42,48,24,22,44,47,36,42,35,43,55,44,47,51,50,52,51,47,61,53,56,77,72,50,93,82,73,77,81,85,76,54,62,67,56,42,50,50,51,32,55,40,26,32,55,25,48,35,69,21,54,30,82,80,64,38,41,34,20,43,17,65,63,35,34,70,44,52,74,50,82,84,41,55,48,27,44,46,29,42,13,33,19,30,61,48,70,28,44,50,44,94,90,50,96,82,47,37,41,52,40,32,48,47,46,57,62,70,59,50,49,85,63,22,49,62,27,69,81,45,76,53,33,28,34,34,48,38,45,43,41,36,32,51,14,20,45,61,43,74,33,54,67,56,22,54,52,49,46,62,27,29,49,45,39,39,28,69,38,82,52,46,44,67,28,34,45,52,28,36,30,14,73,87,75,37,52,46,63,57,35,51,54,52,50,64,55,57,73,69,67,78,77,82,87,82,86,86,85,87,89,82,79,92,76,94,74,84,80,85,69,83,85,82,84,84,76,75,44,21,20,18,30,17,21,59,33,34,75,50,64,92,50,86,49,80,73,47,52,60,74,130

Sequence (668 aa):
MATIRRLAAFILLLVSSVDVRAKNIDYAALPDETLFPGPWERYIKAPADKTRITPARILTTFGDVTTSSATPRAVTPGDHVPGQGILIGPEGLLTLEFDENTGGRVCFDVESVGDDPELYLSYSESPLLSGKLPDATTDRSHGDLPLQIEFGTQTGVVCVGKDFVRGGFKYLTIRMPVYPVLGSGPAPFSHRDVLPGQHVLSPGVERRKSDRDPYATPWVSIRNLWVDCTAFPSQAQGRAYSGYFFSSSNLLNRIWYAGAYTLQLSTLDPSEGSSMIDYNRLVDNNKSPAGSWYSNFTIANGTTVIADGAKRNRIVSPIDLLLATPGIAVSTHDMLAVRNALDALFAHQYADGSLPRAGPPFGFNGEFLDTHHLQALLSVHAYVKFSGDMTWLTRRWPAYLRAVNVSVAKIDSNTNLLPGQQGHSLEASALLSVVLDRTMTLARWLGDNNDGTTHRPDDYLWAAARAALHKGIQSLYCPTTHLHAANLVESRRCPDPDHLAPQAGNAWALIAGAAAHPSSSSSSSSSVSRALSARWLPAGAPAPETPGLLSPLASSLELAAHAAARRPAAAVALLLRHWAHLLDAPGFTNSTLAAGVAVDGRGPRAAARRRAHVALCRRRRGPHGVPDGARAGRCRGGAGRRGVDRAAAAHAVAGLGPWRVRDGEGPV

Radius of gyration: 27.66 Å; Cα contacts (8 Å, |Δi|>4): 1386; chains: 1; bounding box: 67×104×82 Å